Protein AF-0000000080324052 (afdb_homodimer)

Nearest PDB structures (foldseek):
  6wbv-assembly1_A  TM=1.481E-01  e=1.867E+00  Homo sapiens
  7a0g-assembly1_JJJ  TM=1.198E-01  e=8.123E+00  Serratia marcescens
  6wbv-assembly1_A  TM=1.451E-01  e=2.853E+00  Homo sapiens
  7qa8-assembly1_A  TM=2.121E-01  e=9.757E+00  Saccharomyces cerevisiae

Solvent-accessible surface area (backbone atoms only — not comparable to full-atom values): 30421 Å² total; per-residue (Å²): 111,66,64,60,48,50,51,47,48,49,51,45,50,51,45,49,51,51,14,50,53,52,31,61,72,60,44,47,66,45,53,13,26,16,49,17,40,31,42,63,60,13,46,56,48,50,51,51,50,47,48,58,63,44,37,75,79,36,60,54,67,60,49,51,50,51,52,50,54,51,42,43,74,74,35,55,65,61,33,39,49,47,52,52,47,27,48,50,34,59,71,58,54,82,53,57,67,63,45,52,50,50,46,49,52,49,32,51,51,36,38,53,46,35,41,46,45,53,34,51,49,49,21,57,72,66,31,48,37,67,54,82,86,56,48,71,64,50,54,48,50,52,46,51,49,32,44,51,49,50,51,50,36,49,44,48,46,46,54,47,55,51,37,51,55,53,41,56,56,48,44,59,64,35,56,70,72,49,60,68,65,33,50,56,49,45,50,51,49,52,50,50,48,50,38,50,34,46,14,51,33,45,15,50,46,53,32,61,44,38,59,32,48,49,53,69,67,34,21,44,54,20,8,46,53,28,21,51,52,47,56,50,45,50,52,47,48,64,54,46,44,70,63,61,42,50,44,61,30,44,45,72,30,11,30,58,52,52,48,34,51,51,40,22,50,51,38,43,43,48,52,43,20,52,30,34,24,49,44,50,23,53,72,65,67,46,64,62,44,52,35,94,72,39,38,48,45,46,86,40,75,62,74,73,81,132,113,66,66,59,47,51,51,48,47,50,51,46,50,49,44,49,50,50,14,48,52,50,31,62,73,61,45,47,66,44,54,13,27,16,48,16,41,32,42,62,62,15,46,56,47,50,51,50,50,48,48,56,63,43,38,76,79,38,59,52,67,60,49,50,51,52,52,49,53,51,42,44,74,74,37,55,66,60,33,41,47,46,52,52,48,29,49,51,34,58,69,59,55,81,54,56,69,64,49,51,49,50,46,48,52,47,32,51,49,37,38,53,46,34,38,44,44,54,33,52,49,49,21,57,73,68,30,47,37,66,55,83,83,56,48,72,64,51,55,48,50,53,45,50,48,31,43,49,49,50,52,50,36,48,43,49,44,47,52,47,54,52,37,51,56,52,42,57,56,50,43,60,65,37,54,72,73,50,61,70,65,34,50,56,48,47,50,51,49,50,49,51,49,49,37,49,32,46,14,51,33,43,17,50,45,53,34,61,45,38,60,32,48,49,53,68,66,34,22,44,53,20,8,45,53,28,21,51,51,47,55,50,44,49,53,48,48,66,55,45,44,71,61,58,42,50,45,60,30,45,46,71,31,12,32,56,52,50,48,33,51,52,40,23,52,51,39,41,42,49,51,42,20,51,30,34,24,48,44,49,24,54,72,64,70,45,63,61,44,53,36,95,70,40,39,47,44,47,88,41,74,63,74,73,81,129

pLDDT: mean 75.11, std 13.54, range [34.34, 95.69]

Structure (mmCIF, N/CA/C/O backbone):
data_AF-0000000080324052-model_v1
#
loop_
_entity.id
_entity.type
_entity.pdbx_description
1 polymer Ribonuclease
#
loop_
_atom_site.group_PDB
_atom_site.id
_atom_site.type_symbol
_atom_site.label_atom_id
_atom_site.label_alt_id
_atom_site.label_comp_id
_atom_site.label_asym_id
_atom_site.label_entity_id
_atom_site.label_seq_id
_atom_site.pdbx_PDB_ins_code
_atom_site.Cartn_x
_atom_site.Cartn_y
_atom_site.Cartn_z
_atom_site.occupancy
_atom_site.B_iso_or_equiv
_atom_site.auth_seq_id
_atom_site.auth_comp_id
_atom_site.auth_asym_id
_atom_site.auth_atom_id
_atom_site.pdbx_PDB_model_num
ATOM 1 N N . MET A 1 1 ? 9.938 45.688 0.294 1 52.22 1 MET A N 1
ATOM 2 C CA . MET A 1 1 ? 9.133 44.594 0.868 1 52.22 1 MET A CA 1
ATOM 3 C C . MET A 1 1 ? 8.633 43.656 -0.219 1 52.22 1 MET A C 1
ATOM 5 O O . MET A 1 1 ? 8.625 42.438 -0.034 1 52.22 1 MET A O 1
ATOM 9 N N . PHE A 1 2 ? 8.234 44.25 -1.341 1 59.56 2 PHE A N 1
ATOM 10 C CA . PHE A 1 2 ? 7.742 43.5 -2.498 1 59.56 2 PHE A CA 1
ATOM 11 C C . PHE A 1 2 ? 8.852 42.656 -3.109 1 59.56 2 PHE A C 1
ATOM 13 O O . PHE A 1 2 ? 8.609 41.531 -3.525 1 59.56 2 PHE A O 1
ATOM 20 N N . ASN A 1 3 ? 10.016 43.188 -3.168 1 62.69 3 ASN A N 1
ATOM 21 C CA . ASN A 1 3 ? 11.156 42.469 -3.75 1 62.69 3 ASN A CA 1
ATOM 22 C C . ASN A 1 3 ? 11.539 41.25 -2.928 1 62.69 3 ASN A C 1
ATOM 24 O O . ASN A 1 3 ? 11.898 40.219 -3.486 1 62.69 3 ASN A O 1
ATOM 28 N N . ASN A 1 4 ? 11.43 41.438 -1.637 1 67.5 4 ASN A N 1
ATOM 29 C CA . ASN A 1 4 ? 11.75 40.312 -0.748 1 67.5 4 ASN A CA 1
ATOM 30 C C . ASN A 1 4 ? 10.727 39.188 -0.87 1 67.5 4 ASN A C 1
ATOM 32 O O . ASN A 1 4 ? 11.086 38 -0.8 1 67.5 4 ASN A O 1
ATOM 36 N N . THR A 1 5 ? 9.477 39.656 -1.23 1 69.62 5 THR A N 1
ATOM 37 C CA . THR A 1 5 ? 8.422 38.688 -1.394 1 69.62 5 THR A CA 1
ATOM 38 C C . THR A 1 5 ? 8.617 37.875 -2.682 1 69.62 5 THR A C 1
ATOM 40 O O . THR A 1 5 ? 8.445 36.656 -2.699 1 69.62 5 THR A O 1
ATOM 43 N N . ILE A 1 6 ? 8.961 38.656 -3.729 1 67.88 6 ILE A N 1
ATOM 44 C CA . ILE A 1 6 ? 9.188 38.031 -5.016 1 67.88 6 ILE A CA 1
ATOM 45 C C . ILE A 1 6 ? 10.352 37.031 -4.91 1 67.88 6 ILE A C 1
ATOM 47 O O . ILE A 1 6 ? 10.281 35.938 -5.441 1 67.88 6 ILE A O 1
ATOM 51 N N . GLN A 1 7 ? 11.398 37.469 -4.312 1 73.12 7 GLN A N 1
ATOM 52 C CA . GLN A 1 7 ? 12.562 36.594 -4.129 1 73.12 7 GLN A CA 1
ATOM 53 C C . GLN A 1 7 ? 12.203 35.375 -3.295 1 73.12 7 GLN A C 1
ATOM 55 O O . GLN A 1 7 ? 12.641 34.281 -3.598 1 73.12 7 GLN A O 1
ATOM 60 N N . ASN A 1 8 ? 11.359 35.656 -2.32 1 78.69 8 ASN A N 1
ATOM 61 C CA . ASN A 1 8 ? 10.938 34.562 -1.462 1 78.69 8 ASN A CA 1
ATOM 62 C C . ASN A 1 8 ? 10.062 33.562 -2.213 1 78.69 8 ASN A C 1
ATOM 64 O O . ASN A 1 8 ? 10.188 32.344 -2.023 1 78.69 8 ASN A O 1
ATOM 68 N N . VAL A 1 9 ? 9.25 34.188 -3.094 1 80.25 9 VAL A N 1
ATOM 69 C CA . VAL A 1 9 ? 8.367 33.312 -3.883 1 80.25 9 VAL A CA 1
ATOM 70 C C . VAL A 1 9 ? 9.195 32.5 -4.879 1 80.25 9 VAL A C 1
ATOM 72 O O . VAL A 1 9 ? 8.93 31.312 -5.094 1 80.25 9 VAL A O 1
ATOM 75 N N . HIS A 1 10 ? 10.133 33.156 -5.414 1 81.19 10 HIS A N 1
ATOM 76 C CA . HIS A 1 10 ? 11.016 32.469 -6.355 1 81.19 10 HIS A CA 1
ATOM 77 C C . HIS A 1 10 ? 11.781 31.359 -5.668 1 81.19 10 HIS A C 1
ATOM 79 O O . HIS A 1 10 ? 11.867 30.25 -6.199 1 81.19 10 HIS A O 1
ATOM 85 N N . ILE A 1 11 ? 12.289 31.688 -4.535 1 81.88 11 ILE A N 1
ATOM 86 C CA . ILE A 1 11 ? 13.039 30.688 -3.779 1 81.88 11 ILE A CA 1
ATOM 87 C C . ILE A 1 11 ? 12.117 29.531 -3.398 1 81.88 11 ILE A C 1
ATOM 89 O O . ILE A 1 11 ? 12.508 28.359 -3.488 1 81.88 11 ILE A O 1
ATOM 93 N N . PHE A 1 12 ? 10.945 29.906 -3.08 1 85.94 12 PHE A N 1
ATOM 94 C CA . PHE A 1 12 ? 9.969 28.875 -2.729 1 85.94 12 PHE A CA 1
ATOM 95 C C . PHE A 1 12 ? 9.656 27.984 -3.924 1 85.94 12 PHE A C 1
ATOM 97 O O . PHE A 1 12 ? 9.602 26.766 -3.795 1 85.94 12 PHE A O 1
ATOM 104 N N . THR A 1 13 ? 9.5 28.625 -5.051 1 85.19 13 THR A N 1
ATOM 105 C CA . THR A 1 13 ? 9.164 27.875 -6.254 1 85.19 13 THR A CA 1
ATOM 106 C C . THR A 1 13 ? 10.305 26.938 -6.645 1 85.19 13 THR A C 1
ATOM 108 O O . THR A 1 13 ? 10.078 25.812 -7.098 1 85.19 13 THR A O 1
ATOM 111 N N . VAL A 1 14 ? 11.469 27.438 -6.391 1 87.31 14 VAL A N 1
ATOM 112 C CA . VAL A 1 14 ? 12.633 26.609 -6.699 1 87.31 14 VAL A CA 1
ATOM 113 C C . VAL A 1 14 ? 12.672 25.406 -5.762 1 87.31 14 VAL A C 1
ATOM 115 O O . VAL A 1 14 ? 12.891 24.281 -6.203 1 87.31 14 VAL A O 1
ATOM 118 N N . HIS A 1 15 ? 12.484 25.734 -4.523 1 88.62 15 HIS A N 1
ATOM 119 C CA . HIS A 1 15 ? 12.484 24.641 -3.547 1 88.62 15 HIS A CA 1
ATOM 120 C C . HIS A 1 15 ? 11.336 23.672 -3.801 1 88.62 15 HIS A C 1
ATOM 122 O O . HIS A 1 15 ? 11.5 22.469 -3.643 1 88.62 15 HIS A O 1
ATOM 128 N N . PHE A 1 16 ? 10.273 24.234 -4.223 1 91.19 16 PHE A N 1
ATOM 129 C CA . PHE A 1 16 ? 9.102 23.422 -4.523 1 91.19 16 PHE A CA 1
ATOM 130 C C . PHE A 1 16 ? 9.383 22.484 -5.703 1 91.19 16 PHE A C 1
ATOM 132 O O . PHE A 1 16 ? 9.047 21.297 -5.656 1 91.19 16 PHE A O 1
ATOM 139 N N . ARG A 1 17 ? 9.984 22.984 -6.645 1 88.62 17 ARG A N 1
ATOM 140 C CA . ARG A 1 17 ? 10.312 22.203 -7.832 1 88.62 17 ARG A CA 1
ATOM 141 C C . ARG A 1 17 ? 11.336 21.125 -7.512 1 88.62 17 ARG A C 1
ATOM 143 O O . ARG A 1 17 ? 11.227 20 -8 1 88.62 17 ARG A O 1
ATOM 150 N N . LYS A 1 18 ? 12.258 21.453 -6.754 1 90.38 18 LYS A N 1
ATOM 151 C CA . LYS A 1 18 ? 13.266 20.484 -6.352 1 90.38 18 LYS A CA 1
ATOM 152 C C . LYS A 1 18 ? 12.656 19.375 -5.496 1 90.38 18 LYS A C 1
ATOM 154 O O . LYS A 1 18 ? 13.031 18.219 -5.613 1 90.38 18 LYS A O 1
ATOM 159 N N . ALA A 1 19 ? 11.766 19.859 -4.699 1 91 19 ALA A N 1
ATOM 160 C CA . ALA A 1 19 ? 11.078 18.891 -3.859 1 91 19 ALA A CA 1
ATOM 161 C C . ALA A 1 19 ? 10.25 17.922 -4.703 1 91 19 ALA A C 1
ATOM 163 O O . ALA A 1 19 ? 10.188 16.719 -4.41 1 91 19 ALA A O 1
ATOM 164 N N . PHE A 1 20 ? 9.711 18.469 -5.699 1 90 20 PHE A N 1
ATOM 165 C CA . PHE A 1 20 ? 8.891 17.641 -6.582 1 90 20 PHE A CA 1
ATOM 166 C C . PHE A 1 20 ? 9.758 16.641 -7.344 1 90 20 PHE A C 1
ATOM 168 O O . PHE A 1 20 ? 9.352 15.5 -7.555 1 90 20 PHE A O 1
ATOM 175 N N . LYS A 1 21 ? 10.883 17.047 -7.719 1 87.88 21 LYS A N 1
ATOM 176 C CA . LYS A 1 21 ? 11.812 16.141 -8.391 1 87.88 21 LYS A CA 1
ATOM 177 C C . LYS A 1 21 ? 12.273 15.031 -7.449 1 87.88 21 LYS A C 1
ATOM 179 O O . LYS A 1 21 ? 12.328 13.859 -7.844 1 87.88 21 LYS A O 1
ATOM 184 N N . LEU A 1 22 ? 12.562 15.438 -6.312 1 88.81 22 LEU A N 1
ATOM 185 C CA . LEU A 1 22 ? 12.945 14.453 -5.305 1 88.81 22 LEU A CA 1
ATOM 186 C C . LEU A 1 22 ? 11.805 13.484 -5.023 1 88.81 22 LEU A C 1
ATOM 188 O O . LEU A 1 22 ? 12.031 12.289 -4.832 1 88.81 22 LEU A O 1
ATOM 192 N N . PHE A 1 23 ? 10.703 14.109 -4.984 1 90.19 23 PHE A N 1
ATOM 193 C CA . PHE A 1 23 ? 9.492 13.336 -4.742 1 90.19 23 PHE A CA 1
ATOM 194 C C . PHE A 1 23 ? 9.289 12.289 -5.828 1 90.19 23 PHE A C 1
ATOM 196 O O . PHE A 1 23 ? 9.016 11.125 -5.527 1 90.19 23 PHE A O 1
ATOM 203 N N . GLN A 1 24 ? 9.492 12.641 -7.004 1 85.75 24 GLN A N 1
ATOM 204 C CA . GLN A 1 24 ? 9.328 11.742 -8.141 1 85.75 24 GLN A CA 1
ATOM 205 C C . GLN A 1 24 ? 10.391 10.648 -8.133 1 85.75 24 GLN A C 1
ATOM 207 O O . GLN A 1 24 ? 10.117 9.508 -8.516 1 85.75 24 GLN A O 1
ATOM 212 N N . LYS A 1 25 ? 11.461 10.961 -7.652 1 83.94 25 LYS A N 1
ATOM 213 C CA . LYS A 1 25 ? 12.586 10.023 -7.637 1 83.94 25 LYS A CA 1
ATOM 214 C C . LYS A 1 25 ? 12.383 8.945 -6.574 1 83.94 25 LYS A C 1
ATOM 216 O O . LYS A 1 25 ? 12.953 7.855 -6.676 1 83.94 25 LYS A O 1
ATOM 221 N N . ASN A 1 26 ? 11.555 9.234 -5.652 1 87.62 26 ASN A N 1
ATOM 222 C CA . ASN A 1 26 ? 11.398 8.305 -4.543 1 87.62 26 ASN A CA 1
ATOM 223 C C . ASN A 1 26 ? 10.125 7.477 -4.676 1 87.62 26 ASN A C 1
ATOM 225 O O . ASN A 1 26 ? 9.602 6.965 -3.686 1 87.62 26 ASN A O 1
ATOM 229 N N . ASP A 1 27 ? 9.562 7.371 -5.828 1 88.88 27 ASP A N 1
ATOM 230 C CA . ASP A 1 27 ? 8.406 6.523 -6.082 1 88.88 27 ASP A CA 1
ATOM 231 C C . ASP A 1 27 ? 7.277 6.824 -5.098 1 88.88 27 ASP A C 1
ATOM 233 O O . ASP A 1 27 ? 6.812 5.934 -4.387 1 88.88 27 ASP A O 1
ATOM 237 N N . PRO A 1 28 ? 6.77 8.055 -5.148 1 91.19 28 PRO A N 1
ATOM 238 C CA . PRO A 1 28 ? 5.793 8.508 -4.148 1 91.19 28 PRO A CA 1
ATOM 239 C C . PRO A 1 28 ? 4.512 7.68 -4.164 1 91.19 28 PRO A C 1
ATOM 241 O O . PRO A 1 28 ? 3.912 7.441 -3.111 1 91.19 28 PRO A O 1
ATOM 244 N N . LEU A 1 29 ? 4.121 7.172 -5.301 1 91.44 29 LEU A N 1
ATOM 245 C CA . LEU A 1 29 ? 2.891 6.398 -5.395 1 91.44 29 LEU A CA 1
ATOM 246 C C . LEU A 1 29 ? 3.016 5.082 -4.633 1 91.44 29 LEU A C 1
ATOM 248 O O . LEU A 1 29 ? 2.09 4.68 -3.924 1 91.44 29 LEU A O 1
ATOM 252 N N . ARG A 1 30 ? 4.184 4.539 -4.727 1 92.69 30 ARG A N 1
ATOM 253 C CA . ARG A 1 30 ? 4.43 3.289 -4.012 1 92.69 30 ARG A CA 1
ATOM 254 C C . ARG A 1 30 ? 4.414 3.508 -2.502 1 92.69 30 ARG A C 1
ATOM 256 O O . ARG A 1 30 ? 3.816 2.723 -1.764 1 92.69 30 ARG A O 1
ATOM 263 N N . LEU A 1 31 ? 5.043 4.613 -2.068 1 94.12 31 LEU A N 1
ATOM 264 C CA . LEU A 1 31 ? 5.102 4.914 -0.642 1 94.12 31 LEU A CA 1
ATOM 265 C C . LEU A 1 31 ? 3.709 5.215 -0.092 1 94.12 31 LEU A C 1
ATOM 267 O O . LEU A 1 31 ? 3.324 4.691 0.955 1 94.12 31 LEU A O 1
ATOM 271 N N . ALA A 1 32 ? 3.012 5.98 -0.858 1 95.25 32 ALA A N 1
ATOM 272 C CA . ALA A 1 32 ? 1.667 6.359 -0.43 1 95.25 32 ALA A CA 1
ATOM 273 C C . ALA A 1 32 ? 0.73 5.156 -0.431 1 95.25 32 ALA A C 1
ATOM 275 O O . ALA A 1 32 ? -0.109 5.016 0.462 1 95.25 32 ALA A O 1
ATOM 276 N N . GLY A 1 33 ? 0.882 4.301 -1.435 1 95.06 33 GLY A N 1
ATOM 277 C CA . GLY A 1 33 ? 0.061 3.104 -1.507 1 95.06 33 GLY A CA 1
ATOM 278 C C . GLY A 1 33 ? 0.276 2.162 -0.337 1 95.06 33 GLY A C 1
ATOM 279 O O . GLY A 1 33 ? -0.687 1.674 0.259 1 95.06 33 GLY A O 1
ATOM 280 N N . ALA A 1 34 ? 1.519 1.956 0.009 1 95.69 34 ALA A N 1
ATOM 281 C CA . ALA A 1 34 ? 1.844 1.097 1.145 1 95.69 34 ALA A CA 1
ATOM 282 C C . ALA A 1 34 ? 1.258 1.652 2.439 1 95.69 34 ALA A C 1
ATOM 284 O O . ALA A 1 34 ? 0.665 0.912 3.227 1 95.69 34 ALA A O 1
ATOM 285 N N . THR A 1 35 ? 1.401 2.945 2.59 1 94.19 35 THR A N 1
ATOM 286 C CA . THR A 1 35 ? 0.897 3.596 3.793 1 94.19 35 THR A CA 1
ATOM 287 C C . THR A 1 35 ? -0.622 3.475 3.877 1 94.19 35 THR A C 1
ATOM 289 O O . THR A 1 35 ? -1.167 3.166 4.938 1 94.19 35 THR A O 1
ATOM 292 N N . ALA A 1 36 ? -1.226 3.699 2.775 1 95.44 36 ALA A N 1
ATOM 293 C CA . ALA A 1 36 ? -2.684 3.629 2.746 1 95.44 36 ALA A CA 1
ATOM 294 C C . ALA A 1 36 ? -3.172 2.219 3.062 1 95.44 36 ALA A C 1
ATOM 296 O O . ALA A 1 36 ? -4.176 2.043 3.756 1 95.44 36 ALA A O 1
ATOM 297 N N . PHE A 1 37 ? -2.51 1.247 2.6 1 94.31 37 PHE A N 1
ATOM 298 C CA . PHE A 1 37 ? -2.877 -0.139 2.865 1 94.31 37 PHE A CA 1
ATOM 299 C C . PHE A 1 37 ? -2.807 -0.441 4.355 1 94.31 37 PHE A C 1
ATOM 301 O O . PHE A 1 37 ? -3.789 -0.886 4.953 1 94.31 37 PHE A O 1
ATOM 308 N N . PHE A 1 38 ? -1.73 -0.158 4.949 1 92.56 38 PHE A N 1
ATOM 309 C CA . PHE A 1 38 ? -1.537 -0.508 6.352 1 92.56 38 PHE A CA 1
ATOM 310 C C . PHE A 1 38 ? -2.363 0.399 7.258 1 92.56 38 PHE A C 1
ATOM 312 O O . PHE A 1 38 ? -2.83 -0.028 8.312 1 92.56 38 PHE A O 1
ATOM 319 N N . ALA A 1 39 ? -2.541 1.6 6.828 1 91.94 39 ALA A N 1
ATOM 320 C CA . ALA A 1 39 ? -3.365 2.504 7.625 1 91.94 39 ALA A CA 1
ATOM 321 C C . ALA A 1 39 ? -4.805 2.004 7.711 1 91.94 39 ALA A C 1
ATOM 323 O O . ALA A 1 39 ? -5.457 2.143 8.75 1 91.94 39 ALA A O 1
ATOM 324 N N . ASN A 1 40 ? -5.254 1.492 6.629 1 89.19 40 ASN A N 1
ATOM 325 C CA . ASN A 1 40 ? -6.617 0.97 6.609 1 89.19 40 ASN A CA 1
ATOM 326 C C . ASN A 1 40 ? -6.812 -0.121 7.66 1 89.19 40 ASN A C 1
ATOM 328 O O . ASN A 1 40 ? -7.855 -0.178 8.312 1 89.19 40 ASN A O 1
ATOM 332 N N . PHE A 1 41 ? -5.848 -0.957 7.863 1 87.25 41 PHE A N 1
ATOM 333 C CA . PHE A 1 41 ? -5.949 -2.064 8.805 1 87.25 41 PHE A CA 1
ATOM 334 C C . PHE A 1 41 ? -5.57 -1.613 10.211 1 87.25 41 PHE A C 1
ATOM 336 O O . PHE A 1 41 ? -6.02 -2.201 11.195 1 87.25 41 PHE A O 1
ATOM 343 N N . ALA A 1 42 ? -4.82 -0.61 10.219 1 87.88 42 ALA A N 1
ATOM 344 C CA . ALA A 1 42 ? -4.297 -0.18 11.516 1 87.88 42 ALA A CA 1
ATOM 345 C C . ALA A 1 42 ? -5.25 0.798 12.195 1 87.88 42 ALA A C 1
ATOM 347 O O . ALA A 1 42 ? -5.238 0.936 13.422 1 87.88 42 ALA A O 1
ATOM 348 N N . LEU A 1 43 ? -6.121 1.392 11.461 1 87.25 43 LEU A N 1
ATOM 349 C CA . LEU A 1 43 ? -6.969 2.459 11.977 1 87.25 43 LEU A CA 1
ATOM 350 C C . LEU A 1 43 ? -7.84 1.951 13.125 1 87.25 43 LEU A C 1
ATOM 352 O O . LEU A 1 43 ? -7.867 2.553 14.203 1 87.25 43 LEU A O 1
ATOM 356 N N . PRO A 1 44 ? -8.492 0.834 12.898 1 83.56 44 PRO A N 1
ATOM 357 C CA . PRO A 1 44 ? -9.367 0.369 13.977 1 83.56 44 PRO A CA 1
ATOM 358 C C . PRO A 1 44 ? -8.609 0.071 15.266 1 83.56 44 PRO A C 1
ATOM 360 O O . PRO A 1 44 ? -8.961 0.591 16.328 1 83.56 44 PRO A O 1
ATOM 363 N N . PRO A 1 45 ? -7.594 -0.672 15.219 1 79.69 45 PRO A N 1
ATOM 364 C CA . PRO A 1 45 ? -6.871 -0.936 16.469 1 79.69 45 PRO A CA 1
ATOM 365 C C . PRO A 1 45 ? -6.273 0.329 17.078 1 79.69 45 PRO A C 1
ATOM 367 O O . PRO A 1 45 ? -6.195 0.447 18.312 1 79.69 45 PRO A O 1
ATOM 370 N N . ILE A 1 46 ? -5.844 1.232 16.328 1 81.06 46 ILE A N 1
ATOM 371 C CA . ILE A 1 46 ? -5.273 2.475 16.828 1 81.06 46 ILE A CA 1
ATOM 372 C C . ILE A 1 46 ? -6.348 3.264 17.578 1 81.06 46 ILE A C 1
ATOM 374 O O . ILE A 1 46 ? -6.102 3.781 18.672 1 81.06 46 ILE A O 1
ATOM 378 N N . LEU A 1 47 ? -7.523 3.34 16.984 1 83.62 47 LEU A N 1
ATOM 379 C CA . LEU A 1 47 ? -8.633 4.043 17.625 1 83.62 47 LEU A CA 1
ATOM 380 C C . LEU A 1 47 ? -9.023 3.352 18.922 1 83.62 47 LEU A C 1
ATOM 382 O O . LEU A 1 47 ? -9.336 4.02 19.922 1 83.62 47 LEU A O 1
ATOM 386 N N . LEU A 1 48 ? -8.992 2.049 18.891 1 80.5 48 LEU A N 1
ATOM 387 C CA . LEU A 1 48 ? -9.32 1.291 20.094 1 80.5 48 LEU A CA 1
ATOM 388 C C . LEU A 1 48 ? -8.328 1.586 21.203 1 80.5 48 LEU A C 1
ATOM 390 O O . LEU A 1 48 ? -8.719 1.744 22.375 1 80.5 48 LEU A O 1
ATOM 394 N N . ILE A 1 49 ? -7.117 1.604 20.859 1 74.69 49 ILE A N 1
ATOM 395 C CA . ILE A 1 49 ? -6.066 1.884 21.828 1 74.69 49 ILE A CA 1
ATOM 396 C C . ILE A 1 49 ? -6.23 3.303 22.375 1 74.69 49 ILE A C 1
ATOM 398 O O . ILE A 1 49 ? -6.113 3.531 23.578 1 74.69 49 ILE A O 1
ATOM 402 N N . LEU A 1 50 ? -6.52 4.203 21.516 1 76.5 50 LEU A N 1
ATOM 403 C CA . LEU A 1 50 ? -6.699 5.594 21.922 1 76.5 50 LEU A CA 1
ATOM 404 C C . LEU A 1 50 ? -7.895 5.73 22.859 1 76.5 50 LEU A C 1
ATOM 406 O O . LEU A 1 50 ? -7.824 6.445 23.859 1 76.5 50 LEU A O 1
ATOM 410 N N . ILE A 1 51 ? -8.961 5.074 22.484 1 78 51 ILE A N 1
ATOM 411 C CA . ILE A 1 51 ? -10.18 5.137 23.297 1 78 51 ILE A CA 1
ATOM 412 C C . ILE A 1 51 ? -9.914 4.527 24.672 1 78 51 ILE A C 1
ATOM 414 O O . ILE A 1 51 ? -10.359 5.055 25.688 1 78 51 ILE A O 1
ATOM 418 N N . ARG A 1 52 ? -9.203 3.488 24.625 1 72.94 52 ARG A N 1
ATOM 419 C CA . ARG A 1 52 ? -8.883 2.832 25.891 1 72.94 52 ARG A CA 1
ATOM 420 C C . ARG A 1 52 ? -7.945 3.693 26.734 1 72.94 52 ARG A C 1
ATOM 422 O O . ARG A 1 52 ? -8.094 3.77 27.953 1 72.94 52 ARG A O 1
ATOM 429 N N . LEU A 1 53 ? -6.992 4.215 26.141 1 71.88 53 LEU A N 1
ATOM 430 C CA . LEU A 1 53 ? -5.996 5.016 26.844 1 71.88 53 LEU A CA 1
ATOM 431 C C . LEU A 1 53 ? -6.621 6.293 27.406 1 71.88 53 LEU A C 1
ATOM 433 O O . LEU A 1 53 ? -6.359 6.668 28.547 1 71.88 53 LEU A O 1
ATOM 437 N N . PHE A 1 54 ? -7.445 6.945 26.656 1 73.06 54 PHE A N 1
ATOM 438 C CA . PHE A 1 54 ? -8.008 8.219 27.078 1 73.06 54 PHE A CA 1
ATOM 439 C C . PHE A 1 54 ? -9.312 8.016 27.844 1 73.06 54 PHE A C 1
ATOM 441 O O . PHE A 1 54 ? -9.82 8.938 28.469 1 73.06 54 PHE A O 1
ATOM 448 N N . GLY A 1 55 ? -9.844 6.859 27.625 1 71.62 55 GLY A N 1
ATOM 449 C CA . GLY A 1 55 ? -11.055 6.535 28.359 1 71.62 55 GLY A CA 1
ATOM 450 C C . GLY A 1 55 ? -10.883 6.602 29.859 1 71.62 55 GLY A C 1
ATOM 451 O O . GLY A 1 55 ? -11.859 6.754 30.594 1 71.62 55 GLY A O 1
ATOM 452 N N . PHE A 1 56 ? -9.648 6.602 30.203 1 68.75 56 PHE A N 1
ATOM 453 C CA . PHE A 1 56 ? -9.375 6.719 31.625 1 68.75 56 PHE A CA 1
ATOM 454 C C . PHE A 1 56 ? -9.508 8.164 32.094 1 68.75 56 PHE A C 1
ATOM 456 O O . PHE A 1 56 ? -9.773 8.43 33.281 1 68.75 56 PHE A O 1
ATOM 463 N N . PHE A 1 57 ? -9.383 9.094 31.234 1 69.31 57 PHE A N 1
ATOM 464 C CA . PHE A 1 57 ? -9.375 10.516 31.562 1 69.31 57 PHE A CA 1
ATOM 465 C C . PHE A 1 57 ? -10.695 11.172 31.172 1 69.31 57 PHE A C 1
ATOM 467 O O . PHE A 1 57 ? -11.047 12.227 31.703 1 69.31 57 PHE A O 1
ATOM 474 N N . ILE A 1 58 ? -11.312 10.711 30.172 1 73 58 ILE A N 1
ATOM 475 C CA . ILE A 1 58 ? -12.547 11.258 29.625 1 73 58 ILE A CA 1
ATOM 476 C C . ILE A 1 58 ? -13.602 10.164 29.531 1 73 58 ILE A C 1
ATOM 478 O O . ILE A 1 58 ? -13.281 8.992 29.328 1 73 58 ILE A O 1
ATOM 482 N N . ASP A 1 59 ? -14.797 10.625 29.766 1 81.06 59 ASP A N 1
ATOM 483 C CA . ASP A 1 59 ? -15.883 9.664 29.578 1 81.06 59 ASP A CA 1
ATOM 484 C C . ASP A 1 59 ? -15.805 9.023 28.188 1 81.06 59 ASP A C 1
ATOM 486 O O . ASP A 1 59 ? -15.586 9.711 27.203 1 81.06 59 ASP A O 1
ATOM 490 N N . ARG A 1 60 ? -15.93 7.742 28.203 1 80.81 60 ARG A N 1
ATOM 491 C CA . ARG A 1 60 ? -15.758 6.961 26.984 1 80.81 60 ARG A CA 1
ATOM 492 C C . ARG A 1 60 ? -16.734 7.41 25.891 1 80.81 60 ARG A C 1
ATOM 494 O O . ARG A 1 60 ? -16.344 7.566 24.734 1 80.81 60 ARG A O 1
ATOM 501 N N . LYS A 1 61 ? -17.953 7.551 26.281 1 84.06 61 LYS A N 1
ATOM 502 C CA . LYS A 1 61 ? -18.984 7.934 25.328 1 84.06 61 LYS A CA 1
ATOM 503 C C . LYS A 1 61 ? -18.672 9.289 24.688 1 84.06 61 LYS A C 1
ATOM 505 O O . LYS A 1 61 ? -18.812 9.461 23.469 1 84.06 61 LYS A O 1
ATOM 510 N N . THR A 1 62 ? -18.344 10.172 25.562 1 80.38 62 THR A N 1
ATOM 511 C CA . THR A 1 62 ? -18 11.508 25.078 1 80.38 62 THR A CA 1
ATOM 512 C C . THR A 1 62 ? -16.781 11.453 24.156 1 80.38 62 THR A C 1
ATOM 514 O O . THR A 1 62 ? -16.766 12.109 23.109 1 80.38 62 THR A O 1
ATOM 517 N N . LEU A 1 63 ? -15.852 10.695 24.562 1 79.56 63 LEU A N 1
ATOM 518 C CA . LEU A 1 63 ? -14.633 10.555 23.781 1 79.56 63 LEU A CA 1
ATOM 519 C C . LEU A 1 63 ? -14.945 9.977 22.391 1 79.56 63 LEU A C 1
ATOM 521 O O . LEU A 1 63 ? -14.508 10.523 21.375 1 79.56 63 LEU A O 1
ATOM 525 N N . VAL A 1 64 ? -15.727 8.977 22.391 1 83.88 64 VAL A N 1
ATOM 526 C CA . VAL A 1 64 ? -16.078 8.297 21.141 1 83.88 64 VAL A CA 1
ATOM 527 C C . VAL A 1 64 ? -16.859 9.25 20.234 1 83.88 64 VAL A C 1
ATOM 529 O O . VAL A 1 64 ? -16.594 9.336 19.047 1 83.88 64 VAL A O 1
ATOM 532 N N . ASN A 1 65 ? -17.766 9.945 20.797 1 83.19 65 ASN A N 1
ATOM 533 C CA . ASN A 1 65 ? -18.562 10.898 20.016 1 83.19 65 ASN A CA 1
ATOM 534 C C . ASN A 1 65 ? -17.688 12 19.422 1 83.19 65 ASN A C 1
ATOM 536 O O . ASN A 1 65 ? -17.875 12.367 18.266 1 83.19 65 ASN A O 1
ATOM 540 N N . ARG A 1 66 ? -16.812 12.461 20.203 1 76.81 66 ARG A N 1
ATOM 541 C CA . ARG A 1 66 ? -15.938 13.523 19.719 1 76.81 66 ARG A CA 1
ATOM 542 C C . ARG A 1 66 ? -15.031 13.016 18.594 1 76.81 66 ARG A C 1
ATOM 544 O O . ARG A 1 66 ? -14.797 13.719 17.609 1 76.81 66 ARG A O 1
ATOM 551 N N . ILE A 1 67 ? -14.516 11.859 18.797 1 81.5 67 ILE A N 1
ATOM 552 C CA . ILE A 1 67 ? -13.656 11.242 17.781 1 81.5 67 ILE A CA 1
ATOM 553 C C . ILE A 1 67 ? -14.422 11.094 16.469 1 81.5 67 ILE A C 1
ATOM 555 O O . ILE A 1 67 ? -13.93 11.484 15.414 1 81.5 67 ILE A O 1
ATOM 559 N N . PHE A 1 68 ? -15.625 10.68 16.516 1 85.38 68 PHE A N 1
ATOM 560 C CA . PHE A 1 68 ? -16.391 10.398 15.305 1 85.38 68 PHE A CA 1
ATOM 561 C C . PHE A 1 68 ? -16.953 11.68 14.703 1 85.38 68 PHE A C 1
ATOM 563 O O . PHE A 1 68 ? -17.172 11.766 13.492 1 85.38 68 PHE A O 1
ATOM 570 N N . GLU A 1 69 ? -17.188 12.609 15.531 1 80.62 69 GLU A N 1
ATOM 571 C CA . GLU A 1 69 ? -17.547 13.922 15.008 1 80.62 69 GLU A CA 1
ATOM 572 C C . GLU A 1 69 ? -16.406 14.508 14.172 1 80.62 69 GLU A C 1
ATOM 574 O O . GLU A 1 69 ? -16.656 15.047 13.086 1 80.62 69 GLU A O 1
ATOM 579 N N . ARG A 1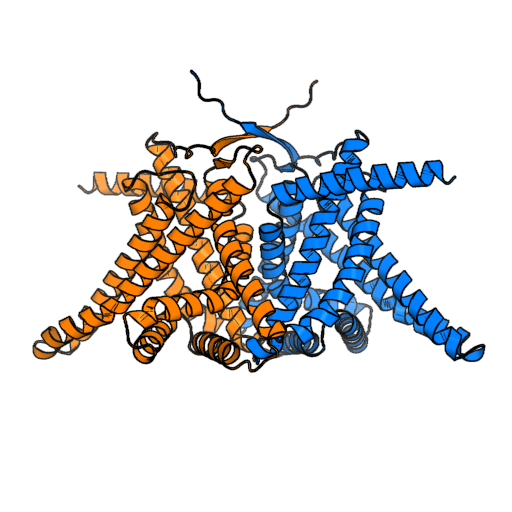 70 ? -15.242 14.336 14.688 1 75.19 70 ARG A N 1
ATOM 580 C CA . ARG A 1 70 ? -14.078 14.852 13.969 1 75.19 70 ARG A CA 1
ATOM 581 C C . ARG A 1 70 ? -13.828 14.055 12.688 1 75.19 70 ARG A C 1
ATOM 583 O O . ARG A 1 70 ? -13.555 14.625 11.641 1 75.19 70 ARG A O 1
ATOM 590 N N . LEU A 1 71 ? -13.883 12.758 12.805 1 81.44 71 LEU A N 1
ATOM 591 C CA . LEU A 1 71 ? -13.727 11.914 11.625 1 81.44 71 LEU A CA 1
ATOM 592 C C . LEU A 1 71 ? -14.766 12.266 10.562 1 81.44 71 LEU A C 1
ATOM 594 O O . LEU A 1 71 ? -14.469 12.227 9.367 1 81.44 71 LEU A O 1
ATOM 598 N N . GLY A 1 72 ? -15.953 12.617 11.055 1 81.94 72 GLY A N 1
ATOM 599 C CA . GLY A 1 72 ? -17.031 12.984 10.156 1 81.94 72 GLY A CA 1
ATOM 600 C C . GLY A 1 72 ? -16.766 14.258 9.375 1 81.94 72 GLY A C 1
ATOM 601 O O . GLY A 1 72 ? -17.328 14.477 8.305 1 81.94 72 GLY A O 1
ATOM 602 N N . THR A 1 73 ? -15.875 15.102 9.914 1 74.69 73 THR A N 1
ATOM 603 C CA . THR A 1 73 ? -15.508 16.328 9.211 1 74.69 73 THR A CA 1
ATOM 604 C C . THR A 1 73 ? -14.438 16.062 8.156 1 74.69 73 THR A C 1
ATOM 606 O O . THR A 1 73 ? -14.25 16.859 7.242 1 74.69 73 THR A O 1
ATOM 609 N N . LEU A 1 74 ? -13.75 14.961 8.312 1 76.88 74 LEU A N 1
ATOM 610 C CA . LEU A 1 74 ? -12.664 14.617 7.41 1 76.88 74 LEU A CA 1
ATOM 611 C C . LEU A 1 74 ? -13.133 13.641 6.34 1 76.88 74 LEU A C 1
ATOM 613 O O . LEU A 1 74 ? -12.734 13.75 5.176 1 76.88 74 LEU A O 1
ATOM 617 N N . LEU A 1 75 ? -13.977 12.68 6.785 1 81.69 75 LEU A N 1
ATOM 618 C CA . LEU A 1 75 ? -14.414 11.609 5.906 1 81.69 75 LEU A CA 1
ATOM 619 C C . LEU A 1 75 ? -15.906 11.727 5.609 1 81.69 75 LEU A C 1
ATOM 621 O O . LEU A 1 75 ? -16.625 12.43 6.312 1 81.69 75 LEU A O 1
ATOM 625 N N . ASP A 1 76 ? -16.266 11.102 4.555 1 80.62 76 ASP A N 1
ATOM 626 C CA . ASP A 1 76 ? -17.703 11.055 4.25 1 80.62 76 ASP A CA 1
ATOM 627 C C . ASP A 1 76 ? -18.453 10.211 5.273 1 80.62 76 ASP A C 1
ATOM 629 O O . ASP A 1 76 ? -17.844 9.422 6.004 1 80.62 76 ASP A O 1
ATOM 633 N N . ASP A 1 77 ? -19.719 10.312 5.301 1 84 77 ASP A N 1
ATOM 634 C CA . ASP A 1 77 ? -20.562 9.648 6.289 1 84 77 ASP A CA 1
ATOM 635 C C . ASP A 1 77 ? -20.422 8.133 6.195 1 84 77 ASP A C 1
ATOM 637 O O . ASP A 1 77 ? -20.344 7.445 7.219 1 84 77 ASP A O 1
ATOM 641 N N . SER A 1 78 ? -20.406 7.656 5.023 1 85.75 78 SER A N 1
ATOM 642 C CA . SER A 1 78 ? -20.312 6.211 4.84 1 85.75 78 SER A CA 1
ATOM 643 C C . SER A 1 78 ? -19 5.664 5.391 1 85.75 78 SER A C 1
ATOM 645 O O . SER A 1 78 ? -18.984 4.605 6.02 1 85.75 78 SER A O 1
ATOM 647 N N . SER A 1 79 ? -17.984 6.371 5.16 1 87.81 79 SER A N 1
ATOM 648 C CA . SER A 1 79 ? -16.672 5.961 5.648 1 87.81 79 SER A CA 1
ATOM 649 C C . SER A 1 79 ? -16.609 6.027 7.172 1 87.81 79 SER A C 1
ATOM 651 O O . SER A 1 79 ? -16.062 5.125 7.812 1 87.81 79 SER A O 1
ATOM 653 N N . THR A 1 80 ? -17.172 7.113 7.711 1 89.25 80 THR A N 1
ATOM 654 C CA . THR A 1 80 ? -17.188 7.258 9.164 1 89.25 80 THR A CA 1
ATOM 655 C C . THR A 1 80 ? -17.984 6.133 9.812 1 89.25 80 THR A C 1
ATOM 657 O O . THR A 1 80 ? -17.578 5.57 10.828 1 89.25 80 THR A O 1
ATOM 660 N N . GLN A 1 81 ? -19.078 5.844 9.219 1 90.44 81 GLN A N 1
ATOM 661 C CA . GLN A 1 81 ? -19.922 4.77 9.727 1 90.44 81 GLN A CA 1
ATOM 662 C C . GLN A 1 81 ? -19.219 3.42 9.617 1 90.44 81 GLN A C 1
ATOM 664 O O . GLN A 1 81 ? -19.391 2.555 10.477 1 90.44 81 GLN A O 1
ATOM 669 N N . GLN A 1 82 ? -18.516 3.273 8.578 1 90.25 82 GLN A N 1
ATOM 670 C CA . GLN A 1 82 ? -17.734 2.047 8.398 1 90.25 82 GLN A CA 1
ATOM 671 C C . GLN A 1 82 ? -16.75 1.846 9.539 1 90.25 82 GLN A C 1
ATOM 673 O O . GLN A 1 82 ? -16.609 0.739 10.07 1 90.25 82 GLN A O 1
ATOM 678 N N . ILE A 1 83 ? -16.078 2.883 9.914 1 90.69 83 ILE A N 1
ATOM 679 C CA . ILE A 1 83 ? -15.109 2.801 11 1 90.69 83 ILE A CA 1
ATOM 680 C C . ILE A 1 83 ? -15.828 2.488 12.312 1 90.69 83 ILE A C 1
ATOM 682 O O . ILE A 1 83 ? -15.375 1.637 13.086 1 90.69 83 ILE A O 1
ATOM 686 N N . ARG A 1 84 ? -16.922 3.182 12.477 1 89.5 84 ARG A N 1
ATOM 687 C CA . ARG A 1 84 ? -17.703 2.963 13.688 1 89.5 84 ARG A CA 1
ATOM 688 C C . ARG A 1 84 ? -18.188 1.518 13.773 1 89.5 84 ARG A C 1
ATOM 690 O O . ARG A 1 84 ? -18.125 0.898 14.836 1 89.5 84 ARG A O 1
ATOM 697 N N . GLN A 1 85 ? -18.672 1.041 12.719 1 89.88 85 GLN A N 1
ATOM 698 C CA . GLN A 1 85 ? -19.172 -0.331 12.664 1 89.88 85 GLN A CA 1
ATOM 699 C C . GLN A 1 85 ? -18.047 -1.331 12.906 1 89.88 85 GLN A C 1
ATOM 701 O O . GLN A 1 85 ? -18.234 -2.34 13.586 1 89.88 85 GLN A O 1
ATOM 706 N N . THR A 1 86 ? -16.953 -1.131 12.305 1 88.25 86 THR A N 1
ATOM 707 C CA . THR A 1 86 ? -15.805 -2.008 12.484 1 88.25 86 THR A CA 1
ATOM 708 C C . THR A 1 86 ? -15.398 -2.072 13.953 1 88.25 86 THR A C 1
ATOM 710 O O . THR A 1 86 ? -15.148 -3.154 14.492 1 88.25 86 THR A O 1
ATOM 713 N N . LEU A 1 87 ? -15.375 -0.924 14.586 1 88.19 87 LEU A N 1
ATOM 714 C CA . LEU A 1 87 ? -15.023 -0.872 16 1 88.19 87 LEU A CA 1
ATOM 715 C C . LEU A 1 87 ? -16.031 -1.645 16.844 1 88.19 87 LEU A C 1
ATOM 717 O O . LEU A 1 87 ? -15.656 -2.371 17.766 1 88.19 87 LEU A O 1
ATOM 721 N N . ARG A 1 88 ? -17.25 -1.444 16.5 1 86.69 88 ARG A N 1
ATOM 722 C CA . ARG A 1 88 ? -18.312 -2.143 17.219 1 86.69 88 ARG A CA 1
ATOM 723 C C . ARG A 1 88 ? -18.203 -3.652 17.031 1 86.69 88 ARG A C 1
ATOM 725 O O . ARG A 1 88 ? -18.391 -4.414 17.984 1 86.69 88 ARG A O 1
ATOM 732 N N . ASN A 1 89 ? -17.844 -4.043 15.883 1 85.31 89 ASN A N 1
ATOM 733 C CA . ASN A 1 89 ? -17.719 -5.465 15.586 1 85.31 89 ASN A CA 1
ATOM 734 C C . ASN A 1 89 ? -16.531 -6.09 16.312 1 85.31 89 ASN A C 1
ATOM 736 O O . ASN A 1 89 ? -16.578 -7.254 16.703 1 85.31 89 ASN A O 1
ATOM 740 N N . ILE A 1 90 ? -15.516 -5.348 16.438 1 79.5 90 ILE A N 1
ATOM 741 C CA . ILE A 1 90 ? -14.336 -5.824 17.156 1 79.5 90 ILE A CA 1
ATOM 742 C C . ILE A 1 90 ? -14.672 -6.027 18.625 1 79.5 90 ILE A C 1
ATOM 744 O O . ILE A 1 90 ? -14.266 -7.023 19.234 1 79.5 90 ILE A O 1
ATOM 748 N N . ARG A 1 91 ? -15.328 -5.09 19.156 1 76.56 91 ARG A N 1
ATOM 749 C CA . ARG A 1 91 ? -15.672 -5.141 20.578 1 76.56 91 ARG A CA 1
ATOM 750 C C . ARG A 1 91 ? -16.703 -6.23 20.844 1 76.56 91 ARG A C 1
ATOM 752 O O . ARG A 1 91 ? -16.719 -6.812 21.938 1 76.56 91 ARG A O 1
ATOM 759 N N . GLY A 1 92 ? -17.578 -6.383 19.891 1 68.94 92 GLY A N 1
ATOM 760 C CA . GLY A 1 92 ? -18.672 -7.316 20.078 1 68.94 92 GLY A CA 1
ATOM 761 C C . GLY A 1 92 ? -18.281 -8.758 19.812 1 68.94 92 GLY A C 1
ATOM 762 O O . GLY A 1 92 ? -19.094 -9.672 19.984 1 68.94 92 GLY A O 1
ATOM 763 N N . MET A 1 93 ? -17.219 -8.906 19.281 1 62.41 93 MET A N 1
ATOM 764 C CA . MET A 1 93 ? -16.859 -10.266 18.906 1 62.41 93 MET A CA 1
ATOM 765 C C . MET A 1 93 ? -16.75 -11.156 20.141 1 62.41 93 MET A C 1
ATOM 767 O O . MET A 1 93 ? -16.094 -10.797 21.125 1 62.41 93 MET A O 1
ATOM 771 N N . ASP A 1 94 ? -17.828 -11.773 20.469 1 58.06 94 ASP A N 1
ATOM 772 C CA . ASP A 1 94 ? -17.844 -12.836 21.469 1 58.06 94 ASP A CA 1
ATOM 773 C C . ASP A 1 94 ? -17.125 -14.078 20.953 1 58.06 94 ASP A C 1
ATOM 775 O O . ASP A 1 94 ? -17.734 -14.953 20.344 1 58.06 94 ASP A O 1
ATOM 779 N N . HIS A 1 95 ? -15.969 -13.898 20.516 1 58.91 95 HIS A N 1
ATOM 780 C CA . HIS A 1 95 ? -15.5 -15.164 19.953 1 58.91 95 HIS A CA 1
ATOM 781 C C . HIS A 1 95 ? -14.648 -15.922 20.969 1 58.91 95 HIS A C 1
ATOM 783 O O . HIS A 1 95 ? -14.359 -15.414 22.047 1 58.91 95 HIS A O 1
ATOM 789 N N . GLU A 1 96 ? -14.414 -17.047 20.516 1 63.19 96 GLU A N 1
ATOM 790 C CA . GLU A 1 96 ? -13.445 -17.922 21.172 1 63.19 96 GLU A CA 1
ATOM 791 C C . GLU A 1 96 ? -12.172 -17.156 21.531 1 63.19 96 GLU A C 1
ATOM 793 O O . GLU A 1 96 ? -11.773 -16.234 20.812 1 63.19 96 GLU A O 1
ATOM 798 N N . TRP A 1 97 ? -11.852 -17.312 22.641 1 65.44 97 TRP A N 1
ATOM 799 C CA . TRP A 1 97 ? -10.688 -16.641 23.203 1 65.44 97 TRP A CA 1
ATOM 800 C C . TRP A 1 97 ? -9.523 -16.625 22.219 1 65.44 97 TRP A C 1
ATOM 802 O O . TRP A 1 97 ? -8.773 -15.648 22.141 1 65.44 97 TRP A O 1
ATOM 812 N N . TYR A 1 98 ? -9.484 -17.625 21.391 1 68.75 98 TYR A N 1
ATOM 813 C CA . TYR A 1 98 ? -8.352 -17.703 20.469 1 68.75 98 TYR A CA 1
ATOM 814 C C . TYR A 1 98 ? -8.523 -16.75 19.297 1 68.75 98 TYR A C 1
ATOM 816 O O . TYR A 1 98 ? -7.547 -16.141 18.828 1 68.75 98 TYR A O 1
ATOM 824 N N . ALA A 1 99 ? -9.766 -16.578 18.984 1 65.75 99 ALA A N 1
ATOM 825 C CA . ALA A 1 99 ? -10.031 -15.648 17.875 1 65.75 99 ALA A CA 1
ATOM 826 C C . ALA A 1 99 ? -9.742 -14.211 18.297 1 65.75 99 ALA A C 1
ATOM 828 O O . ALA A 1 99 ? -9.195 -13.422 17.516 1 65.75 99 ALA A O 1
ATOM 829 N N . THR A 1 100 ? -10.117 -13.969 19.5 1 67 100 THR A N 1
ATOM 830 C CA . THR A 1 100 ? -9.867 -12.641 20.062 1 67 100 THR A CA 1
ATOM 831 C C . THR A 1 100 ? -8.367 -12.383 20.188 1 67 100 THR A C 1
ATOM 833 O O . THR A 1 100 ? -7.887 -11.297 19.844 1 67 100 THR A O 1
ATOM 836 N N . LEU A 1 101 ? -7.688 -13.359 20.594 1 70.44 101 LEU A N 1
ATOM 837 C CA . LEU A 1 101 ? -6.246 -13.234 20.766 1 70.44 101 LEU A CA 1
ATOM 838 C C . LEU A 1 101 ? -5.551 -13.07 19.406 1 70.44 101 LEU A C 1
ATOM 840 O O . LEU A 1 101 ? -4.66 -12.227 19.266 1 70.44 101 LEU A O 1
ATOM 844 N N . LEU A 1 102 ? -6.027 -13.766 18.484 1 70.62 102 LEU A N 1
ATOM 845 C CA . LEU A 1 102 ? -5.41 -13.719 17.156 1 70.62 102 LEU A CA 1
ATOM 846 C C . LEU A 1 102 ? -5.66 -12.367 16.5 1 70.62 102 LEU A C 1
ATOM 848 O O . LEU A 1 102 ? -4.762 -11.805 15.859 1 70.62 102 LEU A O 1
ATOM 852 N N . SER A 1 103 ? -6.867 -11.977 16.75 1 67.19 103 SER A N 1
ATOM 853 C CA . SER A 1 103 ? -7.195 -10.672 16.188 1 67.19 103 SER A CA 1
ATOM 854 C C . SER A 1 103 ? -6.363 -9.562 16.828 1 67.19 103 SER A C 1
ATOM 856 O O . SER A 1 103 ? -5.898 -8.656 16.141 1 67.19 103 SER A O 1
ATOM 858 N N . PHE A 1 104 ? -6.184 -9.695 18.078 1 70.81 104 PHE A N 1
ATOM 859 C CA . PHE A 1 104 ? -5.414 -8.695 18.812 1 70.81 104 PHE A CA 1
ATOM 860 C C . PHE A 1 104 ? -3.963 -8.688 18.344 1 70.81 104 PHE A C 1
ATOM 862 O O . PHE A 1 104 ? -3.383 -7.621 18.125 1 70.81 104 PHE A O 1
ATOM 869 N N . ILE A 1 105 ? -3.436 -9.781 18.203 1 75.69 105 ILE A N 1
ATOM 870 C CA . ILE A 1 105 ? -2.055 -9.914 17.75 1 75.69 105 ILE A CA 1
ATOM 871 C C . ILE A 1 105 ? -1.921 -9.359 16.344 1 75.69 105 ILE A C 1
ATOM 873 O O . ILE A 1 105 ? -0.971 -8.633 16.031 1 75.69 105 ILE A O 1
ATOM 877 N N . PHE A 1 106 ? -2.912 -9.633 15.562 1 73.56 106 PHE A N 1
ATOM 878 C CA . PHE A 1 106 ? -2.906 -9.156 14.18 1 73.56 106 PHE A CA 1
ATOM 879 C C . PHE A 1 106 ? -2.984 -7.633 14.133 1 73.56 106 PHE A C 1
ATOM 881 O O . PHE A 1 106 ? -2.203 -6.984 13.438 1 73.56 106 PHE A O 1
ATOM 888 N N . PHE A 1 107 ? -3.838 -7.152 14.984 1 73.19 107 PHE A N 1
ATOM 889 C CA . PHE A 1 107 ? -4.035 -5.707 14.953 1 73.19 107 PHE A CA 1
ATOM 890 C C . PHE A 1 107 ? -2.809 -4.984 15.492 1 73.19 107 PHE A C 1
ATOM 892 O O . PHE A 1 107 ? -2.42 -3.938 14.961 1 73.19 107 PHE A O 1
ATOM 899 N N . LEU A 1 108 ? -2.18 -5.527 16.469 1 77 108 LEU A N 1
ATOM 900 C CA . LEU A 1 108 ? -0.961 -4.941 17.016 1 77 108 LEU A CA 1
ATOM 901 C C . LEU A 1 108 ? 0.171 -4.992 15.992 1 77 108 LEU A C 1
ATOM 903 O O . LEU A 1 108 ? 0.917 -4.023 15.836 1 77 108 LEU A O 1
ATOM 907 N N . PHE A 1 109 ? 0.243 -6.043 15.375 1 82.06 109 PHE A N 1
ATOM 908 C CA . PHE A 1 109 ? 1.265 -6.215 14.344 1 82.06 109 PHE A CA 1
ATOM 909 C C . PHE A 1 109 ? 1.059 -5.223 13.203 1 82.06 109 PHE A C 1
ATOM 911 O O . PHE A 1 109 ? 2.012 -4.59 12.75 1 82.06 109 PHE A O 1
ATOM 918 N N . VAL A 1 110 ? -0.155 -5.137 12.875 1 80.31 110 VAL A N 1
ATOM 919 C CA . VAL A 1 110 ? -0.482 -4.258 11.758 1 80.31 110 VAL A CA 1
ATOM 920 C C . VAL A 1 110 ? -0.23 -2.805 12.156 1 80.31 110 VAL A C 1
ATOM 922 O O . VAL A 1 110 ? 0.293 -2.021 11.359 1 80.31 110 VAL A O 1
ATOM 925 N N . ALA A 1 111 ? -0.621 -2.48 13.336 1 82.31 111 ALA A N 1
ATOM 926 C CA . ALA A 1 111 ? -0.412 -1.117 13.82 1 82.31 111 ALA A CA 1
ATOM 927 C C . ALA A 1 111 ? 1.073 -0.769 13.859 1 82.31 111 ALA A C 1
ATOM 929 O O . ALA A 1 111 ? 1.478 0.298 13.391 1 82.31 111 ALA A O 1
ATOM 930 N N . THR A 1 112 ? 1.866 -1.663 14.328 1 83.44 112 THR A N 1
ATOM 931 C CA . THR A 1 112 ? 3.299 -1.412 14.43 1 83.44 112 THR A CA 1
ATOM 932 C C . THR A 1 112 ? 3.932 -1.337 13.039 1 83.44 112 THR A C 1
ATOM 934 O O . THR A 1 112 ? 4.859 -0.558 12.82 1 83.44 112 THR A O 1
ATOM 937 N N . THR A 1 113 ? 3.434 -2.15 12.188 1 85.75 113 THR A N 1
ATOM 938 C CA . THR A 1 113 ? 3.969 -2.17 10.828 1 85.75 113 THR A CA 1
ATOM 939 C C . THR A 1 113 ? 3.697 -0.845 10.117 1 85.75 113 THR A C 1
ATOM 941 O O . THR A 1 113 ? 4.539 -0.352 9.367 1 85.75 113 THR A O 1
ATOM 944 N N . LEU A 1 114 ? 2.502 -0.278 10.328 1 88.19 114 LEU A N 1
ATOM 945 C CA . LEU A 1 114 ? 2.184 1.013 9.734 1 88.19 114 LEU A CA 1
ATOM 946 C C . LEU A 1 114 ? 3.23 2.059 10.102 1 88.19 114 LEU A C 1
ATOM 948 O O . LEU A 1 114 ? 3.701 2.803 9.242 1 88.19 114 LEU A O 1
ATOM 952 N N . PHE A 1 115 ? 3.668 2.061 11.328 1 84.38 115 PHE A N 1
ATOM 953 C CA . PHE A 1 115 ? 4.648 3.037 11.789 1 84.38 115 PHE A CA 1
ATOM 954 C C . PHE A 1 115 ? 6.016 2.77 11.172 1 84.38 115 PHE A C 1
ATOM 956 O O . PHE A 1 115 ? 6.73 3.705 10.812 1 84.38 115 PHE A O 1
ATOM 963 N N . ALA A 1 116 ? 6.258 1.537 11.062 1 84.56 116 ALA A N 1
ATOM 964 C CA . ALA A 1 116 ? 7.523 1.172 10.438 1 84.56 116 ALA A CA 1
ATOM 965 C C . ALA A 1 116 ? 7.543 1.585 8.961 1 84.56 116 ALA A C 1
ATOM 967 O O . ALA A 1 116 ? 8.562 2.066 8.461 1 84.56 116 ALA A O 1
ATOM 968 N N . VAL A 1 117 ? 6.457 1.417 8.344 1 87.88 117 VAL A N 1
ATOM 969 C CA . VAL A 1 117 ? 6.352 1.764 6.93 1 87.88 117 VAL A CA 1
ATOM 970 C C . VAL A 1 117 ? 6.539 3.268 6.754 1 87.88 117 VAL A C 1
ATOM 972 O O . VAL A 1 117 ? 7.281 3.707 5.871 1 87.88 117 VAL A O 1
ATOM 975 N N . ILE A 1 118 ? 5.898 4.012 7.559 1 88.12 118 ILE A N 1
ATOM 976 C CA . ILE A 1 118 ? 6.004 5.465 7.48 1 88.12 118 ILE A CA 1
ATOM 977 C C . ILE A 1 118 ? 7.441 5.895 7.758 1 88.12 118 ILE A C 1
ATOM 979 O O . ILE A 1 118 ? 8.016 6.688 7.012 1 88.12 118 ILE A O 1
ATOM 983 N N . LYS A 1 119 ? 7.949 5.344 8.781 1 85.56 119 LYS A N 1
ATOM 984 C CA . LYS A 1 119 ? 9.32 5.684 9.164 1 85.56 119 LYS A CA 1
ATOM 985 C C . LYS A 1 119 ? 10.305 5.324 8.055 1 85.56 119 LYS A C 1
ATOM 987 O O . LYS A 1 119 ? 11.156 6.133 7.691 1 85.56 119 LYS A O 1
ATOM 992 N N . ASN A 1 120 ? 10.227 4.113 7.574 1 86.56 120 ASN A N 1
ATOM 993 C CA . ASN A 1 120 ? 11.133 3.65 6.531 1 86.56 120 ASN A CA 1
ATOM 994 C C . ASN A 1 120 ? 10.992 4.477 5.258 1 86.56 120 ASN A C 1
ATOM 996 O O . ASN A 1 120 ? 11.969 4.707 4.547 1 86.56 120 ASN A O 1
ATOM 1000 N N . SER A 1 121 ? 9.812 4.84 4.953 1 89 121 SER A N 1
ATOM 1001 C CA . SER A 1 121 ? 9.578 5.68 3.783 1 89 121 SER A CA 1
ATOM 1002 C C . SER A 1 121 ? 10.258 7.039 3.936 1 89 121 SER A C 1
ATOM 1004 O O . SER A 1 121 ? 10.875 7.539 2.992 1 89 121 SER A O 1
ATOM 1006 N N . MET A 1 122 ? 10.164 7.566 5.086 1 87.25 122 MET A N 1
ATOM 1007 C CA . MET A 1 122 ? 10.82 8.844 5.348 1 87.25 122 MET A CA 1
ATOM 1008 C C . MET A 1 122 ? 12.336 8.703 5.305 1 87.25 122 MET A C 1
ATOM 1010 O O . MET A 1 122 ? 13.031 9.57 4.781 1 87.25 122 MET A O 1
ATOM 1014 N N . ASP A 1 123 ? 12.805 7.637 5.832 1 84.75 123 ASP A N 1
ATOM 1015 C CA . ASP A 1 123 ? 14.234 7.367 5.809 1 84.75 123 ASP A CA 1
ATOM 1016 C C . ASP A 1 123 ? 14.75 7.238 4.375 1 84.75 123 ASP A C 1
ATOM 1018 O O . ASP A 1 123 ? 15.859 7.668 4.066 1 84.75 123 ASP A O 1
ATOM 1022 N N . GLN A 1 124 ? 14.023 6.637 3.621 1 84 124 GLN A N 1
ATOM 1023 C CA . GLN A 1 124 ? 14.375 6.508 2.211 1 84 124 GLN A CA 1
ATOM 1024 C C . GLN A 1 124 ? 14.438 7.875 1.535 1 84 124 GLN A C 1
ATOM 1026 O O . GLN A 1 124 ? 15.367 8.156 0.777 1 84 124 GLN A O 1
ATOM 1031 N N . ILE A 1 125 ? 13.445 8.68 1.829 1 86.31 125 ILE A N 1
ATOM 1032 C CA . ILE A 1 125 ? 13.383 10.016 1.241 1 86.31 125 ILE A CA 1
ATOM 1033 C C . ILE A 1 125 ? 14.586 10.836 1.692 1 86.31 125 ILE A C 1
ATOM 1035 O O . ILE A 1 125 ? 15.195 11.555 0.893 1 86.31 125 ILE A O 1
ATOM 1039 N N . TRP A 1 126 ? 14.914 10.695 2.887 1 83.31 126 TRP A N 1
ATOM 1040 C CA . TRP A 1 126 ? 15.992 11.5 3.455 1 83.31 126 TRP A CA 1
ATOM 1041 C C . TRP A 1 126 ? 17.328 10.781 3.309 1 83.31 126 TRP A C 1
ATOM 1043 O O . TRP A 1 126 ? 18.375 11.305 3.719 1 83.31 126 TRP A O 1
ATOM 1053 N N . SER A 1 127 ? 17.344 9.555 2.697 1 76.44 127 SER A N 1
ATOM 1054 C CA . SER A 1 127 ? 18.547 8.781 2.43 1 76.44 127 SER A CA 1
ATOM 1055 C C . SER A 1 127 ? 19.281 8.43 3.723 1 76.44 127 SER A C 1
ATOM 1057 O O . SER A 1 127 ? 20.484 8.633 3.838 1 76.44 127 SER A O 1
ATOM 1059 N N . ILE A 1 128 ? 18.516 8.117 4.629 1 71.06 128 ILE A N 1
ATOM 1060 C CA . ILE A 1 128 ? 19.078 7.703 5.91 1 71.06 128 ILE A CA 1
ATOM 1061 C C . ILE A 1 128 ? 19.047 6.18 6.02 1 71.06 128 ILE A C 1
ATOM 1063 O O . ILE A 1 128 ? 18.016 5.555 5.781 1 71.06 128 ILE A O 1
ATOM 1067 N N . GLY A 1 129 ? 20.188 5.559 6.109 1 63.28 129 GLY A N 1
ATOM 1068 C CA . GLY A 1 129 ? 20.266 4.113 6.25 1 63.28 129 GLY A CA 1
ATOM 1069 C C . GLY A 1 129 ? 20.609 3.664 7.656 1 63.28 129 GLY A C 1
ATOM 1070 O O . GLY A 1 129 ? 21.094 4.457 8.461 1 63.28 129 GLY A O 1
ATOM 1071 N N . ILE A 1 130 ? 20.047 2.576 8.07 1 60.88 130 ILE A N 1
ATOM 1072 C CA . ILE A 1 130 ? 20.391 1.99 9.359 1 60.88 130 ILE A CA 1
ATOM 1073 C C . ILE A 1 130 ? 21.531 0.986 9.188 1 60.88 130 ILE A C 1
ATOM 1075 O O . ILE A 1 130 ? 21.547 0.211 8.227 1 60.88 130 ILE A O 1
ATOM 1079 N N . LYS A 1 131 ? 22.438 1.164 10.117 1 57.38 131 LYS A N 1
ATOM 1080 C CA . LYS A 1 131 ? 23.578 0.246 10.039 1 57.38 131 LYS A CA 1
ATOM 1081 C C . LYS A 1 131 ? 23.125 -1.201 10.211 1 57.38 131 LYS A C 1
ATOM 1083 O O . LYS A 1 131 ? 22.234 -1.488 11.016 1 57.38 131 LYS A O 1
ATOM 1088 N N . ASP A 1 132 ? 23.406 -2.084 9.242 1 55.19 132 ASP A N 1
ATOM 1089 C CA . ASP A 1 132 ? 23.078 -3.5 9.102 1 55.19 132 ASP A CA 1
ATOM 1090 C C . ASP A 1 132 ? 23.234 -4.234 10.438 1 55.19 132 ASP A C 1
ATOM 1092 O O . ASP A 1 132 ? 22.484 -5.176 10.719 1 55.19 132 ASP A O 1
ATOM 1096 N N . LYS A 1 133 ? 24.328 -3.93 11.227 1 52 133 LYS A N 1
ATOM 1097 C CA . LYS A 1 133 ? 24.656 -4.719 12.406 1 52 133 LYS A CA 1
ATOM 1098 C C . LYS A 1 133 ? 23.719 -4.395 13.57 1 52 133 LYS A C 1
ATOM 1100 O O . LYS A 1 133 ? 24.031 -4.699 14.727 1 52 133 LYS A O 1
ATOM 1105 N N . THR A 1 134 ? 22.734 -3.869 13.25 1 58.06 134 THR A N 1
ATOM 1106 C CA . THR A 1 134 ? 22 -3.426 14.414 1 58.06 134 THR A CA 1
ATOM 1107 C C . THR A 1 134 ? 21.156 -4.566 14.992 1 58.06 134 THR A C 1
ATOM 1109 O O . THR A 1 134 ? 20.641 -5.402 14.242 1 58.06 134 THR A O 1
ATOM 1112 N N . SER A 1 135 ? 21.234 -4.836 16.234 1 59.5 135 SER A N 1
ATOM 1113 C CA . SER A 1 135 ? 20.562 -5.844 17.031 1 59.5 135 SER A CA 1
ATOM 1114 C C . SER A 1 135 ? 19.047 -5.777 16.859 1 59.5 135 SER A C 1
ATOM 1116 O O . SER A 1 135 ? 18.5 -4.73 16.5 1 59.5 135 SER A O 1
ATOM 1118 N N . PHE A 1 136 ? 18.5 -6.914 16.766 1 64.94 136 PHE A N 1
ATOM 1119 C CA . PHE A 1 136 ? 17.047 -7.031 16.734 1 64.94 136 PHE A CA 1
ATOM 1120 C C . PHE A 1 136 ? 16.406 -6.086 17.75 1 64.94 136 PHE A C 1
ATOM 1122 O O . PHE A 1 136 ? 15.375 -5.473 17.484 1 64.94 136 PHE A O 1
ATOM 1129 N N . LEU A 1 137 ? 17.141 -5.977 18.844 1 64.69 137 LEU A N 1
ATOM 1130 C CA . LEU A 1 137 ? 16.625 -5.125 19.906 1 64.69 137 LEU A CA 1
ATOM 1131 C C . LEU A 1 137 ? 16.625 -3.66 19.484 1 64.69 137 LEU A C 1
ATOM 1133 O O . LEU A 1 137 ? 15.719 -2.906 19.844 1 64.69 137 LEU A O 1
ATOM 1137 N N . PHE A 1 138 ? 17.594 -3.4 18.781 1 64.94 138 PHE A N 1
ATOM 1138 C CA . PHE A 1 138 ? 17.688 -2.025 18.297 1 64.94 138 PHE A CA 1
ATOM 1139 C C . PHE A 1 138 ? 16.562 -1.729 17.297 1 64.94 138 PHE A C 1
ATOM 1141 O O . PHE A 1 138 ? 15.93 -0.672 17.375 1 64.94 138 PHE A O 1
ATOM 1148 N N . LYS A 1 139 ? 16.312 -2.674 16.562 1 66 139 LYS A N 1
ATOM 1149 C CA . LYS A 1 139 ? 15.219 -2.51 15.609 1 66 139 LYS A CA 1
ATOM 1150 C C . LYS A 1 139 ? 13.883 -2.359 16.312 1 66 139 LYS A C 1
ATOM 1152 O O . LYS A 1 139 ? 13.039 -1.562 15.906 1 66 139 LYS A O 1
ATOM 1157 N N . LEU A 1 140 ? 13.781 -3.055 17.344 1 70.19 140 LEU A N 1
ATOM 1158 C CA . LEU A 1 140 ? 12.547 -2.984 18.125 1 70.19 140 LEU A CA 1
ATOM 1159 C C . LEU A 1 140 ? 12.422 -1.634 18.828 1 70.19 140 LEU A C 1
ATOM 1161 O O . LEU A 1 140 ? 11.32 -1.09 18.938 1 70.19 140 LEU A O 1
ATOM 1165 N N . LYS A 1 141 ? 13.516 -1.162 19.297 1 69.19 141 LYS A N 1
ATOM 1166 C CA . LYS A 1 141 ? 13.508 0.123 19.984 1 69.19 141 LYS A CA 1
ATOM 1167 C C . LYS A 1 141 ? 13.141 1.259 19.031 1 69.19 141 LYS A C 1
ATOM 1169 O O . LYS A 1 141 ? 12.391 2.166 19.406 1 69.19 141 LYS A O 1
ATOM 1174 N N . ILE A 1 142 ? 13.68 1.056 17.906 1 66.94 142 ILE A N 1
ATOM 1175 C CA . ILE A 1 142 ? 13.414 2.082 16.906 1 66.94 142 ILE A CA 1
ATOM 1176 C C . ILE A 1 142 ? 11.93 2.047 16.531 1 66.94 142 ILE A C 1
ATOM 1178 O O . ILE A 1 142 ? 11.297 3.094 16.391 1 66.94 142 ILE A O 1
ATOM 1182 N N . ARG A 1 143 ? 11.461 0.907 16.484 1 66.5 143 ARG A N 1
ATOM 1183 C CA . ARG A 1 143 ? 10.039 0.752 16.188 1 66.5 143 ARG A CA 1
ATOM 1184 C C . ARG A 1 143 ? 9.172 1.313 17.297 1 66.5 143 ARG A C 1
ATOM 1186 O O . ARG A 1 143 ? 8.156 1.968 17.047 1 66.5 143 ARG A O 1
ATOM 1193 N N . ALA A 1 144 ? 9.617 1.006 18.484 1 73.75 144 ALA A N 1
ATOM 1194 C CA . ALA A 1 144 ? 8.875 1.494 19.641 1 73.75 144 ALA A CA 1
ATOM 1195 C C . ALA A 1 144 ? 8.852 3.02 19.672 1 73.75 144 ALA A C 1
ATOM 1197 O O . ALA A 1 144 ? 7.832 3.621 20.031 1 73.75 144 ALA A O 1
ATOM 1198 N N . ARG A 1 145 ? 9.898 3.551 19.344 1 71.19 145 ARG A N 1
ATOM 1199 C CA . ARG A 1 145 ? 9.977 5.008 19.312 1 71.19 145 ARG A CA 1
ATOM 1200 C C . ARG A 1 145 ? 9.039 5.598 18.281 1 71.19 145 ARG A C 1
ATOM 1202 O O . ARG A 1 145 ? 8.312 6.559 18.547 1 71.19 145 ARG A O 1
ATOM 1209 N N . SER A 1 146 ? 9.164 5 17.172 1 64.38 146 SER A N 1
ATOM 1210 C CA . SER A 1 146 ? 8.297 5.492 16.094 1 64.38 146 SER A CA 1
ATOM 1211 C C . SER A 1 146 ? 6.824 5.363 16.469 1 64.38 146 SER A C 1
ATOM 1213 O O . SER A 1 146 ? 6.023 6.258 16.188 1 64.38 146 SER A O 1
ATOM 1215 N N . MET A 1 147 ? 6.512 4.418 17.188 1 68.12 147 MET A N 1
ATOM 1216 C CA . MET A 1 147 ? 5.141 4.195 17.641 1 68.12 147 MET A CA 1
ATOM 1217 C C . MET A 1 147 ? 4.719 5.262 18.641 1 68.12 147 MET A C 1
ATOM 1219 O O . MET A 1 147 ? 3.607 5.789 18.562 1 68.12 147 MET A O 1
ATOM 1223 N N . ALA A 1 148 ? 5.605 5.441 19.469 1 71.81 148 ALA A N 1
ATOM 1224 C CA . ALA A 1 148 ? 5.312 6.43 20.5 1 71.81 148 ALA A CA 1
ATOM 1225 C C . ALA A 1 148 ? 5.078 7.809 19.891 1 71.81 148 ALA A C 1
ATOM 1227 O O . ALA A 1 148 ? 4.152 8.523 20.281 1 71.81 148 ALA A O 1
ATOM 1228 N N . ILE A 1 149 ? 5.82 8.109 18.922 1 68 149 ILE A N 1
ATOM 1229 C CA . ILE A 1 149 ? 5.75 9.438 18.328 1 68 149 ILE A CA 1
ATOM 1230 C C . ILE A 1 149 ? 4.445 9.586 17.547 1 68 149 ILE A C 1
ATOM 1232 O O . ILE A 1 149 ? 3.764 10.609 17.656 1 68 149 ILE A O 1
ATOM 1236 N N . ILE A 1 150 ? 4.133 8.594 16.922 1 65.12 150 ILE A N 1
ATOM 1237 C CA . ILE A 1 150 ? 2.912 8.664 16.141 1 65.12 150 ILE A CA 1
ATOM 1238 C C . ILE A 1 150 ? 1.699 8.75 17.062 1 65.12 150 ILE A C 1
ATOM 1240 O O . ILE A 1 150 ? 0.754 9.492 16.781 1 65.12 150 ILE A O 1
ATOM 1244 N N . LEU A 1 151 ? 1.811 7.992 18.078 1 66.69 151 LEU A N 1
ATOM 1245 C CA . LEU A 1 151 ? 0.725 8.023 19.047 1 66.69 151 LEU A CA 1
ATOM 1246 C C . LEU A 1 151 ? 0.6 9.414 19.688 1 66.69 151 LEU A C 1
ATOM 1248 O O . LEU A 1 151 ? -0.507 9.93 19.828 1 66.69 151 LEU A O 1
ATOM 1252 N N . VAL A 1 152 ? 1.698 9.93 20 1 66.19 152 VAL A N 1
ATOM 1253 C CA . VAL A 1 152 ? 1.705 11.266 20.594 1 66.19 152 VAL A CA 1
ATOM 1254 C C . VAL A 1 152 ? 1.184 12.289 19.594 1 66.19 152 VAL A C 1
ATOM 1256 O O . VAL A 1 152 ? 0.376 13.148 19.938 1 66.19 152 VAL A O 1
ATOM 1259 N N . ALA A 1 153 ? 1.624 12.109 18.391 1 61.38 153 ALA A N 1
ATOM 1260 C CA . ALA A 1 153 ? 1.163 13.008 17.344 1 61.38 153 ALA A CA 1
ATOM 1261 C C . ALA A 1 153 ? -0.341 12.875 17.125 1 61.38 153 ALA A C 1
ATOM 1263 O O . ALA A 1 153 ? -1.029 13.875 16.875 1 61.38 153 ALA A O 1
ATOM 1264 N N . GLY A 1 154 ? -0.75 11.68 17.219 1 61.91 154 GLY A N 1
ATOM 1265 C CA . GLY A 1 154 ? -2.182 11.453 17.125 1 61.91 154 GLY A CA 1
ATOM 1266 C C . GLY A 1 154 ? -2.969 12.148 18.219 1 61.91 154 GLY A C 1
ATOM 1267 O O . GLY A 1 154 ? -4.039 12.703 17.953 1 61.91 154 GLY A O 1
ATOM 1268 N N . ILE A 1 155 ? -2.312 12.133 19.344 1 63.75 155 ILE A N 1
ATOM 1269 C CA . ILE A 1 155 ? -2.916 12.836 20.469 1 63.75 155 ILE A CA 1
ATOM 1270 C C . ILE A 1 155 ? -3.002 14.328 20.156 1 63.75 155 ILE A C 1
ATOM 1272 O O . ILE A 1 155 ? -4.012 14.969 20.453 1 63.75 155 ILE A O 1
ATOM 1276 N N . LEU A 1 156 ? -1.966 14.781 19.656 1 59.03 156 LEU A N 1
ATOM 1277 C CA . LEU A 1 156 ? -1.971 16.203 19.312 1 59.03 156 LEU A CA 1
ATOM 1278 C C . LEU A 1 156 ? -3.092 16.516 18.328 1 59.03 156 LEU A C 1
ATOM 1280 O O . LEU A 1 156 ? -3.75 17.562 18.453 1 59.03 156 LEU A O 1
ATOM 1284 N N . PHE A 1 157 ? -3.24 15.609 17.438 1 57.09 157 PHE A N 1
ATOM 1285 C CA . PHE A 1 157 ? -4.352 15.766 16.5 1 57.09 157 PHE A CA 1
ATOM 1286 C C . PHE A 1 157 ? -5.684 15.742 17.234 1 57.09 157 PHE A C 1
ATOM 1288 O O . PHE A 1 157 ? -6.574 16.547 16.953 1 57.09 157 PHE A O 1
ATOM 1295 N N . PHE A 1 158 ? -5.73 14.883 18.156 1 57.72 158 PHE A N 1
ATOM 1296 C CA . PHE A 1 158 ? -6.941 14.734 18.953 1 57.72 158 PHE A CA 1
ATOM 1297 C C . PHE A 1 158 ? -7.188 15.984 19.781 1 57.72 158 PHE A C 1
ATOM 1299 O O . PHE A 1 158 ? -8.328 16.422 19.938 1 57.72 158 PHE A O 1
ATOM 1306 N N . VAL A 1 159 ? -6.168 16.391 20.375 1 58.16 159 VAL A N 1
ATOM 1307 C CA . VAL A 1 159 ? -6.289 17.609 21.172 1 58.16 159 VAL A CA 1
ATOM 1308 C C . VAL A 1 159 ? -6.805 18.75 20.312 1 58.16 159 VAL A C 1
ATOM 1310 O O . VAL A 1 159 ? -7.59 19.594 20.766 1 58.16 159 VAL A O 1
ATOM 1313 N N . GLY A 1 160 ? -6.387 18.797 19.094 1 54.12 160 GLY A N 1
ATOM 1314 C CA . GLY A 1 160 ? -6.91 19.797 18.172 1 54.12 160 GLY A CA 1
ATOM 1315 C C . GLY A 1 160 ? -8.406 19.688 17.969 1 54.12 160 GLY A C 1
ATOM 1316 O O . GLY A 1 160 ? -9.086 20.703 17.766 1 54.12 160 GLY A O 1
ATOM 1317 N N . LEU A 1 161 ? -8.758 18.438 17.984 1 51.03 161 LEU A N 1
ATOM 1318 C CA . LEU A 1 161 ? -10.188 18.188 17.859 1 51.03 161 LEU A CA 1
ATOM 1319 C C . LEU A 1 161 ? -10.953 18.719 19.062 1 51.03 161 LEU A C 1
ATOM 1321 O O . LEU A 1 161 ? -12.125 19.094 18.938 1 51.03 161 LEU A O 1
ATOM 1325 N N . LEU A 1 162 ? -10.297 18.484 20.094 1 51.06 162 LEU A N 1
ATOM 1326 C CA . LEU A 1 162 ? -10.93 18.969 21.297 1 51.06 162 LEU A CA 1
ATOM 1327 C C . LEU A 1 162 ? -11.125 20.484 21.234 1 51.06 162 LEU A C 1
ATOM 1329 O O . LEU A 1 162 ? -11.836 21.062 22.062 1 51.06 162 LEU A O 1
ATOM 1333 N N . THR A 1 163 ? -10.516 21.062 20.391 1 49.94 163 THR A N 1
ATOM 1334 C CA . THR A 1 163 ? -10.648 22.516 20.328 1 49.94 163 THR A CA 1
ATOM 1335 C C . THR A 1 163 ? -12.055 22.906 19.906 1 49.94 163 THR A C 1
ATOM 1337 O O . THR A 1 163 ? -12.484 24.047 20.141 1 49.94 163 THR A O 1
ATOM 1340 N N . ASP A 1 164 ? -12.688 22.016 19.297 1 48.88 164 ASP A N 1
ATOM 1341 C CA . ASP A 1 164 ? -14.078 22.422 19.109 1 48.88 164 ASP A CA 1
ATOM 1342 C C . ASP A 1 164 ? -14.719 22.828 20.438 1 48.88 164 ASP A C 1
ATOM 1344 O O . ASP A 1 164 ? -15.578 23.719 20.469 1 48.88 164 ASP A O 1
ATOM 1348 N N . SER A 1 165 ? -14.234 22.141 21.469 1 46.94 165 SER A N 1
ATOM 1349 C CA . SER A 1 165 ? -14.727 22.625 22.75 1 46.94 165 SER A CA 1
ATOM 1350 C C . SER A 1 165 ? -14.328 24.078 22.984 1 46.94 165 SER A C 1
ATOM 1352 O O . SER A 1 165 ? -15.086 24.844 23.578 1 46.94 165 SER A O 1
ATOM 1354 N N . ILE A 1 166 ? -13.25 24.375 22.625 1 46.84 166 ILE A N 1
ATOM 1355 C CA . ILE A 1 166 ? -12.859 25.766 22.766 1 46.84 166 ILE A CA 1
ATOM 1356 C C . ILE A 1 166 ? -13.742 26.641 21.875 1 46.84 166 ILE A C 1
ATOM 1358 O O . ILE A 1 166 ? -14.125 27.75 22.266 1 46.84 166 ILE A O 1
ATOM 1362 N N . GLN A 1 167 ? -14.148 26.016 20.781 1 49.22 167 GLN A N 1
ATOM 1363 C CA . GLN A 1 167 ? -15.047 26.719 19.859 1 49.22 167 GLN A CA 1
ATOM 1364 C C . GLN A 1 167 ? -16.391 27 20.516 1 49.22 167 GLN A C 1
ATOM 1366 O O . GLN A 1 167 ? -16.969 28.062 20.328 1 49.22 167 GLN A O 1
ATOM 1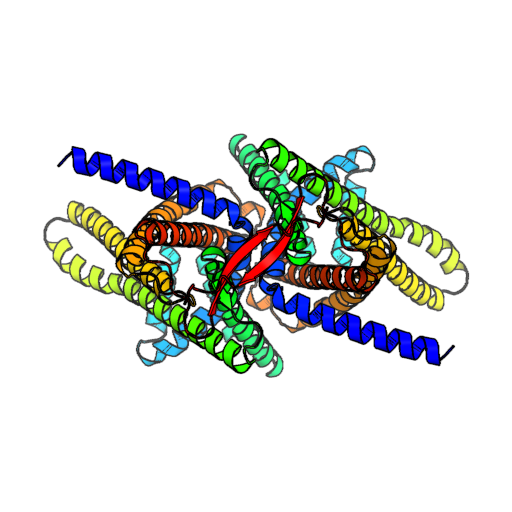371 N N . ALA A 1 168 ? -16.859 25.938 21.047 1 48.38 168 ALA A N 1
ATOM 1372 C CA . ALA A 1 168 ? -18.109 26.125 21.766 1 48.38 168 ALA A CA 1
ATOM 1373 C C . ALA A 1 168 ? -17.969 27.203 22.844 1 48.38 168 ALA A C 1
ATOM 1375 O O . ALA A 1 168 ? -18.891 27.984 23.062 1 48.38 168 ALA A O 1
ATOM 1376 N N . PHE A 1 169 ? -16.875 27.219 23.312 1 46.31 169 PHE A N 1
ATOM 1377 C CA . PHE A 1 169 ? -16.641 28.219 24.359 1 46.31 169 PHE A CA 1
ATOM 1378 C C . PHE A 1 169 ? -16.547 29.625 23.75 1 46.31 169 PHE A C 1
ATOM 1380 O O . PHE A 1 169 ? -17.109 30.578 24.297 1 46.31 169 PHE A O 1
ATOM 1387 N N . ILE A 1 170 ? -15.922 29.719 22.641 1 48 170 ILE A N 1
ATOM 1388 C CA . ILE A 1 170 ? -15.766 31.031 22.031 1 48 170 ILE A CA 1
ATOM 1389 C C . ILE A 1 170 ? -17.062 31.422 21.312 1 48 170 ILE A C 1
ATOM 1391 O O . ILE A 1 170 ? -17.422 32.594 21.281 1 48 170 ILE A O 1
ATOM 1395 N N . GLY A 1 171 ? -17.672 30.438 20.656 1 49.5 171 GLY A N 1
ATOM 1396 C CA . GLY A 1 171 ? -18.938 30.688 20 1 49.5 171 GLY A CA 1
ATOM 1397 C C . GLY A 1 171 ? -20 31.281 20.906 1 49.5 171 GLY A C 1
ATOM 1398 O O . GLY A 1 171 ? -20.781 32.156 20.5 1 49.5 171 GLY A O 1
ATOM 1399 N N . VAL A 1 172 ? -20.016 30.797 22.078 1 49.09 172 VAL A N 1
ATOM 1400 C CA . VAL A 1 172 ? -20.969 31.359 23.016 1 49.09 172 VAL A CA 1
ATOM 1401 C C . VAL A 1 172 ? -20.703 32.844 23.188 1 49.09 172 VAL A C 1
ATOM 1403 O O . VAL A 1 172 ? -21.641 33.656 23.281 1 49.09 172 VAL A O 1
ATOM 1406 N N . TYR A 1 173 ? -19.562 33.188 23.156 1 45.25 173 TYR A N 1
ATOM 1407 C CA . TYR A 1 173 ? -19.281 34.594 23.375 1 45.25 173 TYR A CA 1
ATOM 1408 C C . TYR A 1 173 ? -19.547 35.406 22.125 1 45.25 173 TYR A C 1
ATOM 1410 O O . TYR A 1 173 ? -19.938 36.562 22.203 1 45.25 173 TYR A O 1
ATOM 1418 N N . ILE A 1 174 ? -19.438 34.781 21.016 1 48.62 174 ILE A N 1
ATOM 1419 C CA . ILE A 1 174 ? -19.625 35.562 19.797 1 48.62 174 ILE A CA 1
ATOM 1420 C C . ILE A 1 174 ? -21.094 35.562 19.391 1 48.62 174 ILE A C 1
ATOM 1422 O O . ILE A 1 174 ? -21.594 36.531 18.812 1 48.62 174 ILE A O 1
ATOM 1426 N N . ASN A 1 175 ? -21.75 34.438 19.453 1 51.03 175 ASN A N 1
ATOM 1427 C CA . ASN A 1 175 ? -23.156 34.438 19.094 1 51.03 175 ASN A CA 1
ATOM 1428 C C . ASN A 1 175 ? -23.922 35.562 19.781 1 51.03 175 ASN A C 1
ATOM 1430 O O . ASN A 1 175 ? -25 35.938 19.359 1 51.03 175 ASN A O 1
ATOM 1434 N N . THR A 1 176 ? -23.578 35.938 20.844 1 49.12 176 THR A N 1
ATOM 1435 C CA . THR A 1 176 ? -24.391 37 21.438 1 49.12 176 THR A CA 1
ATOM 1436 C C . THR A 1 176 ? -24.188 38.312 20.672 1 49.12 176 THR A C 1
ATOM 1438 O O . THR A 1 176 ? -25.031 39.188 20.719 1 49.12 176 THR A O 1
ATOM 1441 N N . ALA A 1 177 ? -23.062 38.594 20.078 1 47.19 177 ALA A N 1
ATOM 1442 C CA . ALA A 1 177 ? -22.984 39.969 19.578 1 47.19 177 ALA A CA 1
ATOM 1443 C C . ALA A 1 177 ? -23.422 40.062 18.125 1 47.19 177 ALA A C 1
ATOM 1445 O O . ALA A 1 177 ? -24.094 41.031 17.719 1 47.19 177 ALA A O 1
ATOM 1446 N N . ALA A 1 178 ? -22.828 39.562 16.953 1 48.78 178 ALA A N 1
ATOM 1447 C CA . ALA A 1 178 ? -23.203 39.656 15.555 1 48.78 178 ALA A CA 1
ATOM 1448 C C . ALA A 1 178 ? -23.312 38.281 14.906 1 48.78 178 ALA A C 1
ATOM 1450 O O . ALA A 1 178 ? -22.281 37.688 14.562 1 48.78 178 ALA A O 1
ATOM 1451 N N . PRO A 1 179 ? -24.531 37.75 14.719 1 52.69 179 PRO A N 1
ATOM 1452 C CA . PRO A 1 179 ? -24.906 36.344 14.383 1 52.69 179 PRO A CA 1
ATOM 1453 C C . PRO A 1 179 ? -24.203 35.844 13.125 1 52.69 179 PRO A C 1
ATOM 1455 O O . PRO A 1 179 ? -23.688 34.719 13.117 1 52.69 179 PRO A O 1
ATOM 1458 N N . THR A 1 180 ? -24.422 36.5 11.961 1 53.16 180 THR A N 1
ATOM 1459 C CA . THR A 1 180 ? -23.953 36.031 10.664 1 53.16 180 THR A CA 1
ATOM 1460 C C . THR A 1 180 ? -22.422 36.062 10.602 1 53.16 180 THR A C 1
ATOM 1462 O O . THR A 1 180 ? -21.797 35.125 10.133 1 53.16 180 THR A O 1
ATOM 1465 N N . PHE A 1 181 ? -21.875 37.219 10.898 1 51.94 181 PHE A N 1
ATOM 1466 C CA . PHE A 1 181 ? -20.422 37.406 10.852 1 51.94 181 PHE A CA 1
ATOM 1467 C C . PHE A 1 181 ? -19.719 36.438 11.789 1 51.94 181 PHE A C 1
ATOM 1469 O O . PHE A 1 181 ? -18.594 36.031 11.508 1 51.94 181 PHE A O 1
ATOM 1476 N N . GLY A 1 182 ? -20.469 36.062 12.758 1 53.91 182 GLY A N 1
ATOM 1477 C CA . GLY A 1 182 ? -19.922 35.156 13.758 1 53.91 182 GLY A CA 1
ATOM 1478 C C . GLY A 1 182 ? -19.688 33.75 13.242 1 53.91 182 GLY A C 1
ATOM 1479 O O . GLY A 1 182 ? -18.656 33.125 13.508 1 53.91 182 GLY A O 1
ATOM 1480 N N . HIS A 1 183 ? -20.734 33.406 12.422 1 60.47 183 HIS A N 1
ATOM 1481 C CA . HIS A 1 183 ? -20.641 32.062 11.891 1 60.47 183 HIS A CA 1
ATOM 1482 C C . HIS A 1 183 ? -19.469 31.938 10.914 1 60.47 183 HIS A C 1
ATOM 1484 O O . HIS A 1 183 ? -18.734 30.953 10.953 1 60.47 183 HIS A O 1
ATOM 1490 N N . VAL A 1 184 ? -19.438 32.938 10.008 1 61.62 184 VAL A N 1
ATOM 1491 C CA . VAL A 1 184 ? -18.344 32.938 9.031 1 61.62 184 VAL A CA 1
ATOM 1492 C C . VAL A 1 184 ? -17 33.031 9.75 1 61.62 184 VAL A C 1
ATOM 1494 O O . VAL A 1 184 ? -16.047 32.344 9.398 1 61.62 184 VAL A O 1
ATOM 1497 N N . PHE A 1 185 ? -16.969 33.938 10.719 1 62.97 185 PHE A N 1
ATOM 1498 C CA . PHE A 1 185 ? -15.727 34.125 11.469 1 62.97 185 PHE A CA 1
ATOM 1499 C C . PHE A 1 185 ? -15.336 32.875 12.211 1 62.97 185 PHE A C 1
ATOM 1501 O O . PHE A 1 185 ? -14.172 32.469 12.203 1 62.97 185 PHE A O 1
ATOM 1508 N N . LEU A 1 186 ? -16.391 32.281 12.742 1 62 186 LEU A N 1
ATOM 1509 C CA . LEU A 1 186 ? -16.125 31.047 13.469 1 62 186 LEU A CA 1
ATOM 1510 C C . LEU A 1 186 ? -15.672 29.953 12.516 1 62 186 LEU A C 1
ATOM 1512 O O . LEU A 1 186 ? -14.805 29.141 12.859 1 62 186 LEU A O 1
ATOM 1516 N N . SER A 1 187 ? -16.312 30.031 11.422 1 65.19 187 SER A N 1
ATOM 1517 C CA . SER A 1 187 ? -15.922 29.031 10.422 1 65.19 187 SER A CA 1
ATOM 1518 C C . SER A 1 187 ? -14.469 29.219 9.992 1 65.19 187 SER A C 1
ATOM 1520 O O . SER A 1 187 ? -13.727 28.234 9.867 1 65.19 187 SER A O 1
ATOM 1522 N N . ILE A 1 188 ? -14.07 30.422 9.836 1 67.75 188 ILE A N 1
ATOM 1523 C CA . ILE A 1 188 ? -12.703 30.734 9.422 1 67.75 188 ILE A CA 1
ATOM 1524 C C . ILE A 1 188 ? -11.734 30.375 10.547 1 67.75 188 ILE A C 1
ATOM 1526 O O . ILE A 1 188 ? -10.664 29.828 10.305 1 67.75 188 ILE A O 1
ATOM 1530 N N . LEU A 1 189 ? -12.156 30.672 11.695 1 66.62 189 LEU A N 1
ATOM 1531 C CA . LEU A 1 189 ? -11.312 30.359 12.844 1 66.62 189 LEU A CA 1
ATOM 1532 C C . LEU A 1 189 ? -11.102 28.859 12.992 1 66.62 189 LEU A C 1
ATOM 1534 O O . LEU A 1 189 ? -9.992 28.406 13.281 1 66.62 189 LEU A O 1
ATOM 1538 N N . ASN A 1 190 ? -12.234 28.234 12.75 1 67 190 ASN A N 1
ATOM 1539 C CA . ASN A 1 190 ? -12.164 26.781 12.828 1 67 190 ASN A CA 1
ATOM 1540 C C . ASN A 1 190 ? -11.195 26.219 11.789 1 67 190 ASN A C 1
ATOM 1542 O O . ASN A 1 190 ? -10.438 25.281 12.078 1 67 190 ASN A O 1
ATOM 1546 N N . GLN A 1 191 ? -11.266 26.797 10.75 1 69.5 191 GLN A N 1
ATOM 1547 C CA . GLN A 1 191 ? -10.391 26.328 9.68 1 69.5 191 GLN A CA 1
ATOM 1548 C C . GLN A 1 191 ? -8.93 26.641 10 1 69.5 191 GLN A C 1
ATOM 1550 O O . GLN A 1 191 ? -8.055 25.797 9.781 1 69.5 191 GLN A O 1
ATOM 1555 N N . LEU A 1 192 ? -8.719 27.797 10.547 1 75.12 192 LEU A N 1
ATOM 1556 C CA . LEU A 1 192 ? -7.359 28.203 10.875 1 75.12 192 LEU A CA 1
ATOM 1557 C C . LEU A 1 192 ? -6.793 27.328 12 1 75.12 192 LEU A C 1
ATOM 1559 O O . LEU A 1 192 ? -5.613 26.984 11.977 1 75.12 192 LEU A O 1
ATOM 1563 N N . LEU A 1 193 ? -7.621 27.078 12.883 1 72.44 193 LEU A N 1
ATOM 1564 C CA . LEU A 1 193 ? -7.184 26.219 13.977 1 72.44 193 LEU A CA 1
ATOM 1565 C C . LEU A 1 193 ? -6.859 24.812 13.477 1 72.44 193 LEU A C 1
ATOM 1567 O O . LEU A 1 193 ? -5.887 24.188 13.914 1 72.44 193 LEU A O 1
ATOM 1571 N N . PHE A 1 194 ? -7.703 24.328 12.578 1 69.56 194 PHE A N 1
ATOM 1572 C CA . PHE A 1 194 ? -7.453 23.016 11.984 1 69.56 194 PHE A CA 1
ATOM 1573 C C . PHE A 1 194 ? -6.098 23 11.289 1 69.56 194 PHE A C 1
ATOM 1575 O O . PHE A 1 194 ? -5.309 22.078 11.492 1 69.56 194 PHE A O 1
ATOM 1582 N N . ILE A 1 195 ? -5.895 24.062 10.641 1 75.69 195 ILE A N 1
ATOM 1583 C CA . ILE A 1 195 ? -4.645 24.156 9.898 1 75.69 195 ILE A CA 1
ATOM 1584 C C . ILE A 1 195 ? -3.465 24.188 10.867 1 75.69 195 ILE A C 1
ATOM 1586 O O . ILE A 1 195 ? -2.439 23.547 10.641 1 75.69 195 ILE A O 1
ATOM 1590 N N . ALA A 1 196 ? -3.639 24.891 11.891 1 78.81 196 ALA A N 1
ATOM 1591 C CA . ALA A 1 196 ? -2.572 25.016 12.883 1 78.81 196 ALA A CA 1
ATOM 1592 C C . ALA A 1 196 ? -2.271 23.688 13.547 1 78.81 196 ALA A C 1
ATOM 1594 O O . ALA A 1 196 ? -1.107 23.328 13.75 1 78.81 196 ALA A O 1
ATOM 1595 N N . ILE A 1 197 ? -3.266 23.016 13.836 1 75.56 197 ILE A N 1
ATOM 1596 C CA . ILE A 1 197 ? -3.109 21.734 14.516 1 75.56 197 ILE A CA 1
ATOM 1597 C C . ILE A 1 197 ? -2.441 20.734 13.578 1 75.56 197 ILE A C 1
ATOM 1599 O O . ILE A 1 197 ? -1.495 20.047 13.969 1 75.56 197 ILE A O 1
ATOM 1603 N N . VAL A 1 198 ? -2.953 20.688 12.406 1 77.06 198 VAL A N 1
ATOM 1604 C CA . VAL A 1 198 ? -2.418 19.75 11.43 1 77.06 198 VAL A CA 1
ATOM 1605 C C . VAL A 1 198 ? -0.96 20.094 11.125 1 77.06 198 VAL A C 1
ATOM 1607 O O . VAL A 1 198 ? -0.115 19.203 11.031 1 77.06 198 VAL A O 1
ATOM 1610 N N . THR A 1 199 ? -0.76 21.359 11.062 1 82.62 199 THR A N 1
ATOM 1611 C CA . THR A 1 199 ? 0.602 21.828 10.82 1 82.62 199 THR A CA 1
ATOM 1612 C C . THR A 1 199 ? 1.529 21.406 11.953 1 82.62 199 THR A C 1
ATOM 1614 O O . THR A 1 199 ? 2.648 20.953 11.711 1 82.62 199 THR A O 1
ATOM 1617 N N . THR A 1 200 ? 1.106 21.641 13.109 1 81.5 200 THR A N 1
ATOM 1618 C CA . THR A 1 200 ? 1.907 21.25 14.266 1 81.5 200 THR A CA 1
ATOM 1619 C C . THR A 1 200 ? 2.15 19.734 14.273 1 81.5 200 THR A C 1
ATOM 1621 O O . THR A 1 200 ? 3.264 19.281 14.555 1 81.5 200 THR A O 1
ATOM 1624 N N . TRP A 1 201 ? 1.101 19.031 13.984 1 79.75 201 TRP A N 1
ATOM 1625 C CA . TRP A 1 201 ? 1.196 17.578 13.953 1 79.75 201 TRP A CA 1
ATOM 1626 C C . TRP A 1 201 ? 2.229 17.125 12.922 1 79.75 201 TRP A C 1
ATOM 1628 O O . TRP A 1 201 ? 3.107 16.328 13.234 1 79.75 201 TRP A O 1
ATOM 1638 N N . PHE A 1 202 ? 2.166 17.625 11.781 1 83.62 202 PHE A N 1
ATOM 1639 C CA . PHE A 1 202 ? 3.09 17.25 10.719 1 83.62 202 PHE A CA 1
ATOM 1640 C C . PHE A 1 202 ? 4.512 17.688 11.055 1 83.62 202 PHE A C 1
ATOM 1642 O O . PHE A 1 202 ? 5.473 16.984 10.758 1 83.62 202 PHE A O 1
ATOM 1649 N N . SER A 1 203 ? 4.613 18.828 11.641 1 85 203 SER A N 1
ATOM 1650 C CA . SER A 1 203 ? 5.934 19.328 12.008 1 85 203 SER A CA 1
ATOM 1651 C C . SER A 1 203 ? 6.617 18.406 13.008 1 85 203 SER A C 1
ATOM 1653 O O . SER A 1 203 ? 7.812 18.141 12.891 1 85 203 SER A O 1
ATOM 1655 N N . VAL A 1 204 ? 5.883 18 13.945 1 82.12 204 VAL A N 1
ATOM 1656 C CA . VAL A 1 204 ? 6.418 17.094 14.961 1 82.12 204 VAL A CA 1
ATOM 1657 C C . VAL A 1 204 ? 6.797 15.758 14.328 1 82.12 204 VAL A C 1
ATOM 1659 O O . VAL A 1 204 ? 7.836 15.18 14.648 1 82.12 204 VAL A O 1
ATOM 1662 N N . LEU A 1 205 ? 6 15.297 13.469 1 82.25 205 LEU A N 1
ATOM 1663 C CA . LEU A 1 205 ? 6.293 14.047 12.773 1 82.25 205 LEU A CA 1
ATOM 1664 C C . LEU A 1 205 ? 7.582 14.164 11.969 1 82.25 205 LEU A C 1
ATOM 1666 O O . LEU A 1 205 ? 8.422 13.258 12 1 82.25 205 LEU A O 1
ATOM 1670 N N . PHE A 1 206 ? 7.695 15.234 11.32 1 85.31 206 PHE A N 1
ATOM 1671 C CA . PHE A 1 206 ? 8.883 15.43 10.5 1 85.31 206 PHE A CA 1
ATOM 1672 C C . PHE A 1 206 ? 10.141 15.453 11.367 1 85.31 206 PHE A C 1
ATOM 1674 O O . PHE A 1 206 ? 11.188 14.945 10.969 1 85.31 206 PHE A O 1
ATOM 1681 N N . ARG A 1 207 ? 10.008 15.977 12.438 1 82.62 207 ARG A N 1
ATOM 1682 C CA . ARG A 1 207 ? 11.188 16.203 13.266 1 82.62 207 ARG A CA 1
ATOM 1683 C C . ARG A 1 207 ? 11.562 14.938 14.039 1 82.62 207 ARG A C 1
ATOM 1685 O O . ARG A 1 207 ? 12.742 14.656 14.242 1 82.62 207 ARG A O 1
ATOM 1692 N N . PHE A 1 208 ? 10.578 14.148 14.406 1 77.19 208 PHE A N 1
ATOM 1693 C CA . PHE A 1 208 ? 10.891 13.148 15.422 1 77.19 208 PHE A CA 1
ATOM 1694 C C . PHE A 1 208 ? 10.695 11.734 14.867 1 77.19 208 PHE A C 1
ATOM 1696 O O . PHE A 1 208 ? 11.102 10.758 15.492 1 77.19 208 PHE A O 1
ATOM 1703 N N . LEU A 1 209 ? 10.117 11.641 13.828 1 75.5 209 LEU A N 1
ATOM 1704 C CA . LEU A 1 209 ? 9.773 10.305 13.352 1 75.5 209 LEU A CA 1
ATOM 1705 C C . LEU A 1 209 ? 11.008 9.57 12.836 1 75.5 209 LEU A C 1
ATOM 1707 O O . LEU A 1 209 ? 11.164 8.375 13.062 1 75.5 209 LEU A O 1
ATOM 1711 N N . THR A 1 210 ? 11.82 10.266 12.125 1 73.75 210 THR A N 1
ATOM 1712 C CA . THR A 1 210 ? 12.922 9.594 11.453 1 73.75 210 THR A CA 1
ATOM 1713 C C . THR A 1 210 ? 14.18 9.617 12.312 1 73.75 210 THR A C 1
ATOM 1715 O O . THR A 1 210 ? 14.188 10.227 13.391 1 73.75 210 THR A O 1
ATOM 1718 N N . ASN A 1 211 ? 15.047 8.82 11.828 1 68.44 211 ASN A N 1
ATOM 1719 C CA . ASN A 1 211 ? 16.359 8.789 12.477 1 68.44 211 ASN A CA 1
ATOM 1720 C C . ASN A 1 211 ? 17.188 10.023 12.133 1 68.44 211 ASN A C 1
ATOM 1722 O O . ASN A 1 211 ? 18.312 10.172 12.594 1 68.44 211 ASN A O 1
ATOM 1726 N N . GLY A 1 212 ? 16.594 10.867 11.344 1 70.69 212 GLY A N 1
ATOM 1727 C CA . GLY A 1 212 ? 17.188 12.164 11.047 1 70.69 212 GLY A CA 1
ATOM 1728 C C . GLY A 1 212 ? 16.438 13.32 11.672 1 70.69 212 GLY A C 1
ATOM 1729 O O . GLY A 1 212 ? 15.203 13.297 11.766 1 70.69 212 GLY A O 1
ATOM 1730 N N . ARG A 1 213 ? 17.219 14.266 12.273 1 77.75 213 ARG A N 1
ATOM 1731 C CA . ARG A 1 213 ? 16.562 15.375 12.938 1 77.75 213 ARG A CA 1
ATOM 1732 C C . ARG A 1 213 ? 16.766 16.672 12.172 1 77.75 213 ARG A C 1
ATOM 1734 O O . ARG A 1 213 ? 17.844 17.281 12.234 1 77.75 213 ARG A O 1
ATOM 1741 N N . PRO A 1 214 ? 15.695 16.953 11.398 1 80.06 214 PRO A N 1
ATOM 1742 C CA . PRO A 1 214 ? 15.773 18.266 10.766 1 80.06 214 PRO A CA 1
ATOM 1743 C C . PRO A 1 214 ? 15.609 19.406 11.758 1 80.06 214 PRO A C 1
ATOM 1745 O O . PRO A 1 214 ? 15.242 19.188 12.914 1 80.06 214 PRO A O 1
ATOM 1748 N N . THR A 1 215 ? 16 20.578 11.32 1 83.81 215 THR A N 1
ATOM 1749 C CA . THR A 1 215 ? 15.828 21.75 12.188 1 83.81 215 THR A CA 1
ATOM 1750 C C . THR A 1 215 ? 14.352 22.078 12.352 1 83.81 215 THR A C 1
ATOM 1752 O O . THR A 1 215 ? 13.523 21.719 11.5 1 83.81 215 THR A O 1
ATOM 1755 N N . TRP A 1 216 ? 14.016 22.703 13.438 1 85.56 216 TRP A N 1
ATOM 1756 C CA . TRP A 1 216 ? 12.633 23.109 13.703 1 85.56 216 TRP A CA 1
ATOM 1757 C C . TRP A 1 216 ? 12.125 24.047 12.617 1 85.56 216 TRP A C 1
ATOM 1759 O O . TRP A 1 216 ? 10.953 23.984 12.234 1 85.56 216 TRP A O 1
ATOM 1769 N N . LYS A 1 217 ? 12.969 24.828 12.117 1 88 217 LYS A N 1
ATOM 1770 C CA . LYS A 1 217 ? 12.562 25.781 11.078 1 88 217 LYS A CA 1
ATOM 1771 C C . LYS A 1 217 ? 12.133 25.047 9.812 1 88 217 LYS A C 1
ATOM 1773 O O . LYS A 1 217 ? 11.086 25.359 9.234 1 88 217 LYS A O 1
ATOM 1778 N N . SER A 1 218 ? 12.938 24.125 9.453 1 88.5 218 SER A N 1
ATOM 1779 C CA . SER A 1 218 ? 12.609 23.375 8.25 1 88.5 218 SER A CA 1
ATOM 1780 C C . SER A 1 218 ? 11.367 22.516 8.461 1 88.5 218 SER A C 1
ATOM 1782 O O . SER A 1 218 ? 10.531 22.406 7.559 1 88.5 218 SER A O 1
ATOM 1784 N N . SER A 1 219 ? 11.273 21.969 9.641 1 88.94 219 SER A N 1
ATOM 1785 C CA . SER A 1 219 ? 10.133 21.094 9.945 1 88.94 219 SER A CA 1
ATOM 1786 C C . SER A 1 219 ? 8.828 21.891 9.961 1 88.94 219 SER A C 1
ATOM 1788 O O . SER A 1 219 ? 7.809 21.406 9.461 1 88.94 219 SER A O 1
ATOM 1790 N N . VAL A 1 220 ? 8.938 23.094 10.508 1 89.44 220 VAL A N 1
ATOM 1791 C CA . VAL A 1 220 ? 7.738 23.922 10.594 1 89.44 220 VAL A CA 1
ATOM 1792 C C . VAL A 1 220 ? 7.34 24.406 9.203 1 89.44 220 VAL A C 1
ATOM 1794 O O . VAL A 1 220 ? 6.152 24.453 8.867 1 89.44 220 VAL A O 1
ATOM 1797 N N . ARG A 1 221 ? 8.258 24.766 8.406 1 88.88 221 ARG A N 1
ATOM 1798 C CA . ARG A 1 221 ? 7.961 25.188 7.043 1 88.88 221 ARG A CA 1
ATOM 1799 C C . ARG A 1 221 ? 7.367 24.047 6.223 1 88.88 221 ARG A C 1
ATOM 1801 O O . ARG A 1 221 ? 6.453 24.266 5.426 1 88.88 221 ARG A O 1
ATOM 1808 N N . GLY A 1 222 ? 7.969 22.906 6.418 1 89.31 222 GLY A N 1
ATOM 1809 C CA . GLY A 1 222 ? 7.395 21.734 5.77 1 89.31 222 GLY A CA 1
ATOM 1810 C C . GLY A 1 222 ? 5.996 21.406 6.266 1 89.31 222 GLY A C 1
ATOM 1811 O O . GLY A 1 222 ? 5.125 21.031 5.477 1 89.31 222 GLY A O 1
ATOM 1812 N N . GL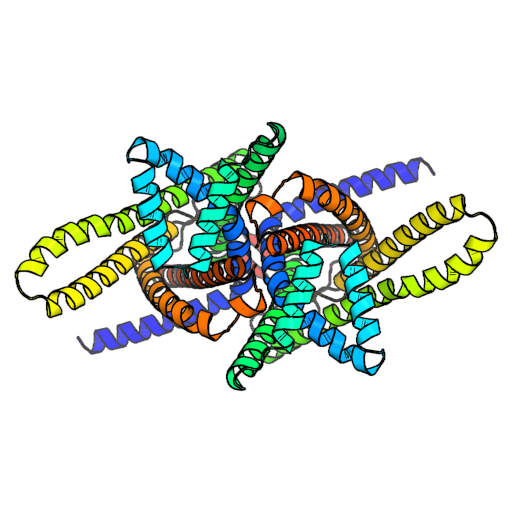Y A 1 223 ? 5.863 21.578 7.559 1 90.38 223 GLY A N 1
ATOM 1813 C CA . GLY A 1 223 ? 4.555 21.344 8.148 1 90.38 223 GLY A CA 1
ATOM 1814 C C . GLY A 1 223 ? 3.49 22.297 7.637 1 90.38 223 GLY A C 1
ATOM 1815 O O . GLY A 1 223 ? 2.348 21.906 7.41 1 90.38 223 GLY A O 1
ATOM 1816 N N . ILE A 1 224 ? 3.877 23.516 7.441 1 89.69 224 ILE A N 1
ATOM 1817 C CA . ILE A 1 224 ? 2.953 24.516 6.934 1 89.69 224 ILE A CA 1
ATOM 1818 C C . ILE A 1 224 ? 2.52 24.156 5.516 1 89.69 224 ILE A C 1
ATOM 1820 O O . ILE A 1 224 ? 1.329 24.172 5.199 1 89.69 224 ILE A O 1
ATOM 1824 N N . LEU A 1 225 ? 3.494 23.828 4.742 1 90 225 LEU A N 1
ATOM 1825 C CA . LEU A 1 225 ? 3.174 23.422 3.377 1 90 225 LEU A CA 1
ATOM 1826 C C . LEU A 1 225 ? 2.24 22.219 3.369 1 90 225 LEU A C 1
ATOM 1828 O O . LEU A 1 225 ? 1.244 22.203 2.643 1 90 225 LEU A O 1
ATOM 1832 N N . THR A 1 226 ? 2.559 21.25 4.18 1 89.12 226 THR A N 1
ATOM 1833 C CA . THR A 1 226 ? 1.772 20.031 4.238 1 89.12 226 THR A CA 1
ATOM 1834 C C . THR A 1 226 ? 0.371 20.297 4.773 1 89.12 226 THR A C 1
ATOM 1836 O O . THR A 1 226 ? -0.609 19.734 4.289 1 89.12 226 THR A O 1
ATOM 1839 N N . GLY A 1 227 ? 0.338 21.172 5.75 1 86 227 GLY A N 1
ATOM 1840 C CA . GLY A 1 227 ? -0.956 21.547 6.301 1 86 227 GLY A CA 1
ATOM 1841 C C . GLY A 1 227 ? -1.861 22.234 5.285 1 86 227 GLY A C 1
ATOM 1842 O O . GLY A 1 227 ? -3.055 21.922 5.219 1 86 227 GLY A O 1
ATOM 1843 N N . ILE A 1 228 ? -1.313 23.047 4.512 1 86.5 228 ILE A N 1
ATOM 1844 C CA . ILE A 1 228 ? -2.072 23.766 3.494 1 86.5 228 ILE A CA 1
ATOM 1845 C C . ILE A 1 228 ? -2.535 22.797 2.414 1 86.5 228 ILE A C 1
ATOM 1847 O O . ILE A 1 228 ? -3.697 22.812 2.006 1 86.5 228 ILE A O 1
ATOM 1851 N N . LEU A 1 229 ? -1.577 22.016 1.989 1 87.69 229 LEU A N 1
ATOM 1852 C CA . LEU A 1 229 ? -1.916 21.047 0.953 1 87.69 229 LEU A CA 1
ATOM 1853 C C . LEU A 1 229 ? -2.945 20.047 1.461 1 87.69 229 LEU A C 1
ATOM 1855 O O . LEU A 1 229 ? -3.824 19.625 0.709 1 87.69 229 LEU A O 1
ATOM 1859 N N . PHE A 1 230 ? -2.814 19.672 2.686 1 85.25 230 PHE A N 1
ATOM 1860 C CA . PHE A 1 230 ? -3.758 18.734 3.289 1 85.25 230 PHE A CA 1
ATOM 1861 C C . PHE A 1 230 ? -5.16 19.328 3.32 1 85.25 230 PHE A C 1
ATOM 1863 O O . PHE A 1 230 ? -6.137 18.641 3.004 1 85.25 230 PHE A O 1
ATOM 1870 N N . THR A 1 231 ? -5.262 20.562 3.732 1 79.25 231 THR A N 1
ATOM 1871 C CA . THR A 1 231 ? -6.551 21.234 3.787 1 79.25 231 THR A CA 1
ATOM 1872 C C . THR A 1 231 ? -7.152 21.375 2.391 1 79.25 231 THR A C 1
ATOM 1874 O O . THR A 1 231 ? -8.359 21.188 2.213 1 79.25 231 THR A O 1
ATOM 1877 N N . LEU A 1 232 ? -6.324 21.625 1.467 1 80.69 232 LEU A N 1
ATOM 1878 C CA . LEU A 1 232 ? -6.789 21.703 0.086 1 80.69 232 LEU A CA 1
ATOM 1879 C C . LEU A 1 232 ? -7.25 20.344 -0.407 1 80.69 232 LEU A C 1
ATOM 1881 O O . LEU A 1 232 ? -8.242 20.234 -1.135 1 80.69 232 LEU A O 1
ATOM 1885 N N . GLY A 1 233 ? -6.461 19.359 -0.06 1 75.88 233 GLY A N 1
ATOM 1886 C CA . GLY A 1 233 ? -6.816 18 -0.447 1 75.88 233 GLY A CA 1
ATOM 1887 C C . GLY A 1 233 ? -8.141 17.531 0.13 1 75.88 233 GLY A C 1
ATOM 1888 O O . GLY A 1 233 ? -8.922 16.875 -0.551 1 75.88 233 GLY A O 1
ATOM 1889 N N . LYS A 1 234 ? -8.352 17.906 1.319 1 76.44 234 LYS A N 1
ATOM 1890 C CA . LYS A 1 234 ? -9.633 17.578 1.946 1 76.44 234 LYS A CA 1
ATOM 1891 C C . LYS A 1 234 ? -10.797 18.125 1.125 1 76.44 234 LYS A C 1
ATO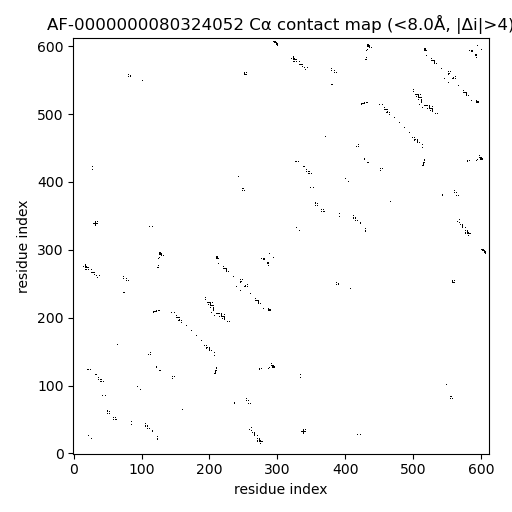M 1893 O O . LYS A 1 234 ? -11.789 17.422 0.921 1 76.44 234 LYS A O 1
ATOM 1898 N N . TYR A 1 235 ? -10.609 19.281 0.68 1 74.5 235 TYR A N 1
ATOM 1899 C CA . TYR A 1 235 ? -11.656 19.891 -0.118 1 74.5 235 TYR A CA 1
ATOM 1900 C C . TYR A 1 235 ? -11.797 19.203 -1.47 1 74.5 235 TYR A C 1
ATOM 1902 O O . TYR A 1 235 ? -12.914 18.969 -1.94 1 74.5 235 TYR A O 1
ATOM 1910 N N . ILE A 1 236 ? -10.703 18.875 -2.01 1 75.56 236 ILE A N 1
ATOM 1911 C CA . ILE A 1 236 ? -10.703 18.203 -3.305 1 75.56 236 ILE A CA 1
ATOM 1912 C C . ILE A 1 236 ? -11.383 16.844 -3.178 1 75.56 236 ILE A C 1
ATOM 1914 O O . ILE A 1 236 ? -12.258 16.5 -3.973 1 75.56 236 ILE A O 1
ATOM 1918 N N . LEU A 1 237 ? -11.102 16.109 -2.18 1 75.31 237 LEU A N 1
ATOM 1919 C CA . LEU A 1 237 ? -11.648 14.766 -2.004 1 75.31 237 LEU A CA 1
ATOM 1920 C C . LEU A 1 237 ? -13.125 14.82 -1.649 1 75.31 237 LEU A C 1
ATOM 1922 O O . LEU A 1 237 ? -13.906 13.977 -2.08 1 75.31 237 LEU A O 1
ATOM 1926 N N . ARG A 1 238 ? -13.438 15.828 -0.878 1 72.12 238 ARG A N 1
ATOM 1927 C CA . ARG A 1 238 ? -14.836 16 -0.494 1 72.12 238 ARG A CA 1
ATOM 1928 C C . ARG A 1 238 ? -15.719 16.219 -1.719 1 72.12 238 ARG A C 1
ATOM 1930 O O . ARG A 1 238 ? -16.844 15.727 -1.776 1 72.12 238 ARG A O 1
ATOM 1937 N N . ILE A 1 239 ? -15.109 16.875 -2.639 1 69.81 239 ILE A N 1
ATOM 1938 C CA . ILE A 1 239 ? -15.883 17.188 -3.838 1 69.81 239 ILE A CA 1
ATOM 1939 C C . ILE A 1 239 ? -15.695 16.078 -4.871 1 69.81 239 ILE A C 1
ATOM 1941 O O . ILE A 1 239 ? -16.656 15.664 -5.52 1 69.81 239 ILE A O 1
ATOM 1945 N N . ALA A 1 240 ? -14.531 15.641 -5.031 1 68.31 240 ALA A N 1
ATOM 1946 C CA . ALA A 1 240 ? -14.18 14.719 -6.105 1 68.31 240 ALA A CA 1
ATOM 1947 C C . ALA A 1 240 ? -14.734 13.32 -5.836 1 68.31 240 ALA A C 1
ATOM 1949 O O . ALA A 1 240 ? -15.148 12.625 -6.766 1 68.31 240 ALA A O 1
ATOM 1950 N N . LEU A 1 241 ? -14.828 12.953 -4.602 1 69.81 241 LEU A N 1
ATOM 1951 C CA . LEU A 1 241 ? -15.18 11.57 -4.289 1 69.81 241 LEU A CA 1
ATOM 1952 C C . LEU A 1 241 ? -16.641 11.297 -4.613 1 69.81 241 LEU A C 1
ATOM 1954 O O . LEU A 1 241 ? -16.969 10.297 -5.258 1 69.81 241 LEU A O 1
ATOM 1958 N N . PRO A 1 242 ? -17.469 12.148 -4.184 1 63.09 242 PRO A N 1
ATOM 1959 C CA . PRO A 1 242 ? -18.859 11.914 -4.578 1 63.09 242 PRO A CA 1
ATOM 1960 C C . PRO A 1 242 ? -19.062 11.969 -6.09 1 63.09 242 PRO A C 1
ATOM 1962 O O . PRO A 1 242 ? -19.906 11.25 -6.629 1 63.09 242 PRO A O 1
ATOM 1965 N N . MET A 1 243 ? -18.234 12.781 -6.719 1 63.62 243 MET A N 1
ATOM 1966 C CA . MET A 1 243 ? -18.359 12.93 -8.164 1 63.62 243 MET A CA 1
ATOM 1967 C C . MET A 1 243 ? -17.781 11.727 -8.891 1 63.62 243 MET A C 1
ATOM 1969 O O . MET A 1 243 ? -18.156 11.438 -10.031 1 63.62 243 MET A O 1
ATOM 1973 N N . SER A 1 244 ? -16.891 11.07 -8.32 1 65.62 244 SER A N 1
ATOM 1974 C CA . SER A 1 244 ? -16.188 9.961 -8.977 1 65.62 244 SER A CA 1
ATOM 1975 C C . SER A 1 244 ? -17.047 8.703 -8.992 1 65.62 244 SER A C 1
ATOM 1977 O O . SER A 1 244 ? -16.781 7.777 -9.766 1 65.62 244 SER A O 1
ATOM 1979 N N . ASN A 1 245 ? -18.188 8.664 -8.242 1 73.81 245 ASN A N 1
ATOM 1980 C CA . ASN A 1 245 ? -19.078 7.512 -8.148 1 73.81 245 ASN A CA 1
ATOM 1981 C C . ASN A 1 245 ? -18.344 6.273 -7.66 1 73.81 245 ASN A C 1
ATOM 1983 O O . ASN A 1 245 ? -18.766 5.148 -7.902 1 73.81 245 ASN A O 1
ATOM 1987 N N . ILE A 1 246 ? -17.188 6.48 -7.133 1 74.94 246 ILE A N 1
ATOM 1988 C CA . ILE A 1 246 ? -16.391 5.363 -6.637 1 74.94 246 ILE A CA 1
ATOM 1989 C C . ILE A 1 246 ? -17.188 4.602 -5.574 1 74.94 246 ILE A C 1
ATOM 1991 O O . ILE A 1 246 ? -17.156 3.371 -5.527 1 74.94 246 ILE A O 1
ATOM 1995 N N . GLY A 1 247 ? -17.859 5.309 -4.766 1 75.38 247 GLY A N 1
ATOM 1996 C CA . GLY A 1 247 ? -18.703 4.672 -3.777 1 75.38 247 GLY A CA 1
ATOM 1997 C C . GLY A 1 247 ? -19.75 3.764 -4.395 1 75.38 247 GLY A C 1
ATOM 1998 O O . GLY A 1 247 ? -19.984 2.654 -3.912 1 75.38 247 GLY A O 1
ATOM 1999 N N . ASN A 1 248 ? -20.25 4.152 -5.52 1 76.06 248 ASN A N 1
ATOM 2000 C CA . ASN A 1 248 ? -21.266 3.365 -6.199 1 76.06 248 ASN A CA 1
ATOM 2001 C C . ASN A 1 248 ? -20.656 2.195 -6.965 1 76.06 248 ASN A C 1
ATOM 2003 O O . ASN A 1 248 ? -21.266 1.13 -7.07 1 76.06 248 ASN A O 1
ATOM 2007 N N . ILE A 1 249 ? -19.547 2.402 -7.426 1 80.81 249 ILE A N 1
ATOM 2008 C CA . ILE A 1 249 ? -18.859 1.362 -8.195 1 80.81 249 ILE A CA 1
ATOM 2009 C C . ILE A 1 249 ? -18.547 0.174 -7.289 1 80.81 249 ILE A C 1
ATOM 2011 O O . ILE A 1 249 ? -18.766 -0.979 -7.668 1 80.81 249 ILE A O 1
ATOM 2015 N N . TYR A 1 250 ? -18.188 0.511 -6.102 1 85.69 250 TYR A N 1
ATOM 2016 C CA . TYR A 1 250 ? -17.766 -0.559 -5.203 1 85.69 250 TYR A CA 1
ATOM 2017 C C . TYR A 1 250 ? -18.906 -0.975 -4.281 1 85.69 250 TYR A C 1
ATOM 2019 O O . TYR A 1 250 ? -18.781 -1.954 -3.541 1 85.69 250 TYR A O 1
ATOM 2027 N N . GLY A 1 251 ? -20.016 -0.295 -4.391 1 80.56 251 GLY A N 1
ATOM 2028 C CA . GLY A 1 251 ? -21.219 -0.663 -3.648 1 80.56 251 GLY A CA 1
ATOM 2029 C C . GLY A 1 251 ? -21.016 -0.629 -2.145 1 80.56 251 GLY A C 1
ATOM 2030 O O . GLY A 1 251 ? -20.562 0.377 -1.595 1 80.56 251 GLY A O 1
ATOM 2031 N N . ALA A 1 252 ? -21.344 -1.833 -1.517 1 77.25 252 ALA A N 1
ATOM 2032 C CA . ALA A 1 252 ? -21.297 -1.96 -0.062 1 77.25 252 ALA A CA 1
ATOM 2033 C C . ALA A 1 252 ? -19.875 -1.801 0.457 1 77.25 252 ALA A C 1
ATOM 2035 O O . ALA A 1 252 ? -19.656 -1.412 1.608 1 77.25 252 ALA A O 1
ATOM 2036 N N . SER A 1 253 ? -18.906 -2.078 -0.412 1 84.06 253 SER A N 1
ATOM 2037 C CA . SER A 1 253 ? -17.5 -2.016 0.003 1 84.06 253 SER A CA 1
ATOM 2038 C C . SER A 1 253 ? -16.891 -0.652 -0.31 1 84.06 253 SER A C 1
ATOM 2040 O O . SER A 1 253 ? -15.695 -0.444 -0.121 1 84.06 253 SER A O 1
ATOM 2042 N N . GLY A 1 254 ? -17.719 0.274 -0.734 1 85.44 254 GLY A N 1
ATOM 2043 C CA . GLY A 1 254 ? -17.234 1.571 -1.186 1 85.44 254 GLY A CA 1
ATOM 2044 C C . GLY A 1 254 ? -16.641 2.404 -0.071 1 85.44 254 GLY A C 1
ATOM 2045 O O . GLY A 1 254 ? -15.727 3.205 -0.31 1 85.44 254 GLY A O 1
ATOM 2046 N N . SER A 1 255 ? -17.062 2.146 1.125 1 86.19 255 SER A N 1
ATOM 2047 C CA . SER A 1 255 ? -16.609 2.955 2.25 1 86.19 255 SER A CA 1
ATOM 2048 C C . SER A 1 255 ? -15.125 2.725 2.529 1 86.19 255 SER A C 1
ATOM 2050 O O . SER A 1 255 ? -14.383 3.674 2.785 1 86.19 255 SER A O 1
ATOM 2052 N N . ILE A 1 256 ? -14.734 1.521 2.408 1 88.56 256 ILE A N 1
ATOM 2053 C CA . ILE A 1 256 ? -13.336 1.203 2.678 1 88.56 256 ILE A CA 1
ATOM 2054 C C . ILE A 1 256 ? -12.453 1.781 1.575 1 88.56 256 ILE A C 1
ATOM 2056 O O . ILE A 1 256 ? -11.328 2.223 1.837 1 88.56 256 ILE A O 1
ATOM 2060 N N . VAL A 1 257 ? -12.992 1.771 0.394 1 87.44 257 VAL A N 1
ATOM 2061 C CA . VAL A 1 257 ? -12.273 2.311 -0.754 1 87.44 257 VAL A CA 1
ATOM 2062 C C . VAL A 1 257 ? -12.07 3.814 -0.579 1 87.44 257 VAL A C 1
ATOM 2064 O O . VAL A 1 257 ? -10.992 4.34 -0.849 1 87.44 257 VAL A O 1
ATOM 2067 N N . LEU A 1 258 ? -13.062 4.406 -0.109 1 85.94 258 LEU A N 1
ATOM 2068 C CA . LEU A 1 258 ? -12.992 5.848 0.104 1 85.94 258 LEU A CA 1
ATOM 2069 C C . LEU A 1 258 ? -12 6.184 1.209 1 85.94 258 LEU A C 1
ATOM 2071 O O . LEU A 1 258 ? -11.25 7.16 1.103 1 85.94 258 LEU A O 1
ATOM 2075 N N . ILE A 1 259 ? -11.977 5.41 2.215 1 88 259 ILE A N 1
ATOM 2076 C CA . ILE A 1 259 ? -11.016 5.594 3.297 1 88 259 ILE A CA 1
ATOM 2077 C C . ILE A 1 259 ? -9.594 5.438 2.758 1 88 259 ILE A C 1
ATOM 2079 O O . ILE A 1 259 ? -8.727 6.258 3.041 1 88 259 ILE A O 1
ATOM 2083 N N . MET A 1 260 ? -9.453 4.461 1.924 1 90.25 260 MET A N 1
ATOM 2084 C CA . MET A 1 260 ? -8.141 4.188 1.359 1 90.25 260 MET A CA 1
ATOM 2085 C C . MET A 1 260 ? -7.664 5.352 0.495 1 90.25 260 MET A C 1
ATOM 2087 O O . MET A 1 260 ? -6.5 5.75 0.569 1 90.25 260 MET A O 1
ATOM 2091 N N . LEU A 1 261 ? -8.547 5.871 -0.251 1 87.62 261 LEU A N 1
ATOM 2092 C CA . LEU A 1 261 ? -8.195 6.969 -1.142 1 87.62 261 LEU A CA 1
ATOM 2093 C C . LEU A 1 261 ? -7.855 8.227 -0.346 1 87.62 261 LEU A C 1
ATOM 2095 O O . LEU A 1 261 ? -6.953 8.977 -0.717 1 87.62 261 LEU A O 1
ATOM 2099 N N . PHE A 1 262 ? -8.609 8.406 0.698 1 86 262 PHE A N 1
ATOM 2100 C CA . PHE A 1 262 ? -8.336 9.547 1.563 1 86 262 PHE A CA 1
ATOM 2101 C C . PHE A 1 262 ? -6.953 9.438 2.189 1 86 262 PHE A C 1
ATOM 2103 O O . PHE A 1 262 ? -6.199 10.406 2.221 1 86 262 PHE A O 1
ATOM 2110 N N . VAL A 1 263 ? -6.66 8.281 2.701 1 90.38 263 VAL A N 1
ATOM 2111 C CA . VAL A 1 263 ? -5.367 8.07 3.346 1 90.38 263 VAL A CA 1
ATOM 2112 C C . VAL A 1 263 ? -4.254 8.133 2.303 1 90.38 263 VAL A C 1
ATOM 2114 O O . VAL A 1 263 ? -3.166 8.648 2.576 1 90.38 263 VAL A O 1
ATOM 2117 N N . PHE A 1 264 ? -4.512 7.609 1.17 1 91.94 264 PHE A N 1
ATOM 2118 C CA . PHE A 1 264 ? -3.543 7.668 0.082 1 91.94 264 PHE A CA 1
ATOM 2119 C C . PHE A 1 264 ? -3.178 9.109 -0.24 1 91.94 264 PHE A C 1
ATOM 2121 O O . PHE A 1 264 ? -1.998 9.461 -0.292 1 91.94 264 PHE A O 1
ATOM 2128 N N . TYR A 1 265 ? -4.188 9.875 -0.378 1 88.44 265 TYR A N 1
ATOM 2129 C CA . TYR A 1 265 ? -3.98 11.281 -0.676 1 88.44 265 TYR A CA 1
ATOM 2130 C C . TYR A 1 265 ? -3.217 11.977 0.449 1 88.44 265 TYR A C 1
ATOM 2132 O O . TYR A 1 265 ? -2.283 12.734 0.196 1 88.44 265 TYR A O 1
ATOM 2140 N N . SER A 1 266 ? -3.65 11.695 1.646 1 87.44 266 SER A N 1
ATOM 2141 C CA . SER A 1 266 ? -3.006 12.305 2.807 1 87.44 266 SER A CA 1
ATOM 2142 C C . SER A 1 266 ? -1.531 11.922 2.881 1 87.44 266 SER A C 1
ATOM 2144 O O . SER A 1 266 ? -0.68 12.773 3.158 1 87.44 266 SER A O 1
ATOM 2146 N N . SER A 1 267 ? -1.304 10.68 2.645 1 92.31 267 SER A N 1
ATOM 2147 C CA . SER A 1 267 ? 0.075 10.203 2.689 1 92.31 267 SER A CA 1
ATOM 2148 C C . SER A 1 267 ? 0.9 10.789 1.549 1 92.31 267 SER A C 1
ATOM 2150 O O . SER A 1 267 ? 2.084 11.086 1.719 1 92.31 267 SER A O 1
ATOM 2152 N N . PHE A 1 268 ? 0.237 10.906 0.46 1 91.81 268 PHE A N 1
ATOM 2153 C CA . PHE A 1 268 ? 0.89 11.508 -0.698 1 91.81 268 PHE A CA 1
ATOM 2154 C C . PHE A 1 268 ? 1.379 12.914 -0.376 1 91.81 268 PHE A C 1
ATOM 2156 O O . PHE A 1 268 ? 2.523 13.258 -0.672 1 91.81 268 PHE A O 1
ATOM 2163 N N . ILE A 1 269 ? 0.609 13.672 0.244 1 90.94 269 ILE A N 1
ATOM 2164 C CA . ILE A 1 269 ? 0.921 15.039 0.633 1 90.94 269 ILE A CA 1
ATOM 2165 C C . ILE A 1 269 ? 1.981 15.039 1.731 1 90.94 269 ILE A C 1
ATOM 2167 O O . ILE A 1 269 ? 2.889 15.867 1.729 1 90.94 269 ILE A O 1
ATOM 2171 N N . PHE A 1 270 ? 1.854 14.172 2.621 1 90.75 270 PHE A N 1
ATOM 2172 C CA . PHE A 1 270 ? 2.797 14.055 3.727 1 90.75 270 PHE A CA 1
ATOM 2173 C C . PHE A 1 270 ? 4.207 13.789 3.211 1 90.75 270 PHE A C 1
ATOM 2175 O O . PHE A 1 270 ? 5.164 14.438 3.646 1 90.75 270 PHE A O 1
ATOM 2182 N N . TYR A 1 271 ? 4.328 12.93 2.303 1 93.38 271 TYR A N 1
ATOM 2183 C CA . TYR A 1 271 ? 5.645 12.578 1.778 1 93.38 271 TYR A CA 1
ATOM 2184 C C . TYR A 1 271 ? 6.203 13.703 0.912 1 93.38 271 TYR A C 1
ATOM 2186 O O . TYR A 1 271 ? 7.418 13.906 0.85 1 93.38 271 TYR A O 1
ATOM 2194 N N . PHE A 1 272 ? 5.324 14.375 0.273 1 93.62 272 PHE A N 1
ATOM 2195 C CA . PHE A 1 272 ? 5.793 15.555 -0.438 1 93.62 272 PHE A CA 1
ATOM 2196 C C . PHE A 1 272 ? 6.359 16.578 0.534 1 93.62 272 PHE A C 1
ATOM 2198 O O . PHE A 1 272 ? 7.379 17.219 0.253 1 93.62 272 PHE A O 1
ATOM 2205 N N . GLY A 1 273 ? 5.668 16.75 1.559 1 91.81 273 GLY A N 1
ATOM 2206 C CA . GLY A 1 273 ? 6.184 17.625 2.6 1 91.81 273 GLY A CA 1
ATOM 2207 C C . GLY A 1 273 ? 7.551 17.203 3.107 1 91.81 273 GLY A C 1
ATOM 2208 O O . GLY A 1 273 ? 8.414 18.047 3.354 1 91.81 273 GLY A O 1
ATOM 2209 N N . ALA A 1 274 ? 7.707 15.977 3.305 1 91.19 274 ALA A N 1
ATOM 2210 C CA . ALA A 1 274 ? 8.992 15.453 3.758 1 91.19 274 ALA A CA 1
ATOM 2211 C C . ALA A 1 274 ? 10.102 15.797 2.768 1 91.19 274 ALA A C 1
ATOM 2213 O O . ALA A 1 274 ? 11.227 16.125 3.166 1 91.19 274 ALA A O 1
ATOM 2214 N N . CYS A 1 275 ? 9.82 15.68 1.52 1 92.69 275 CYS A N 1
ATOM 2215 C CA . CYS A 1 275 ? 10.789 16.062 0.497 1 92.69 275 CYS A CA 1
ATOM 2216 C C . CYS A 1 275 ? 11.117 17.547 0.579 1 92.69 275 CYS A C 1
ATOM 2218 O O . CYS A 1 275 ? 12.273 17.938 0.413 1 92.69 275 CYS A O 1
ATOM 2220 N N . PHE A 1 276 ? 10.086 18.266 0.793 1 92.19 276 PHE A N 1
ATOM 2221 C CA . PHE A 1 276 ? 10.266 19.719 0.916 1 92.19 276 PHE A CA 1
ATOM 2222 C C . PHE A 1 276 ? 11.172 20.047 2.092 1 92.19 276 PHE A C 1
ATOM 2224 O O . PHE A 1 276 ? 12.047 20.906 1.982 1 92.19 276 PHE A O 1
ATOM 2231 N N . VAL A 1 277 ? 10.992 19.391 3.16 1 90.31 277 VAL A N 1
ATOM 2232 C CA . VAL A 1 277 ? 11.812 19.594 4.348 1 90.31 277 VAL A CA 1
ATOM 2233 C C . VAL A 1 277 ? 13.273 19.25 4.031 1 90.31 277 VAL A C 1
ATOM 2235 O O . VAL A 1 277 ? 14.188 19.969 4.434 1 90.31 277 VAL A O 1
ATOM 2238 N N . LYS A 1 278 ? 13.445 18.188 3.359 1 89.25 278 LYS A N 1
ATOM 2239 C CA . LYS A 1 278 ? 14.797 17.766 2.988 1 89.25 278 LYS A CA 1
ATOM 2240 C C . LYS A 1 278 ? 15.484 18.828 2.127 1 89.25 278 LYS A C 1
ATOM 2242 O O . LYS A 1 278 ? 16.641 19.172 2.355 1 89.25 278 LYS A O 1
ATOM 2247 N N . ILE A 1 279 ? 14.758 19.312 1.163 1 89.94 279 ILE A N 1
ATOM 2248 C CA . ILE A 1 279 ? 15.312 20.297 0.251 1 89.94 279 ILE A CA 1
ATOM 2249 C C . ILE A 1 279 ? 15.648 21.578 1.02 1 89.94 279 ILE A C 1
ATOM 2251 O O . ILE A 1 279 ? 16.672 22.203 0.768 1 89.94 279 ILE A O 1
ATOM 2255 N N . LEU A 1 280 ? 14.781 21.953 1.933 1 88.31 280 LEU A N 1
ATOM 2256 C CA . LEU A 1 280 ? 15.031 23.125 2.758 1 88.31 280 LEU A CA 1
ATOM 2257 C C . LEU A 1 280 ? 16.281 22.938 3.615 1 88.31 280 LEU A C 1
ATOM 2259 O O . LEU A 1 280 ? 17.062 23.875 3.793 1 88.31 280 LEU A O 1
ATOM 2263 N N . SER A 1 281 ? 16.406 21.797 4.094 1 85.19 281 SER A N 1
ATOM 2264 C CA . SER A 1 281 ? 17.562 21.5 4.938 1 85.19 281 SER A CA 1
ATOM 2265 C C . SER A 1 281 ? 18.859 21.484 4.125 1 85.19 281 SER A C 1
ATOM 2267 O O . SER A 1 281 ? 19.891 21.953 4.598 1 85.19 281 SER A O 1
ATOM 2269 N N . ASP A 1 282 ? 18.766 20.906 3.004 1 81.25 282 ASP A N 1
ATOM 2270 C CA . ASP A 1 282 ? 19.922 20.875 2.131 1 81.25 282 ASP A CA 1
ATOM 2271 C C . ASP A 1 282 ? 20.328 22.281 1.68 1 81.25 282 ASP A C 1
ATOM 2273 O O . ASP A 1 282 ? 21.516 22.578 1.535 1 81.25 282 ASP A O 1
ATOM 2277 N N . ALA A 1 283 ? 19.359 23.031 1.44 1 81.75 283 ALA A N 1
ATOM 2278 C CA . ALA A 1 283 ? 19.609 24.391 0.958 1 81.75 283 ALA A CA 1
ATOM 2279 C C . ALA A 1 283 ? 20.281 25.234 2.035 1 81.75 283 ALA A C 1
ATOM 2281 O O . ALA A 1 283 ? 21.078 26.125 1.727 1 81.75 283 ALA A O 1
ATOM 2282 N N . LYS A 1 284 ? 19.984 24.906 3.186 1 77 284 LYS A N 1
ATOM 2283 C CA . LYS A 1 284 ? 20.547 25.703 4.27 1 77 284 LYS A CA 1
ATOM 2284 C C . LYS A 1 284 ? 21.812 25.047 4.828 1 77 284 LYS A C 1
ATOM 2286 O O . LYS A 1 284 ? 22.344 25.484 5.855 1 77 284 LYS A O 1
ATOM 2291 N N . GLU A 1 285 ? 22.234 23.984 4.18 1 65.56 285 GLU A N 1
ATOM 2292 C CA . GLU A 1 285 ? 23.453 23.266 4.578 1 65.56 285 GLU A CA 1
ATOM 2293 C C . GLU A 1 285 ? 23.312 22.703 5.992 1 65.56 285 GLU A C 1
ATOM 2295 O O . GLU A 1 285 ? 24.266 22.766 6.781 1 65.56 285 GLU A O 1
ATOM 2300 N N . THR A 1 286 ? 22.203 22.625 6.426 1 64.12 286 THR A N 1
ATOM 2301 C CA . THR A 1 286 ? 21.969 21.922 7.684 1 64.12 286 THR A CA 1
ATOM 2302 C C . THR A 1 286 ? 21.484 20.5 7.43 1 64.12 286 THR A C 1
ATOM 2304 O O . THR A 1 286 ? 20.281 20.234 7.453 1 64.12 286 THR A O 1
ATOM 2307 N N . PRO A 1 287 ? 22.406 19.625 7.066 1 65.56 287 PRO A N 1
ATOM 2308 C CA . PRO A 1 287 ? 22.031 18.281 6.656 1 65.56 287 PRO A CA 1
ATOM 2309 C C . PRO A 1 287 ? 21.297 17.516 7.762 1 65.56 287 PRO A C 1
ATOM 2311 O O . PRO A 1 287 ? 21.531 17.781 8.945 1 65.56 287 PRO A O 1
ATOM 2314 N N . ILE A 1 288 ? 20.344 16.875 7.387 1 72.06 288 ILE A N 1
ATOM 2315 C CA . ILE A 1 288 ? 19.641 15.992 8.32 1 72.06 288 ILE A CA 1
ATOM 2316 C C . ILE A 1 288 ? 20.625 15 8.938 1 72.06 288 ILE A C 1
ATOM 2318 O O . ILE A 1 288 ? 21.266 14.227 8.219 1 72.06 288 ILE A O 1
ATOM 2322 N N . ARG A 1 289 ? 20.859 15.172 10.234 1 66.44 289 ARG A N 1
ATOM 2323 C CA . ARG A 1 289 ? 21.844 14.336 10.93 1 66.44 289 ARG A CA 1
ATOM 2324 C C . ARG A 1 289 ? 21.203 13.031 11.398 1 66.44 289 ARG A C 1
ATOM 2326 O O . ARG A 1 289 ? 20.141 13.039 12.023 1 66.44 289 ARG A O 1
ATOM 2333 N N . PRO A 1 290 ? 21.828 11.93 10.867 1 65.31 290 PRO A N 1
ATOM 2334 C CA . PRO A 1 290 ? 21.328 10.641 11.359 1 65.31 290 PRO A CA 1
ATOM 2335 C C . PRO A 1 290 ? 21.5 10.477 12.867 1 65.31 290 PRO A C 1
ATOM 2337 O O . PRO A 1 290 ? 22.406 11.07 13.453 1 65.31 290 PRO A O 1
ATOM 2340 N N . VAL A 1 291 ? 20.5 9.93 13.477 1 58.69 291 VAL A N 1
ATOM 2341 C CA . VAL A 1 291 ? 20.625 9.617 14.898 1 58.69 291 VAL A CA 1
ATOM 2342 C C . VAL A 1 291 ? 21.703 8.562 15.102 1 58.69 291 VAL A C 1
ATOM 2344 O O . VAL A 1 291 ? 22.188 7.965 14.141 1 58.69 291 VAL A O 1
ATOM 2347 N N . LYS A 1 292 ? 22.062 8.383 16.375 1 56.91 292 LYS A N 1
ATOM 2348 C CA . LYS A 1 292 ? 23.062 7.375 16.688 1 56.91 292 LYS A CA 1
ATOM 2349 C C . LYS A 1 292 ? 22.641 5.996 16.188 1 56.91 292 LYS A C 1
ATOM 2351 O O . LYS A 1 292 ? 21.531 5.543 16.469 1 56.91 292 LYS A O 1
ATOM 2356 N N . GLY A 1 293 ? 23.375 5.359 15.352 1 52.38 293 GLY A N 1
ATOM 2357 C CA . GLY A 1 293 ? 23.094 4.047 14.789 1 52.38 293 GLY A CA 1
ATOM 2358 C C . GLY A 1 293 ? 22.578 4.105 13.367 1 52.38 293 GLY A C 1
ATOM 2359 O O . GLY A 1 293 ? 22.281 3.07 12.766 1 52.38 293 GLY A O 1
ATOM 2360 N N . ALA A 1 294 ? 22.469 5.355 12.891 1 63.41 294 ALA A N 1
ATOM 2361 C CA . ALA A 1 294 ? 22.031 5.527 11.508 1 63.41 294 ALA A CA 1
ATOM 2362 C C . ALA A 1 294 ? 23.094 6.25 10.68 1 63.41 294 ALA A C 1
ATOM 2364 O O . ALA A 1 294 ? 24.047 6.812 11.234 1 63.41 294 ALA A O 1
ATOM 2365 N N . PHE A 1 295 ? 23.172 5.969 9.32 1 61.75 295 PHE A N 1
ATOM 2366 C CA . PHE A 1 295 ? 24.141 6.625 8.445 1 61.75 295 PHE A CA 1
ATOM 2367 C C . PHE A 1 295 ? 23.453 7.141 7.184 1 61.75 295 PHE A C 1
ATOM 2369 O O . PHE A 1 295 ? 22.406 6.637 6.789 1 61.75 295 PHE A O 1
ATOM 2376 N N . ASN A 1 296 ? 23.969 8.18 6.688 1 56.94 296 ASN A N 1
ATOM 2377 C CA . ASN A 1 296 ? 23.531 8.68 5.391 1 56.94 296 ASN A CA 1
ATOM 2378 C C . ASN A 1 296 ? 24.078 7.824 4.246 1 56.94 296 ASN A C 1
ATOM 2380 O O . ASN A 1 296 ? 25.203 7.32 4.324 1 56.94 296 ASN A O 1
ATOM 2384 N N . TYR A 1 297 ? 23.203 7.457 3.318 1 58.53 297 TYR A N 1
ATOM 2385 C CA . TYR A 1 297 ? 23.75 6.707 2.188 1 58.53 297 TYR A CA 1
ATOM 2386 C C . TYR A 1 297 ? 23.469 7.43 0.875 1 58.53 297 TYR A C 1
ATOM 2388 O O . TYR A 1 297 ? 22.625 8.32 0.814 1 58.53 297 TYR A O 1
ATOM 2396 N N . GLU A 1 298 ? 24.422 7.316 -0.114 1 58.62 298 GLU A N 1
ATOM 2397 C CA . GLU A 1 298 ? 24.25 7.797 -1.481 1 58.62 298 GLU A CA 1
ATOM 2398 C C . GLU A 1 298 ? 24.188 6.637 -2.471 1 58.62 298 GLU A C 1
ATOM 2400 O O . GLU A 1 298 ? 24.828 5.602 -2.262 1 58.62 298 GLU A O 1
ATOM 2405 N N . ILE A 1 299 ? 23.328 6.762 -3.32 1 52.56 299 ILE A N 1
ATOM 2406 C CA . ILE A 1 299 ? 23.234 5.773 -4.391 1 52.56 299 ILE A CA 1
ATOM 2407 C C . ILE A 1 299 ? 24.359 6.004 -5.398 1 52.56 299 ILE A C 1
ATOM 2409 O O . ILE A 1 299 ? 24.438 7.066 -6.023 1 52.56 299 ILE A O 1
ATOM 2413 N N . LYS A 1 300 ? 25.469 5.105 -5.34 1 50.34 300 LYS A N 1
ATOM 2414 C CA . LYS A 1 300 ? 26.562 5.215 -6.297 1 50.34 300 LYS A CA 1
ATOM 2415 C C . LYS A 1 300 ? 26.438 4.164 -7.395 1 50.34 300 LYS A C 1
ATOM 2417 O O . LYS A 1 300 ? 26.188 2.992 -7.109 1 50.34 300 LYS A O 1
ATOM 2422 N N . GLU A 1 301 ? 26.453 4.621 -8.656 1 55.28 301 GLU A N 1
ATOM 2423 C CA . GLU A 1 301 ? 26.484 3.729 -9.812 1 55.28 301 GLU A CA 1
ATOM 2424 C C . GLU A 1 301 ? 27.734 2.848 -9.797 1 55.28 301 GLU A C 1
ATOM 2426 O O . GLU A 1 301 ? 28.844 3.338 -9.57 1 55.28 301 GLU A O 1
ATOM 2431 N N . VAL A 1 302 ? 27.656 1.483 -9.711 1 56.22 302 VAL A N 1
ATOM 2432 C CA . VAL A 1 302 ? 28.828 0.61 -9.789 1 56.22 302 VAL A CA 1
ATOM 2433 C C . VAL A 1 302 ? 29.312 0.54 -11.234 1 56.22 302 VAL A C 1
ATOM 2435 O O . VAL A 1 302 ? 28.609 0.065 -12.117 1 56.22 302 VAL A O 1
ATOM 2438 N N . LEU A 1 303 ? 30.312 1.409 -11.547 1 46.38 303 LEU A N 1
ATOM 2439 C CA . LEU A 1 303 ? 30.953 1.354 -12.859 1 46.38 303 LEU A CA 1
ATOM 2440 C C . LEU A 1 303 ? 31.609 -0 -13.086 1 46.38 303 LEU A C 1
ATOM 2442 O O . LEU A 1 303 ? 32.281 -0.528 -12.188 1 46.38 303 LEU A O 1
ATOM 2446 N N . LYS A 1 304 ? 31.203 -0.79 -14.023 1 48.75 304 LYS A N 1
ATOM 2447 C CA . LYS A 1 304 ? 31.953 -1.978 -14.422 1 48.75 304 LYS A CA 1
ATOM 2448 C C . LYS A 1 304 ? 33.438 -1.644 -14.68 1 48.75 304 LYS A C 1
ATOM 2450 O O . LYS A 1 304 ? 33.75 -0.628 -15.305 1 48.75 304 LYS A O 1
ATOM 2455 N N . PRO A 1 305 ? 34.312 -2.408 -13.984 1 38.75 305 PRO A N 1
ATOM 2456 C CA . PRO A 1 305 ? 35.656 -2.256 -14.539 1 38.75 305 PRO A CA 1
ATOM 2457 C C . PRO A 1 305 ? 35.688 -2.436 -16.062 1 38.75 305 PRO A C 1
ATOM 2459 O O . PRO A 1 305 ? 34.875 -3.182 -16.609 1 38.75 305 PRO A O 1
ATOM 2462 N N . SER A 1 306 ? 36.406 -1.429 -16.828 1 34.38 306 SER A N 1
ATOM 2463 C CA . SER A 1 306 ? 36.812 -1.718 -18.203 1 34.38 306 SER A CA 1
ATOM 2464 C C . SER A 1 306 ? 37.344 -3.143 -18.328 1 34.38 306 SER A C 1
ATOM 2466 O O . SER A 1 306 ? 38.094 -3.621 -17.469 1 34.38 306 SER A O 1
ATOM 2468 N N . MET B 1 1 ? 23.328 -40.875 -4.336 1 52.47 1 MET B N 1
ATOM 2469 C CA . MET B 1 1 ? 22.141 -40.125 -4.691 1 52.47 1 MET B CA 1
ATOM 2470 C C . MET B 1 1 ? 21.609 -39.344 -3.49 1 52.47 1 MET B C 1
ATOM 2472 O O . MET B 1 1 ? 21.188 -38.188 -3.625 1 52.47 1 MET B O 1
ATOM 2476 N N . PHE B 1 2 ? 21.656 -39.969 -2.322 1 59.88 2 PHE B N 1
ATOM 2477 C CA . PHE B 1 2 ? 21.219 -39.406 -1.063 1 59.88 2 PHE B CA 1
ATOM 2478 C C . PHE B 1 2 ? 22.109 -38.219 -0.665 1 59.88 2 PHE B C 1
ATOM 2480 O O . PHE B 1 2 ? 21.641 -37.219 -0.174 1 59.88 2 PHE B O 1
ATOM 2487 N N . ASN B 1 3 ? 23.375 -38.375 -0.859 1 62.66 3 ASN B N 1
ATOM 2488 C CA . ASN B 1 3 ? 24.328 -37.312 -0.508 1 62.66 3 ASN B CA 1
ATOM 2489 C C . ASN B 1 3 ? 24.141 -36.062 -1.349 1 62.66 3 ASN B C 1
ATOM 2491 O O . ASN B 1 3 ? 24.266 -34.969 -0.841 1 62.66 3 ASN B O 1
ATOM 2495 N N . ASN B 1 4 ? 23.812 -36.312 -2.588 1 67.69 4 ASN B N 1
ATOM 2496 C CA . ASN B 1 4 ? 23.578 -35.188 -3.488 1 67.69 4 ASN B CA 1
ATOM 2497 C C . ASN B 1 4 ? 22.312 -34.438 -3.119 1 67.69 4 ASN B C 1
ATOM 2499 O O . ASN B 1 4 ? 22.266 -33.219 -3.227 1 67.69 4 ASN B O 1
ATOM 2503 N N . THR B 1 5 ? 21.375 -35.25 -2.52 1 69.62 5 THR B N 1
ATOM 2504 C CA . THR B 1 5 ? 20.125 -34.625 -2.107 1 69.62 5 THR B CA 1
ATOM 2505 C C . THR B 1 5 ? 20.344 -33.75 -0.865 1 69.62 5 THR B C 1
ATOM 2507 O O . THR B 1 5 ? 19.797 -32.656 -0.771 1 69.62 5 THR B O 1
ATOM 2510 N N . ILE B 1 6 ? 21.125 -34.375 0.065 1 68.12 6 ILE B N 1
ATOM 2511 C CA . ILE B 1 6 ? 21.391 -33.625 1.298 1 68.12 6 ILE B CA 1
ATOM 2512 C C . ILE B 1 6 ? 22.156 -32.344 0.978 1 68.12 6 ILE B C 1
ATOM 2514 O O . ILE B 1 6 ? 21.859 -31.297 1.547 1 68.12 6 ILE B O 1
ATOM 2518 N N . GLN B 1 7 ? 23.125 -32.469 0.158 1 73.19 7 GLN B N 1
ATOM 2519 C CA . GLN B 1 7 ? 23.891 -31.281 -0.241 1 73.19 7 GLN B CA 1
ATOM 2520 C C . GLN B 1 7 ? 23 -30.266 -0.94 1 73.19 7 GLN B C 1
ATOM 2522 O O . GLN B 1 7 ? 23.125 -29.062 -0.701 1 73.19 7 GLN B O 1
ATOM 2527 N N . ASN B 1 8 ? 22.094 -30.812 -1.732 1 78.81 8 ASN B N 1
ATOM 2528 C CA . ASN B 1 8 ? 21.188 -29.922 -2.449 1 78.81 8 ASN B CA 1
ATOM 2529 C C . ASN B 1 8 ? 20.234 -29.219 -1.496 1 78.81 8 ASN B C 1
ATOM 2531 O O . ASN B 1 8 ? 19.922 -28.047 -1.667 1 78.81 8 ASN B O 1
ATOM 2535 N N . VAL B 1 9 ? 19.859 -30.031 -0.479 1 80.31 9 VAL B N 1
ATOM 2536 C CA . VAL B 1 9 ? 18.938 -29.469 0.505 1 80.31 9 VAL B CA 1
ATOM 2537 C C . VAL B 1 9 ? 19.672 -28.406 1.329 1 80.31 9 VAL B C 1
ATOM 2539 O O . VAL B 1 9 ? 19.094 -27.359 1.638 1 80.31 9 VAL B O 1
ATOM 2542 N N . HIS B 1 10 ? 20.859 -28.719 1.633 1 81.31 10 HIS B N 1
ATOM 2543 C CA . HIS B 1 10 ? 21.656 -27.766 2.385 1 81.31 10 HIS B CA 1
ATOM 2544 C C . HIS B 1 10 ? 21.875 -26.484 1.589 1 81.31 10 HIS B C 1
ATOM 2546 O O . HIS B 1 10 ? 21.719 -25.375 2.125 1 81.31 10 HIS B O 1
ATOM 2552 N N . ILE B 1 11 ? 22.203 -26.672 0.352 1 81.88 11 ILE B N 1
ATOM 2553 C CA . ILE B 1 11 ? 22.438 -25.516 -0.511 1 81.88 11 ILE B CA 1
ATOM 2554 C C . ILE B 1 11 ? 21.141 -24.719 -0.649 1 81.88 11 ILE B C 1
ATOM 2556 O O . ILE B 1 11 ? 21.156 -23.484 -0.605 1 81.88 11 ILE B O 1
ATOM 2560 N N . PHE B 1 12 ? 20.094 -25.469 -0.721 1 85.81 12 PHE B N 1
ATOM 2561 C CA . PHE B 1 12 ? 18.797 -24.812 -0.822 1 85.81 12 PHE B CA 1
ATOM 2562 C C . PHE B 1 12 ? 18.484 -24.016 0.441 1 85.81 12 PHE B C 1
ATOM 2564 O O . PHE B 1 12 ? 18.031 -22.875 0.366 1 85.81 12 PHE B O 1
ATOM 2571 N N . THR B 1 13 ? 18.781 -24.641 1.551 1 85.06 13 THR B N 1
ATOM 2572 C CA . THR B 1 13 ? 18.5 -23.984 2.822 1 85.06 13 THR B CA 1
ATOM 2573 C C . THR B 1 13 ? 19.359 -22.719 2.988 1 85.06 13 THR B C 1
ATOM 2575 O O . THR B 1 13 ? 18.891 -21.719 3.518 1 85.06 13 THR B O 1
ATOM 2578 N N . VAL B 1 14 ? 20.531 -22.844 2.482 1 87.12 14 VAL B N 1
ATOM 2579 C CA . VAL B 1 14 ? 21.422 -21.688 2.559 1 87.12 14 VAL B CA 1
ATOM 2580 C C . VAL B 1 14 ? 20.891 -20.562 1.674 1 87.12 14 VAL B C 1
ATOM 2582 O O . VAL B 1 14 ? 20.828 -19.406 2.1 1 87.12 14 VAL B O 1
ATOM 2585 N N . HIS B 1 15 ? 20.547 -20.969 0.492 1 88.56 15 HIS B N 1
ATOM 2586 C CA . HIS B 1 15 ? 20.016 -19.984 -0.426 1 88.56 15 HIS B CA 1
ATOM 2587 C C . HIS B 1 15 ? 18.703 -19.406 0.099 1 88.56 15 HIS B C 1
ATOM 2589 O O . HIS B 1 15 ? 18.438 -18.203 -0.049 1 88.56 15 HIS B O 1
ATOM 2595 N N . PHE B 1 16 ? 17.969 -20.25 0.725 1 91.06 16 PHE B N 1
ATOM 2596 C CA . PHE B 1 16 ? 16.703 -19.828 1.293 1 91.06 16 PHE B CA 1
ATOM 2597 C C . PHE B 1 16 ? 16.922 -18.828 2.418 1 91.06 16 PHE B C 1
ATOM 2599 O O . PHE B 1 16 ? 16.234 -17.797 2.482 1 91.06 16 PHE B O 1
ATOM 2606 N N . ARG B 1 17 ? 17.828 -19.062 3.193 1 88.44 17 ARG B N 1
ATOM 2607 C CA . ARG B 1 17 ? 18.141 -18.188 4.312 1 88.44 17 ARG B CA 1
ATOM 2608 C C . ARG B 1 17 ? 18.688 -16.844 3.818 1 88.44 17 ARG B C 1
ATOM 2610 O O . ARG B 1 17 ? 18.344 -15.797 4.355 1 88.44 17 ARG B O 1
ATOM 2617 N N . LYS B 1 18 ? 19.484 -16.922 2.869 1 90.19 18 LYS B N 1
ATOM 2618 C CA . LYS B 1 18 ? 20.031 -15.695 2.297 1 90.19 18 LYS B CA 1
ATOM 2619 C C . LYS B 1 18 ? 18.938 -14.859 1.626 1 90.19 18 LYS B C 1
ATOM 2621 O O . LYS B 1 18 ? 18.953 -13.633 1.701 1 90.19 18 LYS B O 1
ATOM 2626 N N . ALA B 1 19 ? 18.109 -15.617 1.025 1 90.94 19 ALA B N 1
ATOM 2627 C CA . ALA B 1 19 ? 16.984 -14.93 0.381 1 90.94 19 ALA B CA 1
ATOM 2628 C C . ALA B 1 19 ? 16.094 -14.242 1.413 1 90.94 19 ALA B C 1
ATOM 2630 O O . ALA B 1 19 ? 15.609 -13.133 1.182 1 90.94 19 ALA B O 1
ATOM 2631 N N . PHE B 1 20 ? 15.984 -14.898 2.477 1 89.88 20 PHE B N 1
ATOM 2632 C CA . PHE B 1 20 ? 15.156 -14.336 3.541 1 89.88 20 PHE B CA 1
ATOM 2633 C C . PHE B 1 20 ? 15.812 -13.094 4.133 1 89.88 20 PHE B C 1
ATOM 2635 O O . PHE B 1 20 ? 15.125 -12.125 4.465 1 89.88 20 PHE B O 1
ATOM 2642 N N . LYS B 1 21 ? 17.062 -13.102 4.258 1 87.81 21 LYS B N 1
ATOM 2643 C CA . LYS B 1 21 ? 17.781 -11.93 4.742 1 87.81 21 LYS B CA 1
ATOM 2644 C C . LYS B 1 21 ? 17.672 -10.766 3.766 1 87.81 21 LYS B C 1
ATOM 2646 O O . LYS B 1 21 ? 17.438 -9.625 4.176 1 87.81 21 LYS B O 1
ATOM 2651 N N . LEU B 1 22 ? 17.812 -11.109 2.58 1 88.81 22 LEU B N 1
ATOM 2652 C CA . LEU B 1 22 ? 17.656 -10.086 1.549 1 88.81 22 LEU B CA 1
ATOM 2653 C C . LEU B 1 22 ? 16.234 -9.531 1.547 1 88.81 22 LEU B C 1
ATOM 2655 O O . LEU B 1 22 ? 16.031 -8.328 1.355 1 88.81 22 LEU B O 1
ATOM 2659 N N . PHE B 1 23 ? 15.398 -10.461 1.722 1 90 23 PHE B N 1
ATOM 2660 C CA . PHE B 1 23 ? 13.977 -10.117 1.769 1 90 23 PHE B CA 1
ATOM 2661 C C . PHE B 1 23 ? 13.695 -9.148 2.908 1 90 23 PHE B C 1
ATOM 2663 O O . PHE B 1 23 ? 13.016 -8.133 2.715 1 90 23 PHE B O 1
ATOM 2670 N N . GLN B 1 24 ? 14.25 -9.383 3.998 1 85.62 24 GLN B N 1
ATOM 2671 C CA . GLN B 1 24 ? 14.062 -8.539 5.176 1 85.62 24 GLN B CA 1
ATOM 2672 C C . GLN B 1 24 ? 14.703 -7.172 4.98 1 85.62 24 GLN B C 1
ATOM 2674 O O . GLN B 1 24 ? 14.18 -6.16 5.449 1 85.62 24 GLN B O 1
ATOM 2679 N N . LYS B 1 25 ? 15.695 -7.137 4.273 1 84.06 25 LYS B N 1
ATOM 2680 C CA . LYS B 1 25 ? 16.438 -5.902 4.047 1 84.06 25 LYS B CA 1
ATOM 2681 C C . LYS B 1 25 ? 15.695 -4.973 3.094 1 84.06 25 LYS B C 1
ATOM 2683 O O . LYS B 1 25 ? 15.906 -3.76 3.105 1 84.06 25 LYS B O 1
ATOM 2688 N N . ASN B 1 26 ? 14.812 -5.551 2.363 1 87.62 26 ASN B N 1
ATOM 2689 C CA . ASN B 1 26 ? 14.141 -4.746 1.342 1 87.62 26 ASN B CA 1
ATOM 2690 C C . ASN B 1 26 ? 12.734 -4.352 1.77 1 87.62 26 ASN B C 1
ATOM 2692 O O . ASN B 1 26 ? 11.883 -4.066 0.926 1 87.62 26 ASN B O 1
ATOM 2696 N N . ASP B 1 27 ? 12.43 -4.379 3.016 1 89 27 ASP B N 1
ATOM 2697 C CA . ASP B 1 27 ? 11.148 -3.924 3.539 1 89 27 ASP B CA 1
ATOM 2698 C C . ASP B 1 27 ? 9.984 -4.59 2.805 1 89 27 ASP B C 1
ATOM 2700 O O . ASP B 1 27 ? 9.125 -3.908 2.244 1 89 27 ASP B O 1
ATOM 2704 N N . PRO B 1 28 ? 9.906 -5.918 2.914 1 91.25 28 PRO B N 1
ATOM 2705 C CA . PRO B 1 28 ? 8.93 -6.676 2.129 1 91.25 28 PRO B CA 1
ATOM 2706 C C . PRO B 1 28 ? 7.488 -6.293 2.447 1 91.25 28 PRO B C 1
ATOM 2708 O O . PRO B 1 28 ? 6.637 -6.285 1.556 1 91.25 28 PRO B O 1
ATOM 2711 N N . LEU B 1 29 ? 7.211 -5.902 3.656 1 91.56 29 LEU B N 1
ATOM 2712 C CA . LEU B 1 29 ? 5.852 -5.543 4.039 1 91.56 29 LEU B CA 1
ATOM 2713 C C . LEU B 1 29 ? 5.395 -4.281 3.314 1 91.56 29 LEU B C 1
ATOM 2715 O O . LEU B 1 29 ? 4.262 -4.215 2.83 1 91.56 29 LEU B O 1
ATOM 2719 N N . ARG B 1 30 ? 6.324 -3.402 3.178 1 92.75 30 ARG B N 1
ATOM 2720 C CA . ARG B 1 30 ? 6.016 -2.162 2.475 1 92.75 30 ARG B CA 1
ATOM 2721 C C . ARG B 1 30 ? 5.75 -2.426 0.995 1 92.75 30 ARG B C 1
ATOM 2723 O O . ARG B 1 30 ? 4.797 -1.889 0.426 1 92.75 30 ARG B O 1
ATOM 2730 N N . LEU B 1 31 ? 6.578 -3.281 0.394 1 94.19 31 LEU B N 1
ATOM 2731 C CA . LEU B 1 31 ? 6.426 -3.602 -1.021 1 94.19 31 LEU B CA 1
ATOM 2732 C C . LEU B 1 31 ? 5.113 -4.336 -1.273 1 94.19 31 LEU B C 1
ATOM 2734 O O . LEU B 1 31 ? 4.375 -3.996 -2.197 1 94.19 31 LEU B O 1
ATOM 2738 N N . ALA B 1 32 ? 4.867 -5.258 -0.403 1 95.31 32 ALA B N 1
ATOM 2739 C CA . ALA B 1 32 ? 3.65 -6.051 -0.548 1 95.31 32 ALA B CA 1
ATOM 2740 C C . ALA B 1 32 ? 2.406 -5.199 -0.308 1 95.31 32 ALA B C 1
ATOM 2742 O O . ALA B 1 32 ? 1.397 -5.352 -1 1 95.31 32 ALA B O 1
ATOM 2743 N N . GLY B 1 33 ? 2.492 -4.309 0.678 1 95.06 33 GLY B N 1
ATOM 2744 C CA . GLY B 1 33 ? 1.376 -3.422 0.962 1 95.06 33 GLY B CA 1
ATOM 2745 C C . GLY B 1 33 ? 1.037 -2.5 -0.193 1 95.06 33 GLY B C 1
ATOM 2746 O O . GLY B 1 33 ? -0.132 -2.357 -0.56 1 95.06 33 GLY B O 1
ATOM 2747 N N . ALA B 1 34 ? 2.047 -1.93 -0.786 1 95.62 34 ALA B N 1
ATOM 2748 C CA . ALA B 1 34 ? 1.843 -1.05 -1.935 1 95.62 34 ALA B CA 1
ATOM 2749 C C . ALA B 1 34 ? 1.2 -1.803 -3.096 1 95.62 34 ALA B C 1
ATOM 2751 O O . ALA B 1 34 ? 0.256 -1.311 -3.717 1 95.62 34 ALA B O 1
ATOM 2752 N N . THR B 1 35 ? 1.705 -2.992 -3.32 1 94.06 35 THR B N 1
ATOM 2753 C CA . THR B 1 35 ? 1.188 -3.807 -4.414 1 94.06 35 THR B CA 1
ATOM 2754 C C . THR B 1 35 ? -0.276 -4.168 -4.172 1 94.06 35 THR B C 1
ATOM 2756 O O . THR B 1 35 ? -1.101 -4.078 -5.086 1 94.06 35 THR B O 1
ATOM 2759 N N . ALA B 1 36 ? -0.532 -4.535 -2.982 1 95.44 36 ALA B N 1
ATOM 2760 C CA . ALA B 1 36 ? -1.899 -4.922 -2.643 1 95.44 36 ALA B CA 1
ATOM 2761 C C . ALA B 1 36 ? -2.857 -3.744 -2.801 1 95.44 36 ALA B C 1
ATOM 2763 O O . ALA B 1 36 ? -3.988 -3.912 -3.26 1 95.44 36 ALA B O 1
ATOM 2764 N N . PHE B 1 37 ? -2.449 -2.602 -2.449 1 94.25 37 PHE B N 1
ATOM 2765 C CA . PHE B 1 37 ? -3.275 -1.407 -2.582 1 94.25 37 PHE B CA 1
ATOM 2766 C C . PHE B 1 37 ? -3.615 -1.146 -4.043 1 94.25 37 PHE B C 1
ATOM 2768 O O . PHE B 1 37 ? -4.789 -1.046 -4.406 1 94.25 37 PHE B O 1
ATOM 2775 N N . PHE B 1 38 ? -2.654 -1.096 -4.855 1 92.44 38 PHE B N 1
ATOM 2776 C CA . PHE B 1 38 ? -2.8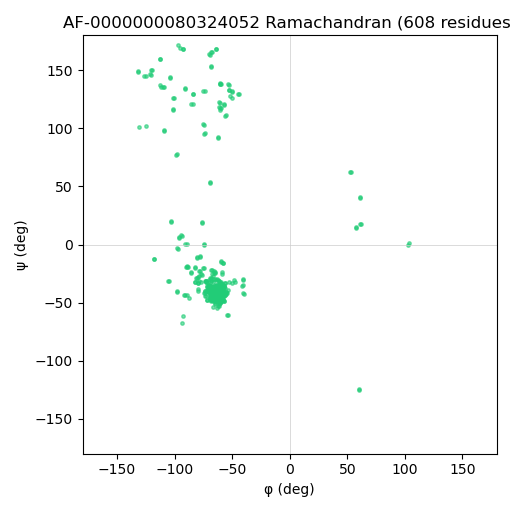77 -0.748 -6.254 1 92.44 38 PHE B CA 1
ATOM 2777 C C . PHE B 1 38 ? -3.551 -1.895 -6.996 1 92.44 38 PHE B C 1
ATOM 2779 O O . PHE B 1 38 ? -4.34 -1.667 -7.914 1 92.44 38 PHE B O 1
ATOM 2786 N N . ALA B 1 39 ? -3.26 -3.078 -6.586 1 91.81 39 ALA B N 1
ATOM 2787 C CA . ALA B 1 39 ? -3.91 -4.219 -7.227 1 91.81 39 ALA B CA 1
ATOM 2788 C C . ALA B 1 39 ? -5.418 -4.191 -6.992 1 91.81 39 ALA B C 1
ATOM 2790 O O . ALA B 1 39 ? -6.195 -4.559 -7.875 1 91.81 39 ALA B O 1
ATOM 2791 N N . ASN B 1 40 ? -5.766 -3.805 -5.82 1 89.12 40 ASN B N 1
ATOM 2792 C CA . ASN B 1 40 ? -7.184 -3.729 -5.5 1 89.12 40 ASN B CA 1
ATOM 2793 C C . ASN B 1 40 ? -7.922 -2.781 -6.441 1 89.12 40 ASN B C 1
ATOM 2795 O O . ASN B 1 40 ? -9.047 -3.068 -6.863 1 89.12 40 ASN B O 1
ATOM 2799 N N . PHE B 1 41 ? -7.324 -1.701 -6.805 1 87.06 41 PHE B N 1
ATOM 2800 C CA . PHE B 1 41 ? -7.957 -0.708 -7.668 1 87.06 41 PHE B CA 1
ATOM 2801 C C . PHE B 1 41 ? -7.766 -1.065 -9.133 1 87.06 41 PHE B C 1
ATOM 2803 O O . PHE B 1 41 ? -8.57 -0.672 -9.984 1 87.06 41 PHE B O 1
ATOM 2810 N N . ALA B 1 42 ? -6.77 -1.798 -9.344 1 87.75 42 ALA B N 1
ATOM 2811 C CA . ALA B 1 42 ? -6.426 -2.086 -10.734 1 87.75 42 ALA B CA 1
ATOM 2812 C C . ALA B 1 42 ? -7.152 -3.334 -11.227 1 87.75 42 ALA B C 1
ATOM 2814 O O . ALA B 1 42 ? -7.355 -3.506 -12.438 1 87.75 42 ALA B O 1
ATOM 2815 N N . LEU B 1 43 ? -7.625 -4.145 -10.344 1 87.25 43 LEU B N 1
ATOM 2816 C CA . LEU B 1 43 ? -8.195 -5.434 -10.711 1 87.25 43 LEU B CA 1
ATOM 2817 C C . LEU B 1 43 ? -9.398 -5.258 -11.633 1 87.25 43 LEU B C 1
ATOM 2819 O O . LEU B 1 43 ? -9.461 -5.871 -12.703 1 87.25 43 LEU B O 1
ATOM 2823 N N . PRO B 1 44 ? -10.305 -4.383 -11.234 1 83.25 44 PRO B N 1
ATOM 2824 C CA . PRO B 1 44 ? -11.484 -4.246 -12.094 1 83.25 44 PRO B CA 1
ATOM 2825 C C . PRO B 1 44 ? -11.141 -3.768 -13.5 1 83.25 44 PRO B C 1
ATOM 2827 O O . PRO B 1 44 ? -11.531 -4.402 -14.484 1 83.25 44 PRO B O 1
ATOM 2830 N N . PRO B 1 45 ? -10.414 -2.752 -13.641 1 79.62 45 PRO B N 1
ATOM 2831 C CA . PRO B 1 45 ? -10.078 -2.316 -15 1 79.62 45 PRO B CA 1
ATOM 2832 C C . PRO B 1 45 ? -9.266 -3.354 -15.773 1 79.62 45 PRO B C 1
ATOM 2834 O O . PRO B 1 45 ? -9.414 -3.48 -16.984 1 79.62 45 PRO B O 1
ATOM 2837 N N . ILE B 1 46 ? -8.43 -4.059 -15.156 1 81.06 46 ILE B N 1
ATOM 2838 C CA . ILE B 1 46 ? -7.629 -5.082 -15.82 1 81.06 46 ILE B CA 1
ATOM 2839 C C . ILE B 1 46 ? -8.547 -6.184 -16.359 1 81.06 46 ILE B C 1
ATOM 2841 O O . ILE B 1 46 ? -8.383 -6.633 -17.5 1 81.06 46 ILE B O 1
ATOM 2845 N N . LEU B 1 47 ? -9.484 -6.602 -15.523 1 83.5 47 LEU B N 1
ATOM 2846 C CA . LEU B 1 47 ? -10.43 -7.629 -15.945 1 83.5 47 LEU B CA 1
ATOM 2847 C C . LEU B 1 47 ? -11.281 -7.133 -17.109 1 83.5 47 LEU B C 1
ATOM 2849 O O . LEU B 1 47 ? -11.578 -7.891 -18.047 1 83.5 47 LEU B O 1
ATOM 2853 N N . LEU B 1 48 ? -11.648 -5.879 -17.031 1 80.31 48 LEU B N 1
ATOM 2854 C CA . LEU B 1 48 ? -12.438 -5.297 -18.109 1 80.31 48 LEU B CA 1
ATOM 2855 C C . LEU B 1 48 ? -11.656 -5.305 -19.422 1 80.31 48 LEU B C 1
ATOM 2857 O O . LEU B 1 48 ? -12.211 -5.609 -20.484 1 80.31 48 LEU B O 1
ATOM 2861 N N . ILE B 1 49 ? -10.445 -4.945 -19.344 1 74.38 49 ILE B N 1
ATOM 2862 C CA . ILE B 1 49 ? -9.586 -4.918 -20.516 1 74.38 49 ILE B CA 1
ATOM 2863 C C . ILE B 1 49 ? -9.414 -6.336 -21.062 1 74.38 49 ILE B C 1
ATOM 2865 O O . ILE B 1 49 ? -9.492 -6.551 -22.281 1 74.38 49 ILE B O 1
ATOM 2869 N N . LEU B 1 50 ? -9.227 -7.258 -20.188 1 76.38 50 LEU B N 1
ATOM 2870 C CA . LEU B 1 50 ? -9.055 -8.648 -20.609 1 76.38 50 LEU B CA 1
ATOM 2871 C C . LEU B 1 50 ? -10.32 -9.172 -21.281 1 76.38 50 LEU B C 1
ATOM 2873 O O . LEU B 1 50 ? -10.242 -9.859 -22.297 1 76.38 50 LEU B O 1
ATOM 2877 N N . ILE B 1 51 ? -11.438 -8.867 -20.672 1 77.75 51 ILE B N 1
ATOM 2878 C CA . ILE B 1 51 ? -12.711 -9.32 -21.219 1 77.75 51 ILE B CA 1
ATOM 2879 C C . ILE B 1 51 ? -12.945 -8.703 -22.594 1 77.75 51 ILE B C 1
ATOM 2881 O O . ILE B 1 51 ? -13.414 -9.375 -23.516 1 77.75 51 ILE B O 1
ATOM 2885 N N . ARG B 1 52 ? -12.594 -7.496 -22.656 1 72.62 52 ARG B N 1
ATOM 2886 C CA . ARG B 1 52 ? -12.758 -6.809 -23.922 1 72.62 52 ARG B CA 1
ATOM 2887 C C . ARG B 1 52 ? -11.797 -7.363 -24.969 1 72.62 52 ARG B C 1
ATOM 2889 O O . ARG B 1 52 ? -12.164 -7.52 -26.141 1 72.62 52 ARG B O 1
ATOM 2896 N N . LEU B 1 53 ? -10.625 -7.547 -24.625 1 71.81 53 LEU B N 1
ATOM 2897 C CA . LEU B 1 53 ? -9.602 -8.023 -25.547 1 71.81 53 LEU B CA 1
ATOM 2898 C C . LEU B 1 53 ? -9.906 -9.445 -26 1 71.81 53 LEU B C 1
ATOM 2900 O O . LEU B 1 53 ? -9.773 -9.758 -27.188 1 71.81 53 LEU B O 1
ATOM 2904 N N . PHE B 1 54 ? -10.305 -10.297 -25.125 1 73.06 54 PHE B N 1
ATOM 2905 C CA . PHE B 1 54 ? -10.523 -11.695 -25.469 1 73.06 54 PHE B CA 1
ATOM 2906 C C . PHE B 1 54 ? -11.953 -11.922 -25.938 1 73.06 54 PHE B C 1
ATOM 2908 O O . PHE B 1 54 ? -12.273 -12.977 -26.484 1 73.06 54 PHE B O 1
ATOM 2915 N N . GLY B 1 55 ? -12.758 -10.977 -25.578 1 71.62 55 GLY B N 1
ATOM 2916 C CA . GLY B 1 55 ? -14.133 -11.07 -26.031 1 71.62 55 GLY B CA 1
ATOM 2917 C C . GLY B 1 55 ? -14.266 -11.125 -27.547 1 71.62 55 GLY B C 1
ATOM 2918 O O . GLY B 1 55 ? -15.273 -11.594 -28.062 1 71.62 55 GLY B O 1
ATOM 2919 N N . PHE B 1 56 ? -13.188 -10.75 -28.125 1 68.62 56 PHE B N 1
ATOM 2920 C CA . PHE B 1 56 ? -13.188 -10.828 -29.578 1 68.62 56 PHE B CA 1
ATOM 2921 C C . PHE B 1 56 ? -12.969 -12.258 -30.062 1 68.62 56 PHE B C 1
ATOM 2923 O O . PHE B 1 56 ? -13.375 -12.625 -31.156 1 68.62 56 PHE B O 1
ATOM 2930 N N . PHE B 1 57 ? -12.391 -13.086 -29.281 1 69.44 57 PHE B N 1
ATOM 2931 C CA . PHE B 1 57 ? -12.016 -14.445 -29.656 1 69.44 57 PHE B CA 1
ATOM 2932 C C . PHE B 1 57 ? -12.953 -15.461 -29.016 1 69.44 57 PHE B C 1
ATOM 2934 O O . PHE B 1 57 ? -13.07 -16.594 -29.516 1 69.44 57 PHE B O 1
ATOM 2941 N N . ILE B 1 58 ? -13.445 -15.18 -27.891 1 73.31 58 ILE B N 1
ATOM 2942 C CA . ILE B 1 58 ? -14.297 -16.062 -27.109 1 73.31 58 ILE B CA 1
ATOM 2943 C C . ILE B 1 58 ? -15.602 -15.359 -26.766 1 73.31 58 ILE B C 1
ATOM 2945 O O . ILE B 1 58 ? -15.625 -14.133 -26.594 1 73.31 58 ILE B O 1
ATOM 2949 N N . ASP B 1 59 ? -16.641 -16.172 -26.75 1 81.19 59 ASP B N 1
ATOM 2950 C CA . ASP B 1 59 ? -17.906 -15.594 -26.297 1 81.19 59 ASP B CA 1
ATOM 2951 C C . ASP B 1 59 ? -17.734 -14.922 -24.953 1 81.19 59 ASP B C 1
ATOM 2953 O O . ASP B 1 59 ? -17.109 -15.469 -24.047 1 81.19 59 ASP B O 1
ATOM 2957 N N . ARG B 1 60 ? -18.25 -13.742 -24.875 1 80.81 60 ARG B N 1
ATOM 2958 C CA . ARG B 1 60 ? -18.078 -12.906 -23.703 1 80.81 60 ARG B CA 1
ATOM 2959 C C . ARG B 1 60 ? -18.609 -13.609 -22.453 1 80.81 60 ARG B C 1
ATOM 2961 O O . ARG B 1 60 ? -17.969 -13.602 -21.406 1 80.81 60 ARG B O 1
ATOM 2968 N N . LYS B 1 61 ? -19.797 -14.141 -22.578 1 84.31 61 LYS B N 1
ATOM 2969 C CA . LYS B 1 61 ? -20.422 -14.797 -21.438 1 84.31 61 LYS B CA 1
ATOM 2970 C C . LYS B 1 61 ? -19.578 -15.969 -20.938 1 84.31 61 LYS B C 1
ATOM 2972 O O . LYS B 1 61 ? -19.391 -16.141 -19.719 1 84.31 61 LYS B O 1
ATOM 2977 N N . THR B 1 62 ? -19.172 -16.734 -21.875 1 81 62 THR B N 1
ATOM 2978 C CA . THR B 1 62 ? -18.344 -17.875 -21.531 1 81 62 THR B CA 1
ATOM 2979 C C . THR B 1 62 ? -17.031 -17.406 -20.875 1 81 62 THR B C 1
ATOM 2981 O O . THR B 1 62 ? -16.594 -18 -19.891 1 81 62 THR B O 1
ATOM 2984 N N . LEU B 1 63 ? -16.5 -16.406 -21.453 1 79.75 63 LEU B N 1
ATOM 2985 C CA 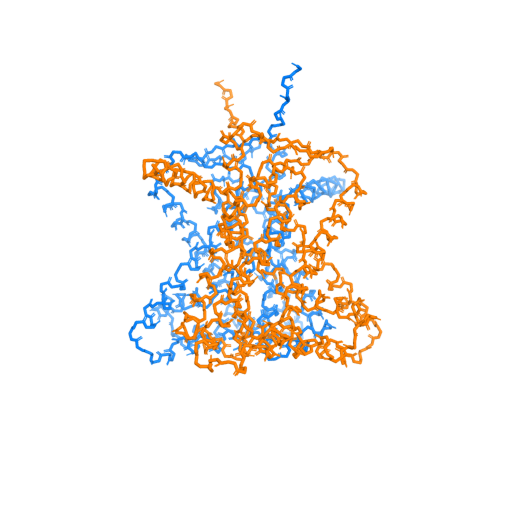. LEU B 1 63 ? -15.25 -15.859 -20.922 1 79.75 63 LEU B CA 1
ATOM 2986 C C . LEU B 1 63 ? -15.43 -15.375 -19.5 1 79.75 63 LEU B C 1
ATOM 2988 O O . LEU B 1 63 ? -14.641 -15.719 -18.609 1 79.75 63 LEU B O 1
ATOM 2992 N N . VAL B 1 64 ? -16.469 -14.68 -19.281 1 83.81 64 VAL B N 1
ATOM 2993 C CA . VAL B 1 64 ? -16.75 -14.109 -17.969 1 83.81 64 VAL B CA 1
ATOM 2994 C C . VAL B 1 64 ? -16.984 -15.227 -16.953 1 83.81 64 VAL B C 1
ATOM 2996 O O . VAL B 1 64 ? -16.453 -15.188 -15.844 1 83.81 64 VAL B O 1
ATOM 2999 N N . ASN B 1 65 ? -17.719 -16.172 -17.344 1 83.25 65 ASN B N 1
ATOM 3000 C CA . ASN B 1 65 ? -18 -17.297 -16.453 1 83.25 65 ASN B CA 1
ATOM 3001 C C . ASN B 1 65 ? -16.719 -18.062 -16.078 1 83.25 65 ASN B C 1
ATOM 3003 O O . ASN B 1 65 ? -16.531 -18.438 -14.922 1 83.25 65 ASN B O 1
ATOM 3007 N N . ARG B 1 66 ? -15.922 -18.25 -17.047 1 76.88 66 ARG B N 1
ATOM 3008 C CA . ARG B 1 66 ? -14.68 -18.969 -16.781 1 76.88 66 ARG B CA 1
ATOM 3009 C C . ARG B 1 66 ? -13.766 -18.156 -15.867 1 76.88 66 ARG B C 1
ATOM 3011 O O . ARG B 1 66 ? -13.117 -18.719 -14.977 1 76.88 66 ARG B O 1
ATOM 3018 N N . ILE B 1 67 ? -13.688 -16.906 -16.125 1 81.62 67 ILE B N 1
ATOM 3019 C CA . ILE B 1 67 ? -12.875 -16.031 -15.297 1 81.62 67 ILE B CA 1
ATOM 3020 C C . ILE B 1 67 ? -13.352 -16.078 -13.844 1 81.62 67 ILE B C 1
ATOM 3022 O O . ILE B 1 67 ? -12.547 -16.266 -12.93 1 81.62 67 ILE B O 1
ATOM 3026 N N . PHE B 1 68 ? -14.609 -16.078 -13.617 1 85.44 68 PHE B N 1
ATOM 3027 C CA . PHE B 1 68 ? -15.148 -16 -12.266 1 85.44 68 PHE B CA 1
ATOM 3028 C C . PHE B 1 68 ? -15.133 -17.375 -11.609 1 85.44 68 PHE B C 1
ATOM 3030 O O . PHE B 1 68 ? -15.055 -17.484 -10.383 1 85.44 68 PHE B O 1
ATOM 3037 N N . GLU B 1 69 ? -15.234 -18.359 -12.398 1 80.81 69 GLU B N 1
ATOM 3038 C CA . GLU B 1 69 ? -15.039 -19.703 -11.859 1 80.81 69 GLU B CA 1
ATOM 3039 C C . GLU B 1 69 ? -13.633 -19.875 -11.305 1 80.81 69 GLU B C 1
ATOM 3041 O O . GLU B 1 69 ? -13.453 -20.422 -10.211 1 80.81 69 GLU B O 1
ATOM 3046 N N . ARG B 1 70 ? -12.711 -19.359 -12.047 1 75.31 70 ARG B N 1
ATOM 3047 C CA . ARG B 1 70 ? -11.32 -19.453 -11.609 1 75.31 70 ARG B CA 1
ATOM 3048 C C . ARG B 1 70 ? -11.078 -18.578 -10.383 1 75.31 70 ARG B C 1
ATOM 3050 O O . ARG B 1 70 ? -10.414 -19 -9.438 1 75.31 70 ARG B O 1
ATOM 3057 N N . LEU B 1 71 ? -11.562 -17.375 -10.438 1 81.5 71 LEU B N 1
ATOM 3058 C CA . LEU B 1 71 ? -11.438 -16.484 -9.281 1 81.5 71 LEU B CA 1
ATOM 3059 C C . LEU B 1 71 ? -12.062 -17.109 -8.047 1 81.5 71 LEU B C 1
ATOM 3061 O O . LEU B 1 71 ? -11.547 -16.953 -6.934 1 81.5 71 LEU B O 1
ATOM 3065 N N . GLY B 1 72 ? -13.156 -17.828 -8.297 1 82.06 72 GLY B N 1
ATOM 3066 C CA . GLY B 1 72 ? -13.852 -18.5 -7.203 1 82.06 72 GLY B CA 1
ATOM 3067 C C . GLY B 1 72 ? -13.031 -19.594 -6.547 1 82.06 72 GLY B C 1
ATOM 3068 O O . GLY B 1 72 ? -13.273 -19.938 -5.391 1 82.06 72 GLY B O 1
ATOM 3069 N N . THR B 1 73 ? -12.062 -20.125 -7.289 1 74.69 73 THR B N 1
ATOM 3070 C CA . THR B 1 73 ? -11.195 -21.156 -6.727 1 74.69 73 THR B CA 1
ATOM 3071 C C . THR B 1 73 ? -10.078 -20.531 -5.91 1 74.69 73 THR B C 1
ATOM 3073 O O . THR B 1 73 ? -9.453 -21.203 -5.078 1 74.69 73 THR B O 1
ATOM 3076 N N . LEU B 1 74 ? -9.812 -19.266 -6.148 1 76.81 74 LEU B N 1
ATOM 3077 C CA . LEU B 1 74 ? -8.727 -18.562 -5.477 1 76.81 74 LEU B CA 1
ATOM 3078 C C . LEU B 1 74 ? -9.242 -17.766 -4.297 1 76.81 74 LEU B C 1
ATOM 3080 O O . LEU B 1 74 ? -8.609 -17.703 -3.242 1 76.81 74 LEU B O 1
ATOM 3084 N N . LEU B 1 75 ? -10.414 -17.125 -4.523 1 81.62 75 LEU B N 1
ATOM 3085 C CA . LEU B 1 75 ? -10.977 -16.219 -3.533 1 81.62 75 LEU B CA 1
ATOM 3086 C C . LEU B 1 75 ? -12.266 -16.781 -2.939 1 81.62 75 LEU B C 1
ATOM 3088 O O . LEU B 1 75 ? -12.867 -17.703 -3.506 1 81.62 75 LEU B O 1
ATOM 3092 N N . ASP B 1 76 ? -12.586 -16.281 -1.818 1 80.69 76 ASP B N 1
ATOM 3093 C CA . ASP B 1 76 ? -13.859 -16.672 -1.224 1 80.69 76 ASP B CA 1
ATOM 3094 C C . ASP B 1 76 ? -15.031 -16.125 -2.037 1 80.69 76 ASP B C 1
ATOM 3096 O O . ASP B 1 76 ? -14.859 -15.211 -2.848 1 80.69 76 ASP B O 1
ATOM 3100 N N . ASP B 1 77 ? -16.172 -16.609 -1.8 1 84.06 77 ASP B N 1
ATOM 3101 C CA . ASP B 1 77 ? -17.375 -16.281 -2.564 1 84.06 77 ASP B CA 1
ATOM 3102 C C . ASP B 1 77 ? -17.703 -14.789 -2.447 1 84.06 77 ASP B C 1
ATOM 3104 O O . ASP B 1 77 ? -18.047 -14.141 -3.439 1 84.06 77 ASP B O 1
ATOM 3108 N N . SER B 1 78 ? -17.578 -14.297 -1.286 1 85.69 78 SER B N 1
ATOM 3109 C CA . SER B 1 78 ? -17.906 -12.891 -1.074 1 85.69 78 SER B CA 1
ATOM 3110 C C . SER B 1 78 ? -16.969 -11.984 -1.865 1 85.69 78 SER B C 1
ATOM 3112 O O . SER B 1 78 ? -17.422 -10.984 -2.447 1 85.69 78 SER B O 1
ATOM 3114 N N . SER B 1 79 ? -15.766 -12.336 -1.88 1 87.75 79 SER B N 1
ATOM 3115 C CA . SER B 1 79 ? -14.781 -11.555 -2.615 1 87.75 79 SER B CA 1
ATOM 3116 C C . SER B 1 79 ? -15.008 -11.641 -4.121 1 87.75 79 SER B C 1
ATOM 3118 O O . SER B 1 79 ? -14.914 -10.641 -4.828 1 87.75 79 SER B O 1
ATOM 3120 N N . THR B 1 80 ? -15.312 -12.867 -4.57 1 89.31 80 THR B N 1
ATOM 3121 C CA . THR B 1 80 ? -15.586 -13.055 -5.992 1 89.31 80 THR B CA 1
ATOM 3122 C C . THR B 1 80 ? -16.812 -12.258 -6.418 1 89.31 80 THR B C 1
ATOM 3124 O O . THR B 1 80 ? -16.812 -11.625 -7.477 1 89.31 80 THR B O 1
ATOM 3127 N N . GLN B 1 81 ? -17.797 -12.297 -5.598 1 90.44 81 GLN B N 1
ATOM 3128 C CA . GLN B 1 81 ? -19.016 -11.547 -5.883 1 90.44 81 GLN B CA 1
ATOM 3129 C C . GLN B 1 81 ? -18.75 -10.047 -5.871 1 90.44 81 GLN B C 1
ATOM 3131 O O . GLN B 1 81 ? -19.359 -9.297 -6.648 1 90.44 81 GLN B O 1
ATOM 3136 N N . GLN B 1 82 ? -17.922 -9.648 -5.008 1 90.19 82 GLN B N 1
ATOM 3137 C CA . GLN B 1 82 ? -17.547 -8.242 -4.949 1 90.19 82 GLN B CA 1
ATOM 3138 C C . GLN B 1 82 ? -16.922 -7.781 -6.266 1 90.19 82 GLN B C 1
ATOM 3140 O O . GLN B 1 82 ? -17.25 -6.703 -6.77 1 90.19 82 GLN B O 1
ATOM 3145 N N . ILE B 1 83 ? -16.062 -8.578 -6.812 1 90.75 83 ILE B N 1
ATOM 3146 C CA . ILE B 1 83 ? -15.422 -8.234 -8.07 1 90.75 83 ILE B CA 1
ATOM 3147 C C . ILE B 1 83 ? -16.453 -8.195 -9.195 1 90.75 83 ILE B C 1
ATOM 3149 O O . ILE B 1 83 ? -16.469 -7.277 -10.008 1 90.75 83 ILE B O 1
ATOM 3153 N N . ARG B 1 84 ? -17.297 -9.195 -9.141 1 89.5 84 ARG B N 1
ATOM 3154 C CA . ARG B 1 84 ? -18.344 -9.266 -10.156 1 89.5 84 ARG B CA 1
ATOM 3155 C C . ARG B 1 84 ? -19.266 -8.047 -10.086 1 89.5 84 ARG B C 1
ATOM 3157 O O . ARG B 1 84 ? -19.609 -7.469 -11.117 1 89.5 84 ARG B O 1
ATOM 3164 N N . GLN B 1 85 ? -19.641 -7.707 -8.945 1 89.75 85 GLN B N 1
ATOM 3165 C CA . GLN B 1 85 ? -20.516 -6.555 -8.742 1 89.75 85 GLN B CA 1
ATOM 3166 C C . GLN B 1 85 ? -19.828 -5.266 -9.18 1 89.75 85 GLN B C 1
ATOM 3168 O O . GLN B 1 85 ? -20.453 -4.387 -9.773 1 89.75 85 GLN B O 1
ATOM 3173 N N . THR B 1 86 ? -18.625 -5.102 -8.82 1 88.06 86 THR B N 1
ATOM 3174 C CA . THR B 1 86 ? -17.859 -3.92 -9.219 1 88.06 86 THR B CA 1
ATOM 3175 C C . THR B 1 86 ? -17.812 -3.785 -10.734 1 88.06 86 THR B C 1
ATOM 3177 O O . THR B 1 86 ? -18.031 -2.697 -11.273 1 88.06 86 THR B O 1
ATOM 3180 N N . LEU B 1 87 ? -17.578 -4.887 -11.391 1 88 87 LEU B N 1
ATOM 3181 C CA . LEU B 1 87 ? -17.531 -4.879 -12.844 1 88 87 LEU B CA 1
ATOM 3182 C C . LEU B 1 87 ? -18.891 -4.488 -13.43 1 88 87 LEU B C 1
ATOM 3184 O O . LEU B 1 87 ? -18.953 -3.711 -14.383 1 88 87 LEU B O 1
ATOM 3188 N N . ARG B 1 88 ? -19.875 -5.035 -12.852 1 86.5 88 ARG B N 1
ATOM 3189 C CA . ARG B 1 88 ? -21.234 -4.727 -13.305 1 86.5 88 ARG B CA 1
ATOM 3190 C C . ARG B 1 88 ? -21.547 -3.248 -13.109 1 86.5 88 ARG B C 1
ATOM 3192 O O . ARG B 1 88 ? -22.156 -2.617 -13.969 1 86.5 88 ARG B O 1
ATOM 3199 N N . ASN B 1 89 ? -21.094 -2.717 -12.039 1 85.06 89 ASN B N 1
ATOM 3200 C CA . ASN B 1 89 ? -21.359 -1.315 -11.734 1 85.06 89 ASN B CA 1
ATOM 3201 C C . ASN B 1 89 ? -20.594 -0.383 -12.672 1 85.06 89 ASN B C 1
ATOM 3203 O O . ASN B 1 89 ? -21.078 0.699 -13.008 1 85.06 89 ASN B O 1
ATOM 3207 N N . ILE B 1 90 ? -19.453 -0.786 -13.031 1 79.12 90 ILE B N 1
ATOM 3208 C CA . ILE B 1 90 ? -18.656 0.004 -13.969 1 79.12 90 ILE B CA 1
ATOM 3209 C C . ILE B 1 90 ? -19.344 0.04 -15.328 1 79.12 90 ILE B C 1
ATOM 3211 O O . ILE B 1 90 ? -19.406 1.089 -15.977 1 79.12 90 ILE B O 1
ATOM 3215 N N . ARG B 1 91 ? -19.781 -1.063 -15.719 1 76.19 91 ARG B N 1
ATOM 3216 C CA . ARG B 1 91 ? -20.406 -1.176 -17.031 1 76.19 91 ARG B CA 1
ATOM 3217 C C . ARG B 1 91 ? -21.766 -0.467 -17.047 1 76.19 91 ARG B C 1
ATOM 3219 O O . ARG B 1 91 ? -22.188 0.043 -18.078 1 76.19 91 ARG B O 1
ATOM 3226 N N . GLY B 1 92 ? -22.422 -0.566 -15.93 1 68.75 92 GLY B N 1
ATOM 3227 C CA . GLY B 1 92 ? -23.781 -0.021 -15.852 1 68.75 92 GLY B CA 1
ATOM 3228 C C . GLY B 1 92 ? -23.797 1.479 -15.625 1 68.75 92 GLY B C 1
ATOM 3229 O O . GLY B 1 92 ? -24.875 2.088 -15.586 1 68.75 92 GLY B O 1
ATOM 3230 N N . MET B 1 93 ? -22.734 1.967 -15.336 1 62.12 93 MET B N 1
ATOM 3231 C CA . MET B 1 93 ? -22.734 3.391 -15.016 1 62.12 93 MET B CA 1
ATOM 3232 C C . MET B 1 93 ? -23.188 4.215 -16.219 1 62.12 93 MET B C 1
ATOM 3234 O O . MET B 1 93 ? -22.688 4.039 -17.328 1 62.12 93 MET B O 1
ATOM 3238 N N . ASP B 1 94 ? -24.422 4.473 -16.281 1 57.97 94 ASP B N 1
ATOM 3239 C CA . ASP B 1 94 ? -24.984 5.438 -17.234 1 57.97 94 ASP B CA 1
ATOM 3240 C C . ASP B 1 94 ? -24.562 6.859 -16.859 1 57.97 94 ASP B C 1
ATOM 3242 O O . ASP B 1 94 ? -25.266 7.543 -16.109 1 57.97 94 ASP B O 1
ATOM 3246 N N . HIS B 1 95 ? -23.328 7.039 -16.719 1 58.78 95 HIS B N 1
ATOM 3247 C CA . HIS B 1 95 ? -23.125 8.406 -16.25 1 58.78 95 HIS B CA 1
ATOM 3248 C C . HIS B 1 95 ? -22.828 9.344 -17.406 1 58.78 95 HIS B C 1
ATOM 3250 O O . HIS B 1 95 ? -22.641 8.898 -18.547 1 58.78 95 HIS B O 1
ATOM 3256 N N . GLU B 1 96 ? -22.875 10.508 -17 1 62.91 96 GLU B N 1
ATOM 3257 C CA . GLU B 1 96 ? -22.391 11.609 -17.812 1 62.91 96 GLU B CA 1
ATOM 3258 C C . GLU B 1 96 ? -21.062 11.266 -18.469 1 62.91 96 GLU B C 1
ATOM 3260 O O . GLU B 1 96 ? -20.25 10.539 -17.875 1 62.91 96 GLU B O 1
ATOM 3265 N N . TRP B 1 97 ? -21.031 11.461 -19.609 1 64.94 97 TRP B N 1
ATOM 3266 C CA . TRP B 1 97 ? -19.859 11.164 -20.438 1 64.94 97 TRP B CA 1
ATOM 3267 C C . TRP B 1 97 ? -18.578 11.547 -19.703 1 64.94 97 TRP B C 1
ATOM 3269 O O . TRP B 1 97 ? -17.562 10.859 -19.828 1 64.94 97 TRP B O 1
ATOM 3279 N N . TYR B 1 98 ? -18.672 12.539 -18.875 1 68.12 98 TYR B N 1
ATOM 3280 C CA . TYR B 1 98 ? -17.469 13 -18.203 1 68.12 98 TYR B CA 1
ATOM 3281 C C . TYR B 1 98 ? -17.078 12.07 -17.062 1 68.12 98 TYR B C 1
ATOM 3283 O O . TYR B 1 98 ? -15.891 11.828 -16.828 1 68.12 98 TYR B O 1
ATOM 3291 N N . ALA B 1 99 ? -18.125 11.531 -16.5 1 65.25 99 ALA B N 1
ATOM 3292 C CA . ALA B 1 99 ? -17.859 10.609 -15.398 1 65.25 99 ALA B CA 1
ATOM 3293 C C . ALA B 1 99 ? -17.234 9.312 -15.906 1 65.25 99 ALA B C 1
ATOM 3295 O O . ALA B 1 99 ? -16.312 8.773 -15.281 1 65.25 99 ALA B O 1
ATOM 3296 N N . THR B 1 100 ? -17.75 8.93 -17.016 1 66.25 100 THR B N 1
ATOM 3297 C CA . THR B 1 100 ? -17.219 7.727 -17.656 1 66.25 100 THR B CA 1
ATOM 3298 C C . THR B 1 100 ? -15.773 7.941 -18.094 1 66.25 100 THR B C 1
ATOM 3300 O O . THR B 1 100 ? -14.922 7.074 -17.891 1 66.25 100 THR B O 1
ATOM 3303 N N . LEU B 1 101 ? -15.531 9.07 -18.594 1 70.19 101 LEU B N 1
ATOM 3304 C CA . LEU B 1 101 ? -14.188 9.391 -19.062 1 70.19 101 LEU B CA 1
ATOM 3305 C C . LEU B 1 101 ? -13.211 9.492 -17.891 1 70.19 101 LEU B C 1
ATOM 3307 O O . LEU B 1 101 ? -12.102 8.977 -17.953 1 70.19 101 LEU B O 1
ATOM 3311 N N . LEU B 1 102 ? -13.68 10.047 -16.875 1 70.25 102 LEU B N 1
ATOM 3312 C CA . LEU B 1 102 ? -12.828 10.242 -15.703 1 70.25 102 LEU B CA 1
ATOM 3313 C C . LEU B 1 102 ? -12.508 8.906 -15.039 1 70.25 102 LEU B C 1
ATOM 3315 O O . LEU B 1 102 ? -11.367 8.672 -14.617 1 70.25 102 LEU B O 1
ATOM 3319 N N . SER B 1 103 ? -13.562 8.125 -15.062 1 66.88 103 SER B N 1
ATOM 3320 C CA . SER B 1 103 ? -13.352 6.809 -14.477 1 66.88 103 SER B CA 1
ATOM 3321 C C . SER B 1 103 ? -12.367 5.988 -15.305 1 66.88 103 SER B C 1
ATOM 3323 O O . SER B 1 103 ? -11.516 5.289 -14.75 1 66.88 103 SER B O 1
ATOM 3325 N N . PHE B 1 104 ? -12.5 6.133 -16.562 1 70.31 104 PHE B N 1
ATOM 3326 C CA . PHE B 1 104 ? -11.625 5.402 -17.469 1 70.31 104 PHE B CA 1
ATOM 3327 C C . PHE B 1 104 ? -10.172 5.855 -17.297 1 70.31 104 PHE B C 1
ATOM 3329 O O . PHE B 1 104 ? -9.266 5.027 -17.234 1 70.31 104 PHE B O 1
ATOM 3336 N N . ILE B 1 105 ? -9.984 7.07 -17.25 1 75 105 ILE B N 1
ATOM 3337 C CA . ILE B 1 105 ? -8.656 7.645 -17.094 1 75 105 ILE B CA 1
ATOM 3338 C C . ILE B 1 105 ? -8.07 7.211 -15.742 1 75 105 ILE B C 1
ATOM 3340 O O . ILE B 1 105 ? -6.898 6.832 -15.664 1 75 105 ILE B O 1
ATOM 3344 N N . PHE B 1 106 ? -8.922 7.191 -14.773 1 73.31 106 PHE B N 1
ATOM 3345 C CA . PHE B 1 106 ? -8.492 6.793 -13.438 1 73.31 106 PHE B CA 1
ATOM 3346 C C . PHE B 1 106 ? -8.086 5.324 -13.422 1 73.31 106 PHE B C 1
ATOM 3348 O O . PHE B 1 106 ? -7.02 4.973 -12.906 1 73.31 106 PHE B O 1
ATOM 3355 N N . PHE B 1 107 ? -8.898 4.57 -14.078 1 72.81 107 PHE B N 1
ATOM 3356 C CA . PHE B 1 107 ? -8.625 3.137 -14.055 1 72.81 107 PHE B CA 1
ATOM 3357 C C . PHE B 1 107 ? -7.371 2.809 -14.852 1 72.81 107 PHE B C 1
ATOM 3359 O O . PHE B 1 107 ? -6.578 1.954 -14.445 1 72.81 107 PHE B O 1
ATOM 3366 N N . LEU B 1 108 ? -7.145 3.469 -15.914 1 76.75 108 LEU B N 1
ATOM 3367 C CA . LEU B 1 108 ? -5.941 3.27 -16.719 1 76.75 108 LEU B CA 1
ATOM 3368 C C . LEU B 1 108 ? -4.699 3.705 -15.945 1 76.75 108 LEU B C 1
ATOM 3370 O O . LEU B 1 108 ? -3.676 3.018 -15.969 1 76.75 108 LEU B O 1
ATOM 3374 N N . PHE B 1 109 ? -4.832 4.754 -15.32 1 81.62 109 PHE B N 1
ATOM 3375 C CA . PHE B 1 109 ? -3.729 5.266 -14.516 1 81.62 109 PHE B CA 1
ATOM 3376 C C . PHE B 1 109 ? -3.385 4.297 -13.383 1 81.62 109 PHE B C 1
ATOM 3378 O O . PHE B 1 109 ? -2.211 4.008 -13.148 1 81.62 109 PHE B O 1
ATOM 3385 N N . VAL B 1 110 ? -4.418 3.857 -12.82 1 79.75 110 VAL B N 1
ATOM 3386 C CA . VAL B 1 110 ? -4.227 2.959 -11.688 1 79.75 110 VAL B CA 1
ATOM 3387 C C . VAL B 1 110 ? -3.621 1.642 -12.172 1 79.75 110 VAL B C 1
ATOM 3389 O O . VAL B 1 110 ? -2.729 1.088 -11.523 1 79.75 110 VAL B O 1
ATOM 3392 N N . ALA B 1 111 ? -4.125 1.167 -13.258 1 82 111 ALA B N 1
ATOM 3393 C CA . ALA B 1 111 ? -3.607 -0.079 -13.812 1 82 111 ALA B CA 1
ATOM 3394 C C . ALA B 1 111 ? -2.127 0.05 -14.164 1 82 111 ALA B C 1
ATOM 3396 O O . ALA B 1 111 ? -1.323 -0.819 -13.82 1 82 111 ALA B O 1
ATOM 3397 N N . THR B 1 112 ? -1.766 1.129 -14.773 1 83.31 112 THR B N 1
ATOM 3398 C CA . THR B 1 112 ? -0.377 1.332 -15.172 1 83.31 112 THR B CA 1
ATOM 3399 C C . THR B 1 112 ? 0.517 1.508 -13.945 1 83.31 112 THR B C 1
ATOM 3401 O O . THR B 1 112 ? 1.667 1.064 -13.938 1 83.31 112 THR B O 1
ATOM 3404 N N . THR B 1 113 ? -0.022 2.148 -12.977 1 85.69 113 THR B N 1
ATOM 3405 C CA . THR B 1 113 ? 0.749 2.383 -11.758 1 85.69 113 THR B CA 1
ATOM 3406 C C . THR B 1 113 ? 1.057 1.065 -11.055 1 85.69 113 THR B C 1
ATOM 3408 O O . THR B 1 113 ? 2.15 0.885 -10.516 1 85.69 113 THR B O 1
ATOM 3411 N N . LEU B 1 114 ? 0.085 0.152 -11.031 1 88.12 114 LEU B N 1
ATOM 3412 C CA . LEU B 1 114 ? 0.316 -1.15 -10.414 1 88.12 114 LEU B CA 1
ATOM 3413 C C . LEU B 1 114 ? 1.534 -1.832 -11.031 1 88.12 114 LEU B C 1
ATOM 3415 O O . LEU B 1 114 ? 2.385 -2.359 -10.312 1 88.12 114 LEU B O 1
ATOM 3419 N N . PHE B 1 115 ? 1.681 -1.746 -12.312 1 84.31 115 PHE B N 1
ATOM 3420 C CA . PHE B 1 115 ? 2.791 -2.389 -13 1 84.31 115 PHE B CA 1
ATOM 3421 C C . PHE B 1 115 ? 4.105 -1.688 -12.68 1 84.31 115 PHE B C 1
ATOM 3423 O O . PHE B 1 115 ? 5.137 -2.342 -12.516 1 84.31 115 PHE B O 1
ATOM 3430 N N . ALA B 1 116 ? 3.977 -0.435 -12.602 1 84.31 116 ALA B N 1
ATOM 3431 C CA . ALA B 1 116 ? 5.168 0.328 -12.242 1 84.31 116 ALA B CA 1
ATOM 3432 C C . ALA B 1 116 ? 5.629 -0.007 -10.828 1 84.31 116 ALA B C 1
ATOM 3434 O O . ALA B 1 116 ? 6.828 -0.133 -10.57 1 84.31 116 ALA B O 1
ATOM 3435 N N . VAL B 1 117 ? 4.699 -0.161 -9.984 1 87.69 117 VAL B N 1
ATOM 3436 C CA . VAL B 1 117 ? 5.012 -0.473 -8.594 1 87.69 117 VAL B CA 1
ATOM 3437 C C . VAL B 1 117 ? 5.688 -1.839 -8.516 1 87.69 117 VAL B C 1
ATOM 3439 O O . VAL B 1 117 ? 6.699 -1.996 -7.824 1 87.69 117 VAL B O 1
ATOM 3442 N N . ILE B 1 118 ? 5.152 -2.773 -9.18 1 87.94 118 ILE B N 1
ATOM 3443 C CA . ILE B 1 118 ? 5.715 -4.121 -9.172 1 87.94 118 ILE B CA 1
ATOM 3444 C C . ILE B 1 118 ? 7.121 -4.094 -9.766 1 87.94 118 ILE B C 1
ATOM 3446 O O . ILE B 1 118 ? 8.062 -4.645 -9.18 1 87.94 118 ILE B O 1
ATOM 3450 N N . LYS B 1 119 ? 7.203 -3.451 -10.852 1 85.44 119 LYS B N 1
ATOM 3451 C CA . LYS B 1 119 ? 8.5 -3.369 -11.523 1 85.44 119 LYS B CA 1
ATOM 3452 C C . LYS B 1 119 ? 9.539 -2.684 -10.641 1 85.44 119 LYS B C 1
ATOM 3454 O O . LYS B 1 119 ? 10.656 -3.178 -10.492 1 85.44 119 LYS B O 1
ATOM 3459 N N . ASN B 1 120 ? 9.195 -1.538 -10.117 1 86.38 120 ASN B N 1
ATOM 3460 C CA . ASN B 1 120 ? 10.117 -0.783 -9.273 1 86.38 120 ASN B CA 1
ATOM 3461 C C . ASN B 1 120 ? 10.508 -1.567 -8.023 1 86.38 120 ASN B C 1
ATOM 3463 O O . ASN B 1 120 ? 11.641 -1.461 -7.551 1 86.38 120 ASN B O 1
ATOM 3467 N N . SER B 1 121 ? 9.586 -2.266 -7.492 1 88.81 121 SER B N 1
ATOM 3468 C CA . SER B 1 121 ? 9.875 -3.094 -6.324 1 88.81 121 SER B CA 1
ATOM 3469 C C . SER B 1 121 ? 10.891 -4.18 -6.66 1 88.81 121 SER B C 1
ATOM 3471 O O . SER B 1 121 ? 11.82 -4.434 -5.883 1 88.81 121 SER B O 1
ATOM 3473 N N . MET B 1 122 ? 10.734 -4.754 -7.785 1 87.19 122 MET B N 1
ATOM 3474 C CA . MET B 1 122 ? 11.68 -5.777 -8.219 1 87.19 122 MET B CA 1
ATOM 3475 C C . MET B 1 122 ? 13.047 -5.168 -8.492 1 87.19 122 MET B C 1
ATOM 3477 O O . MET B 1 122 ? 14.07 -5.766 -8.156 1 87.19 122 MET B O 1
ATOM 3481 N N . ASP B 1 123 ? 13.031 -4.035 -9.086 1 84.62 123 ASP B N 1
ATOM 3482 C CA . ASP B 1 123 ? 14.289 -3.334 -9.359 1 84.62 123 ASP B CA 1
ATOM 3483 C C . ASP B 1 123 ? 15.023 -3 -8.062 1 84.62 123 ASP B C 1
ATOM 3485 O O . ASP B 1 123 ? 16.25 -3.051 -8.008 1 84.62 123 ASP B O 1
ATOM 3489 N N . GLN B 1 124 ? 14.328 -2.621 -7.141 1 83.75 124 GLN B N 1
ATOM 3490 C CA . GLN B 1 124 ? 14.914 -2.344 -5.836 1 83.75 124 GLN B CA 1
ATOM 3491 C C . GLN B 1 124 ? 15.539 -3.6 -5.234 1 83.75 124 GLN B C 1
ATOM 3493 O O . GLN B 1 124 ? 16.641 -3.553 -4.699 1 83.75 124 GLN B O 1
ATOM 3498 N N . ILE B 1 125 ? 14.82 -4.688 -5.34 1 86.06 125 ILE B N 1
ATOM 3499 C CA . ILE B 1 125 ? 15.297 -5.953 -4.793 1 86.06 125 ILE B CA 1
ATOM 3500 C C . ILE B 1 125 ? 16.578 -6.379 -5.52 1 86.06 125 ILE B C 1
ATOM 3502 O O . ILE B 1 125 ? 17.516 -6.848 -4.891 1 86.06 125 ILE B O 1
ATOM 3506 N N . TRP B 1 126 ? 16.562 -6.199 -6.75 1 83.19 126 TRP B N 1
ATOM 3507 C CA . TRP B 1 126 ? 17.688 -6.648 -7.562 1 83.19 126 TRP B CA 1
ATOM 3508 C C . TRP B 1 126 ? 18.75 -5.551 -7.684 1 83.19 126 TRP B C 1
ATOM 3510 O O . TRP B 1 126 ? 19.781 -5.746 -8.32 1 83.19 126 TRP B O 1
ATOM 3520 N N . SER B 1 127 ? 18.516 -4.359 -7.043 1 76 127 SER B N 1
ATOM 3521 C CA . SER B 1 127 ? 19.453 -3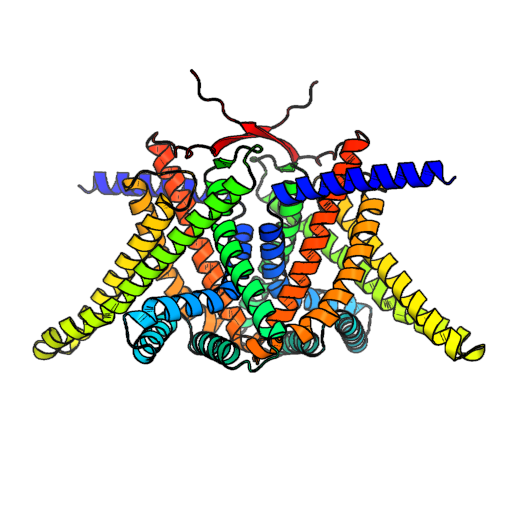.242 -7.016 1 76 127 SER B CA 1
ATOM 3522 C C . SER B 1 127 ? 19.75 -2.729 -8.422 1 76 127 SER B C 1
ATOM 3524 O O . SER B 1 127 ? 20.906 -2.555 -8.797 1 76 127 SER B O 1
ATOM 3526 N N . ILE B 1 128 ? 18.75 -2.691 -9.133 1 70.81 128 ILE B N 1
ATOM 3527 C CA . ILE B 1 128 ? 18.875 -2.17 -10.492 1 70.81 128 ILE B CA 1
ATOM 3528 C C . ILE B 1 128 ? 18.359 -0.738 -10.547 1 70.81 128 ILE B C 1
ATOM 3530 O O . ILE B 1 128 ? 17.25 -0.456 -10.07 1 70.81 128 ILE B O 1
ATOM 3534 N N . GLY B 1 129 ? 19.188 0.21 -10.836 1 62.81 129 GLY B N 1
ATOM 3535 C CA . GLY B 1 129 ? 18.781 1.602 -10.938 1 62.81 129 GLY B CA 1
ATOM 3536 C C . GLY B 1 129 ? 18.672 2.084 -12.375 1 62.81 129 GLY B C 1
ATOM 3537 O O . GLY B 1 129 ? 19.188 1.449 -13.289 1 62.81 129 GLY B O 1
ATOM 3538 N N . ILE B 1 130 ? 17.719 2.92 -12.641 1 60.41 130 ILE B N 1
ATOM 3539 C CA . ILE B 1 130 ? 17.578 3.537 -13.953 1 60.41 130 ILE B CA 1
ATOM 3540 C C . ILE B 1 130 ? 18.344 4.855 -13.992 1 60.41 130 ILE B C 1
ATOM 3542 O O . ILE B 1 130 ? 18.312 5.629 -13.031 1 60.41 130 ILE B O 1
ATOM 3546 N N . LYS B 1 131 ? 19.062 4.949 -15.094 1 57.03 131 LYS B N 1
ATOM 3547 C CA . LYS B 1 131 ? 19.828 6.18 -15.227 1 57.03 131 LYS B CA 1
ATOM 3548 C C . LYS B 1 131 ? 18.922 7.402 -15.234 1 57.03 131 LYS B C 1
ATOM 3550 O O . LYS B 1 131 ? 17.828 7.371 -15.82 1 57.03 131 LYS B O 1
ATOM 3555 N N . ASP B 1 132 ? 19.078 8.375 -14.312 1 55.03 132 ASP B N 1
ATOM 3556 C CA . ASP B 1 132 ? 18.375 9.625 -14.047 1 55.03 132 ASP B CA 1
ATOM 3557 C C . ASP B 1 132 ? 18 10.328 -15.344 1 55.03 132 ASP B C 1
ATOM 3559 O O . ASP B 1 132 ? 16.953 10.984 -15.414 1 55.03 132 ASP B O 1
ATOM 3563 N N . LYS B 1 133 ? 18.922 10.375 -16.359 1 51.38 133 LYS B N 1
ATOM 3564 C CA . LYS B 1 133 ? 18.734 11.203 -17.547 1 51.38 133 LYS B CA 1
ATOM 3565 C C . LYS B 1 133 ? 17.719 10.578 -18.5 1 51.38 133 LYS B C 1
ATOM 3567 O O . LYS B 1 133 ? 17.688 10.906 -19.688 1 51.38 133 LYS B O 1
ATOM 3572 N N . THR B 1 134 ? 17.047 9.805 -18.016 1 57.44 134 THR B N 1
ATOM 3573 C CA . THR B 1 134 ? 16.25 9.125 -19.031 1 57.44 134 THR B CA 1
ATOM 3574 C C . THR B 1 134 ? 15 9.93 -19.375 1 57.44 134 THR B C 1
ATOM 3576 O O . THR B 1 134 ? 14.438 10.609 -18.516 1 57.44 134 THR B O 1
ATOM 3579 N N . SER B 1 135 ? 14.734 10.164 -20.578 1 59.12 135 SER B N 1
ATOM 3580 C CA . SER B 1 135 ? 13.617 10.883 -21.203 1 59.12 135 SER B CA 1
ATOM 3581 C C . SER B 1 135 ? 12.281 10.352 -20.719 1 59.12 135 SER B C 1
ATOM 3583 O O . SER B 1 135 ? 12.18 9.203 -20.281 1 59.12 135 SER B O 1
ATOM 3585 N N . PHE B 1 136 ? 11.43 11.273 -20.469 1 64.56 136 PHE B N 1
ATOM 3586 C CA . PHE B 1 136 ? 10.055 10.922 -20.141 1 64.56 136 PHE B CA 1
ATOM 3587 C C . PHE B 1 136 ? 9.547 9.789 -21.016 1 64.56 136 PHE B C 1
ATOM 3589 O O . PHE B 1 136 ? 8.844 8.898 -20.547 1 64.56 136 PHE B O 1
ATOM 3596 N N . LEU B 1 137 ? 10.031 9.859 -22.234 1 64.19 137 LEU B N 1
ATOM 3597 C CA . LEU B 1 137 ? 9.602 8.852 -23.188 1 64.19 137 LEU B CA 1
ATOM 3598 C C . LEU B 1 137 ? 10.156 7.48 -22.828 1 64.19 137 LEU B C 1
ATOM 3600 O O . LEU B 1 137 ? 9.477 6.465 -23 1 64.19 137 LEU B O 1
ATOM 3604 N N . PHE B 1 138 ? 11.281 7.562 -22.359 1 64.44 138 PHE B N 1
ATOM 3605 C CA . PHE B 1 138 ? 11.898 6.301 -21.953 1 64.44 138 PHE B CA 1
ATOM 3606 C C . PHE B 1 138 ? 11.172 5.703 -20.75 1 64.44 138 PHE B C 1
ATOM 3608 O O . PHE B 1 138 ? 10.906 4.5 -20.719 1 64.44 138 PHE B O 1
ATOM 3615 N N . LYS B 1 139 ? 10.797 6.547 -19.953 1 65.5 139 LYS B N 1
ATOM 3616 C CA . LYS B 1 139 ? 10.047 6.078 -18.797 1 65.5 139 LYS B CA 1
ATOM 3617 C C . LYS B 1 139 ? 8.703 5.488 -19.203 1 65.5 139 LYS B C 1
ATOM 3619 O O . LYS B 1 139 ? 8.258 4.48 -18.656 1 65.5 139 LYS B O 1
ATOM 3624 N N . LEU B 1 140 ? 8.164 6.082 -20.156 1 69.75 140 LEU B N 1
ATOM 3625 C CA . LEU B 1 140 ? 6.879 5.598 -20.672 1 69.75 140 LEU B CA 1
ATOM 3626 C C . LEU B 1 140 ? 7.043 4.254 -21.359 1 69.75 140 LEU B C 1
ATOM 3628 O O . LEU B 1 140 ? 6.172 3.387 -21.266 1 69.75 140 LEU B O 1
ATOM 3632 N N . LYS B 1 141 ? 8.102 4.137 -22.047 1 68.56 141 LYS B N 1
ATOM 3633 C CA . LYS B 1 141 ? 8.359 2.893 -22.766 1 68.56 141 LYS B CA 1
ATOM 3634 C C . LYS B 1 141 ? 8.57 1.733 -21.797 1 68.56 141 LYS B C 1
ATOM 3636 O O . LYS B 1 141 ? 8.086 0.625 -22.031 1 68.56 141 LYS B O 1
ATOM 3641 N N . ILE B 1 142 ? 9.25 2.137 -20.812 1 66.56 142 ILE B N 1
ATOM 3642 C CA . ILE B 1 142 ? 9.539 1.114 -19.812 1 66.56 142 ILE B CA 1
ATOM 3643 C C . ILE B 1 142 ? 8.242 0.696 -19.125 1 66.56 142 ILE B C 1
ATOM 3645 O O . ILE B 1 142 ? 8.008 -0.492 -18.891 1 66.56 142 ILE B O 1
ATOM 3649 N N . ARG B 1 143 ? 7.457 1.636 -18.953 1 66.38 143 ARG B N 1
ATOM 3650 C CA . ARG B 1 143 ? 6.164 1.348 -18.344 1 66.38 143 ARG B CA 1
ATOM 3651 C C . ARG B 1 143 ? 5.301 0.501 -19.281 1 66.38 143 ARG B C 1
ATOM 3653 O O . ARG B 1 143 ? 4.625 -0.43 -18.828 1 66.38 143 ARG B O 1
ATOM 3660 N N . ALA B 1 144 ? 5.355 0.885 -20.516 1 73.69 144 ALA B N 1
ATOM 3661 C CA . ALA B 1 144 ? 4.582 0.151 -21.516 1 73.69 144 ALA B CA 1
ATOM 3662 C C . ALA B 1 144 ? 5.023 -1.308 -21.594 1 73.69 144 ALA B C 1
ATOM 3664 O O . ALA B 1 144 ? 4.195 -2.209 -21.734 1 73.69 144 ALA B O 1
ATOM 3665 N N . ARG B 1 145 ? 6.234 -1.474 -21.5 1 70.94 145 ARG B N 1
ATOM 3666 C CA . ARG B 1 145 ? 6.766 -2.83 -21.547 1 70.94 145 ARG B CA 1
ATOM 3667 C C . ARG B 1 145 ? 6.297 -3.646 -20.359 1 70.94 145 ARG B C 1
ATOM 3669 O O . ARG B 1 145 ? 5.871 -4.793 -20.5 1 70.94 145 ARG B O 1
ATOM 3676 N N . SER B 1 146 ? 6.465 -3.002 -19.281 1 64.19 146 SER B N 1
ATOM 3677 C CA . SER B 1 146 ? 6.047 -3.703 -18.062 1 64.19 146 SER B CA 1
ATOM 3678 C C . SER B 1 146 ? 4.562 -4.055 -18.125 1 64.19 146 SER B C 1
ATOM 3680 O O . SER B 1 146 ? 4.164 -5.141 -17.703 1 64.19 146 SER B O 1
ATOM 3682 N N . MET B 1 147 ? 3.824 -3.268 -18.719 1 67.81 147 MET B N 1
ATOM 3683 C CA . MET B 1 147 ? 2.389 -3.498 -18.859 1 67.81 147 MET B CA 1
ATOM 3684 C C . MET B 1 147 ? 2.111 -4.676 -19.797 1 67.81 147 MET B C 1
ATOM 3686 O O . MET B 1 147 ? 1.267 -5.523 -19.484 1 67.81 147 MET B O 1
ATOM 3690 N N . ALA B 1 148 ? 2.809 -4.609 -20.781 1 71.94 148 ALA B N 1
ATOM 3691 C CA . ALA B 1 148 ? 2.625 -5.672 -21.766 1 71.94 148 ALA B CA 1
ATOM 3692 C C . ALA B 1 148 ? 2.967 -7.035 -21.172 1 71.94 148 ALA B C 1
ATOM 3694 O O . ALA B 1 148 ? 2.244 -8.008 -21.391 1 71.94 148 ALA B O 1
ATOM 3695 N N . ILE B 1 149 ? 3.949 -7.059 -20.406 1 68.31 149 ILE B N 1
ATOM 3696 C CA . ILE B 1 149 ? 4.426 -8.32 -19.844 1 68.31 149 ILE B CA 1
ATOM 3697 C C . ILE B 1 149 ? 3.432 -8.844 -18.812 1 68.31 149 ILE B C 1
ATOM 3699 O O . ILE B 1 149 ? 3.09 -10.023 -18.812 1 68.31 149 ILE B O 1
ATOM 3703 N N . ILE B 1 150 ? 2.969 -7.98 -18.109 1 65.56 150 ILE B N 1
ATOM 3704 C CA . ILE B 1 150 ? 2.031 -8.406 -17.062 1 65.56 150 ILE B CA 1
ATOM 3705 C C . ILE B 1 150 ? 0.733 -8.891 -17.719 1 65.56 150 ILE B C 1
ATOM 3707 O O . ILE B 1 150 ? 0.146 -9.875 -17.266 1 65.56 150 ILE B O 1
ATOM 3711 N N . LEU B 1 151 ? 0.392 -8.172 -18.703 1 66.56 151 LEU B N 1
ATOM 3712 C CA . LEU B 1 151 ? -0.814 -8.57 -19.422 1 66.56 151 LEU B CA 1
ATOM 3713 C C . LEU B 1 151 ? -0.636 -9.945 -20.062 1 66.56 151 LEU B C 1
ATOM 3715 O O . LEU B 1 151 ? -1.533 -10.789 -20 1 66.56 151 LEU B O 1
ATOM 3719 N N . VAL B 1 152 ? 0.479 -10.117 -20.625 1 66.44 152 VAL B N 1
ATOM 3720 C CA . VAL B 1 152 ? 0.77 -11.398 -21.266 1 66.44 152 VAL B CA 1
ATOM 3721 C C . VAL B 1 152 ? 0.817 -12.5 -20.203 1 66.44 152 VAL B C 1
ATOM 3723 O O . VAL B 1 152 ? 0.263 -13.578 -20.406 1 66.44 152 VAL B O 1
ATOM 3726 N N . ALA B 1 153 ? 1.43 -12.156 -19.125 1 61.59 153 ALA B N 1
ATOM 3727 C CA . ALA B 1 153 ? 1.506 -13.125 -18.031 1 61.59 153 ALA B CA 1
ATOM 3728 C C . ALA B 1 153 ? 0.117 -13.461 -17.5 1 61.59 153 ALA B C 1
ATOM 3730 O O . ALA B 1 153 ? -0.163 -14.609 -17.156 1 61.59 153 ALA B O 1
ATOM 3731 N N . GLY B 1 154 ? -0.656 -12.445 -17.438 1 62.06 154 GLY B N 1
ATOM 3732 C CA . GLY B 1 154 ? -2.037 -12.672 -17.047 1 62.06 154 GLY B CA 1
ATOM 3733 C C . GLY B 1 154 ? -2.779 -13.609 -17.984 1 62.06 154 GLY B C 1
ATOM 3734 O O . GLY B 1 154 ? -3.545 -14.469 -17.531 1 62.06 154 GLY B O 1
ATOM 3735 N N . ILE B 1 155 ? -2.422 -13.422 -19.219 1 63.78 155 ILE B N 1
ATOM 3736 C CA . ILE B 1 155 ? -3.008 -14.297 -20.219 1 63.78 155 ILE B CA 1
ATOM 3737 C C . ILE B 1 155 ? -2.559 -15.734 -19.969 1 63.78 155 ILE B C 1
ATOM 3739 O O . ILE B 1 155 ? -3.357 -16.672 -20.078 1 63.78 155 ILE B O 1
ATOM 3743 N N . LEU B 1 156 ? -1.339 -15.828 -19.719 1 59.25 156 LEU B N 1
ATOM 3744 C CA . LEU B 1 156 ? -0.83 -17.172 -19.453 1 59.25 156 LEU B CA 1
ATOM 3745 C C . LEU B 1 156 ? -1.554 -17.797 -18.266 1 59.25 156 LEU B C 1
ATOM 3747 O O . LEU B 1 156 ? -1.864 -19 -18.281 1 59.25 156 LEU B O 1
ATOM 3751 N N . PHE B 1 157 ? -1.779 -16.953 -17.312 1 57.22 157 PHE B N 1
ATOM 3752 C CA . PHE B 1 157 ? -2.555 -17.438 -16.172 1 57.22 157 PHE B CA 1
ATOM 3753 C C . PHE B 1 157 ? -3.957 -17.844 -16.609 1 57.22 157 PHE B C 1
ATOM 3755 O O . PHE B 1 157 ? -4.469 -18.875 -16.172 1 57.22 157 PHE B O 1
ATOM 3762 N N . PHE B 1 158 ? -4.469 -17.078 -17.453 1 57.66 158 PHE B N 1
ATOM 3763 C CA . PHE B 1 158 ? -5.809 -17.328 -17.969 1 57.66 158 PHE B CA 1
ATOM 3764 C C . PHE B 1 158 ? -5.832 -18.609 -18.797 1 57.66 158 PHE B C 1
ATOM 3766 O O . PHE B 1 158 ? -6.785 -19.391 -18.719 1 57.66 158 PHE B O 1
ATOM 3773 N N . VAL B 1 159 ? -4.871 -18.688 -19.594 1 58.28 159 VAL B N 1
ATOM 3774 C CA . VAL B 1 159 ? -4.785 -19.906 -20.422 1 58.28 159 VAL B CA 1
ATOM 3775 C C . VAL B 1 159 ? -4.734 -21.141 -19.516 1 58.28 159 VAL B C 1
ATOM 3777 O O . VAL B 1 159 ? -5.305 -22.172 -19.844 1 58.28 159 VAL B O 1
ATOM 3780 N N . GLY B 1 160 ? -4.078 -21.016 -18.422 1 54.22 160 GLY B N 1
ATOM 3781 C CA . GLY B 1 160 ? -4.066 -22.109 -17.469 1 54.22 160 GLY B CA 1
ATOM 3782 C C . GLY B 1 160 ? -5.449 -22.469 -16.953 1 54.22 160 GLY B C 1
ATOM 3783 O O . GLY B 1 160 ? -5.727 -23.641 -16.672 1 54.22 160 GLY B O 1
ATOM 3784 N N . LEU B 1 161 ? -6.184 -21.406 -16.875 1 50.94 161 LEU B N 1
ATOM 3785 C CA . LEU B 1 161 ? -7.566 -21.594 -16.453 1 50.94 161 LEU B CA 1
ATOM 3786 C C . LEU B 1 161 ? -8.344 -22.391 -17.484 1 50.94 161 LEU B C 1
ATOM 3788 O O . LEU B 1 161 ? -9.281 -23.109 -17.141 1 50.94 161 LEU B O 1
ATOM 3792 N N . LEU B 1 162 ? -8.016 -21.969 -18.609 1 51.09 162 LEU B N 1
ATOM 3793 C CA . LEU B 1 162 ? -8.703 -22.672 -19.688 1 51.09 162 LEU B CA 1
ATOM 3794 C C . LEU B 1 162 ? -8.391 -24.156 -19.656 1 51.09 162 LEU B C 1
ATOM 3796 O O . LEU B 1 162 ? -9.062 -24.953 -20.312 1 51.09 162 LEU B O 1
ATOM 3800 N N . THR B 1 163 ? -7.477 -24.484 -18.984 1 50 163 THR B N 1
ATOM 3801 C CA . THR B 1 163 ? -7.129 -25.906 -18.953 1 50 163 THR B CA 1
ATOM 3802 C C . THR B 1 163 ? -8.203 -26.719 -18.25 1 50 163 THR B C 1
ATOM 3804 O O . THR B 1 163 ? -8.281 -27.938 -18.406 1 50 163 THR B O 1
ATOM 3807 N N . ASP B 1 164 ? -8.938 -26.047 -17.469 1 48.94 164 ASP B N 1
ATOM 3808 C CA . ASP B 1 164 ? -10.055 -26.859 -17.016 1 48.94 164 ASP B CA 1
ATOM 3809 C C . ASP B 1 164 ? -10.766 -27.531 -18.172 1 48.94 164 ASP B C 1
ATOM 3811 O O . ASP B 1 164 ? -11.289 -28.641 -18.031 1 48.94 164 ASP B O 1
ATOM 3815 N N . SER B 1 165 ? -10.742 -26.781 -19.266 1 47.16 165 SER B N 1
ATOM 3816 C CA . SER B 1 165 ? -11.297 -27.469 -20.438 1 47.16 165 SER B CA 1
ATOM 3817 C C . SER B 1 165 ? -10.508 -28.719 -20.766 1 47.16 165 SER B C 1
ATOM 3819 O O . SER B 1 165 ? -11.078 -29.719 -21.219 1 47.16 165 SER B O 1
ATOM 3821 N N . ILE B 1 166 ? -9.336 -28.641 -20.625 1 46.88 166 ILE B N 1
ATOM 3822 C CA . ILE B 1 166 ? -8.562 -29.844 -20.875 1 46.88 166 ILE B CA 1
ATOM 3823 C C . ILE B 1 166 ? -8.922 -30.906 -19.844 1 46.88 166 ILE B C 1
ATOM 3825 O O . ILE B 1 166 ? -9 -32.094 -20.172 1 46.88 166 ILE B O 1
ATOM 3829 N N . GLN B 1 167 ? -9.297 -30.406 -18.672 1 49.28 167 GLN B N 1
ATOM 3830 C CA . GLN B 1 167 ? -9.727 -31.297 -17.609 1 49.28 167 GLN B CA 1
ATOM 3831 C C . GLN B 1 167 ? -11.008 -32.031 -18 1 49.28 167 GLN B C 1
ATOM 3833 O O . GLN B 1 167 ? -11.156 -33.219 -17.703 1 49.28 167 GLN B O 1
ATOM 3838 N N . ALA B 1 168 ? -11.883 -31.203 -18.406 1 48.31 168 ALA B N 1
ATOM 3839 C CA . ALA B 1 168 ? -13.125 -31.828 -18.875 1 48.31 168 ALA B CA 1
ATOM 3840 C C . ALA B 1 168 ? -12.844 -32.844 -19.969 1 48.31 168 ALA B C 1
ATOM 3842 O O . ALA B 1 168 ? -13.484 -33.906 -20.031 1 48.31 168 ALA B O 1
ATOM 3843 N N . PHE B 1 169 ? -11.914 -32.531 -20.641 1 46.12 169 PHE B N 1
ATOM 3844 C CA . PHE B 1 169 ? -11.578 -33.438 -21.734 1 46.12 169 PHE B CA 1
ATOM 3845 C C . PHE B 1 169 ? -10.922 -34.719 -21.188 1 46.12 169 PHE B C 1
ATOM 3847 O O . PHE B 1 169 ? -11.234 -35.812 -21.625 1 46.12 169 PHE B O 1
ATOM 3854 N N . ILE B 1 170 ? -10.094 -34.562 -20.219 1 48 170 ILE B N 1
ATOM 3855 C CA . ILE B 1 170 ? -9.414 -35.719 -19.688 1 48 170 ILE B CA 1
ATOM 3856 C C . ILE B 1 170 ? -10.336 -36.469 -18.734 1 48 170 ILE B C 1
ATOM 3858 O O . ILE B 1 170 ? -10.289 -37.719 -18.641 1 48 170 ILE B O 1
ATOM 3862 N N . GLY B 1 171 ? -11.117 -35.719 -17.953 1 49.47 171 GLY B N 1
ATOM 3863 C CA . GLY B 1 171 ? -12.086 -36.312 -17.047 1 49.47 171 GLY B CA 1
ATOM 3864 C C . GLY B 1 171 ? -13.047 -37.25 -17.766 1 49.47 171 GLY B C 1
ATOM 3865 O O . GLY B 1 171 ? -13.414 -38.312 -17.219 1 49.47 171 GLY B O 1
ATOM 3866 N N . VAL B 1 172 ? -13.438 -36.844 -18.875 1 48.59 172 VAL B N 1
ATOM 3867 C CA . VAL B 1 172 ? -14.336 -37.719 -19.625 1 48.59 172 VAL B CA 1
ATOM 3868 C C . VAL B 1 172 ? -13.641 -39.062 -19.891 1 48.59 172 VAL B C 1
ATOM 3870 O O . VAL B 1 172 ? -14.273 -40.125 -19.812 1 48.59 172 VAL B O 1
ATOM 3873 N N . TYR B 1 173 ? -12.469 -39 -20.078 1 44.91 173 TYR B N 1
ATOM 3874 C CA . TYR B 1 173 ? -11.797 -40.25 -20.391 1 44.91 173 TYR B CA 1
ATOM 3875 C C . TYR B 1 173 ? -11.547 -41.062 -19.125 1 44.91 173 TYR B C 1
ATOM 3877 O O . TYR B 1 173 ? -11.547 -42.281 -19.156 1 44.91 173 TYR B O 1
ATOM 3885 N N . ILE B 1 174 ? -11.422 -40.406 -18.047 1 48.09 174 ILE B N 1
ATOM 3886 C CA . ILE B 1 174 ? -11.109 -41.125 -16.828 1 48.09 174 ILE B CA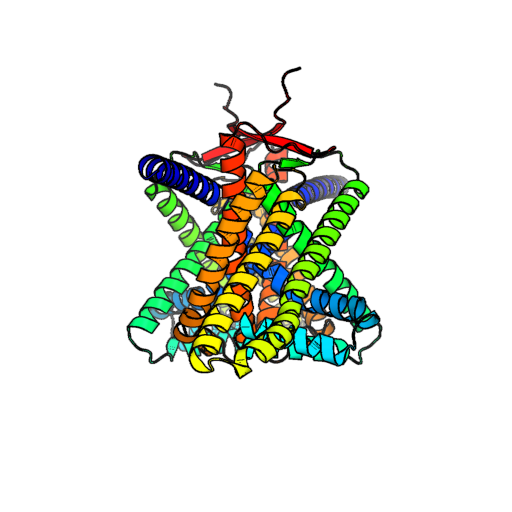 1
ATOM 3887 C C . ILE B 1 174 ? -12.398 -41.594 -16.156 1 48.09 174 ILE B C 1
ATOM 3889 O O . ILE B 1 174 ? -12.43 -42.656 -15.516 1 48.09 174 ILE B O 1
ATOM 3893 N N . ASN B 1 175 ? -13.383 -40.719 -16.047 1 50.91 175 ASN B N 1
ATOM 3894 C CA . ASN B 1 175 ? -14.625 -41.156 -15.406 1 50.91 175 ASN B CA 1
ATOM 3895 C C . ASN B 1 175 ? -15.102 -42.5 -15.961 1 50.91 175 ASN B C 1
ATOM 3897 O O . ASN B 1 175 ? -15.898 -43.188 -15.328 1 50.91 175 ASN B O 1
ATOM 3901 N N . THR B 1 176 ? -14.898 -42.781 -17.094 1 48.41 176 THR B N 1
ATOM 3902 C CA . THR B 1 176 ? -15.43 -44.062 -17.516 1 48.41 176 THR B CA 1
ATOM 3903 C C . THR B 1 176 ? -14.711 -45.219 -16.812 1 48.41 176 THR B C 1
ATOM 3905 O O . THR B 1 176 ? -15.258 -46.312 -16.688 1 48.41 176 THR B O 1
ATOM 3908 N N . ALA B 1 177 ? -13.445 -45.156 -16.469 1 46.78 177 ALA B N 1
ATOM 3909 C CA . ALA B 1 177 ? -12.867 -46.406 -16.031 1 46.78 177 ALA B CA 1
ATOM 3910 C C . ALA B 1 177 ? -12.953 -46.562 -14.516 1 46.78 177 ALA B C 1
ATOM 3912 O O . ALA B 1 177 ? -13.164 -47.688 -14.008 1 46.78 177 ALA B O 1
ATOM 3913 N N . ALA B 1 178 ? -12.398 -45.781 -13.469 1 48.41 178 ALA B N 1
ATOM 3914 C CA . ALA B 1 178 ? -12.453 -45.938 -12.016 1 48.41 178 ALA B CA 1
ATOM 3915 C C . ALA B 1 178 ? -12.844 -44.625 -11.328 1 48.41 178 ALA B C 1
ATOM 3917 O O . ALA B 1 178 ? -12.008 -43.75 -11.125 1 48.41 178 ALA B O 1
ATOM 3918 N N . PRO B 1 179 ? -14.117 -44.5 -10.914 1 52.25 179 PRO B N 1
ATOM 3919 C CA . PRO B 1 179 ? -14.82 -43.281 -10.477 1 52.25 179 PRO B CA 1
ATOM 3920 C C . PRO B 1 179 ? -14.086 -42.531 -9.359 1 52.25 179 PRO B C 1
ATOM 3922 O O . PRO B 1 179 ? -13.961 -41.312 -9.406 1 52.25 179 PRO B O 1
ATOM 3925 N N . THR B 1 180 ? -13.883 -43.188 -8.172 1 52.88 180 THR B N 1
ATOM 3926 C CA . THR B 1 180 ? -13.328 -42.562 -6.988 1 52.88 180 THR B CA 1
ATOM 3927 C C . THR B 1 180 ? -11.891 -42.094 -7.23 1 52.88 180 THR B C 1
ATOM 3929 O O . THR B 1 180 ? -11.516 -41 -6.855 1 52.88 180 THR B O 1
ATOM 3932 N N . PHE B 1 181 ? -11.062 -43.031 -7.668 1 51.84 181 PHE B N 1
ATOM 3933 C CA . PHE B 1 181 ? -9.648 -42.75 -7.93 1 51.84 181 PHE B CA 1
ATOM 3934 C C . PHE B 1 181 ? -9.484 -41.656 -8.953 1 51.84 181 PHE B C 1
ATOM 3936 O O . PHE B 1 181 ? -8.516 -40.875 -8.891 1 51.84 181 PHE B O 1
ATOM 3943 N N . GLY B 1 182 ? -10.516 -41.531 -9.727 1 53.81 182 GLY B N 1
ATOM 3944 C CA . GLY B 1 182 ? -10.492 -40.531 -10.781 1 53.81 182 GLY B CA 1
ATOM 3945 C C . GLY B 1 182 ? -10.609 -39.125 -10.266 1 53.81 182 GLY B C 1
ATOM 3946 O O . GLY B 1 182 ? -9.891 -38.219 -10.727 1 53.81 182 GLY B O 1
ATOM 3947 N N . HIS B 1 183 ? -11.508 -39.094 -9.219 1 60.03 183 HIS B N 1
ATOM 3948 C CA . HIS B 1 183 ? -11.719 -37.781 -8.672 1 60.03 183 HIS B CA 1
ATOM 3949 C C . HIS B 1 183 ? -10.469 -37.25 -7.961 1 60.03 183 HIS B C 1
ATOM 3951 O O . HIS B 1 183 ? -10.094 -36.094 -8.117 1 60.03 183 HIS B O 1
ATOM 3957 N N . VAL B 1 184 ? -9.922 -38.156 -7.117 1 61.25 184 VAL B N 1
ATOM 3958 C CA . VAL B 1 184 ? -8.719 -37.781 -6.391 1 61.25 184 VAL B CA 1
ATOM 3959 C C . VAL B 1 184 ? -7.586 -37.5 -7.379 1 61.25 184 VAL B C 1
ATOM 3961 O O . VAL B 1 184 ? -6.848 -36.531 -7.219 1 61.25 184 VAL B O 1
ATOM 3964 N N . PHE B 1 185 ? -7.473 -38.375 -8.375 1 62.56 185 PHE B N 1
ATOM 3965 C CA . PHE B 1 185 ? -6.43 -38.188 -9.375 1 62.56 185 PHE B CA 1
ATOM 3966 C C . PHE B 1 185 ? -6.625 -36.906 -10.133 1 62.56 185 PHE B C 1
ATOM 3968 O O . PHE B 1 185 ? -5.672 -36.156 -10.359 1 62.56 185 PHE B O 1
ATOM 3975 N N . LEU B 1 186 ? -7.891 -36.688 -10.422 1 62 186 LEU B N 1
ATOM 3976 C CA . LEU B 1 186 ? -8.188 -35.438 -11.133 1 62 186 LEU B CA 1
ATOM 3977 C C . LEU B 1 186 ? -7.898 -34.219 -10.266 1 62 186 LEU B C 1
ATOM 3979 O O . LEU B 1 186 ? -7.422 -33.219 -10.758 1 62 186 LEU B O 1
ATOM 3983 N N . SER B 1 187 ? -8.219 -34.469 -9.055 1 65.25 187 SER B N 1
ATOM 3984 C CA . SER B 1 187 ? -7.949 -33.375 -8.125 1 65.25 187 SER B CA 1
ATOM 3985 C C . SER B 1 187 ? -6.457 -33.062 -8.031 1 65.25 187 SER B C 1
ATOM 3987 O O . SER B 1 187 ? -6.047 -31.906 -8.023 1 65.25 187 SER B O 1
ATOM 3989 N N . ILE B 1 188 ? -5.684 -34.094 -8.008 1 67.81 188 ILE B N 1
ATOM 3990 C CA . ILE B 1 188 ? -4.234 -33.969 -7.906 1 67.81 188 ILE B CA 1
ATOM 3991 C C . ILE B 1 188 ? -3.688 -33.375 -9.203 1 67.81 188 ILE B C 1
ATOM 3993 O O . ILE B 1 188 ? -2.807 -32.5 -9.172 1 67.81 188 ILE B O 1
ATOM 3997 N N . LEU B 1 189 ? -4.234 -33.812 -10.242 1 66.5 189 LEU B N 1
ATOM 3998 C CA . LEU B 1 189 ? -3.797 -33.312 -11.539 1 66.5 189 LEU B CA 1
ATOM 3999 C C . LEU B 1 189 ? -4.098 -31.812 -11.664 1 66.5 189 LEU B C 1
ATOM 4001 O O . LEU B 1 189 ? -3.273 -31.047 -12.172 1 66.5 189 LEU B O 1
ATOM 4005 N N . ASN B 1 190 ? -5.281 -31.562 -11.156 1 67.06 190 ASN B N 1
ATOM 4006 C CA . ASN B 1 190 ? -5.672 -30.156 -11.195 1 67.06 190 ASN B CA 1
ATOM 4007 C C . ASN B 1 190 ? -4.727 -29.281 -10.367 1 67.06 190 ASN B C 1
ATOM 4009 O O . ASN B 1 190 ? -4.371 -28.172 -10.773 1 67.06 190 ASN B O 1
ATOM 4013 N N . GLN B 1 191 ? -4.391 -29.828 -9.359 1 69.62 191 GLN B N 1
ATOM 4014 C CA . GLN B 1 191 ? -3.49 -29.078 -8.492 1 69.62 191 GLN B CA 1
ATOM 4015 C C . GLN B 1 191 ? -2.111 -28.938 -9.125 1 69.62 191 GLN B C 1
ATOM 4017 O O . GLN B 1 191 ? -1.511 -27.859 -9.07 1 69.62 191 GLN B O 1
ATOM 4022 N N . LEU B 1 192 ? -1.679 -29.984 -9.75 1 75.31 192 LEU B N 1
ATOM 4023 C CA . LEU B 1 192 ? -0.366 -29.969 -10.383 1 75.31 192 LEU B CA 1
ATOM 4024 C C . LEU B 1 192 ? -0.354 -29 -11.562 1 75.31 192 LEU B C 1
ATOM 4026 O O . LEU B 1 192 ? 0.635 -28.297 -11.789 1 75.31 192 LEU B O 1
ATOM 4030 N N . LEU B 1 193 ? -1.396 -29.047 -12.242 1 72.62 193 LEU B N 1
ATOM 4031 C CA . LEU B 1 193 ? -1.497 -28.125 -13.375 1 72.62 193 LEU B CA 1
ATOM 4032 C C . LEU B 1 193 ? -1.521 -26.672 -12.898 1 72.62 193 LEU B C 1
ATOM 4034 O O . LEU B 1 193 ? -0.908 -25.797 -13.516 1 72.62 193 LEU B O 1
ATOM 4038 N N . PHE B 1 194 ? -2.25 -26.438 -11.82 1 69.81 194 PHE B N 1
ATOM 4039 C CA . PHE B 1 194 ? -2.291 -25.109 -11.242 1 69.81 194 PHE B CA 1
ATOM 4040 C C . PHE B 1 194 ? -0.893 -24.641 -10.859 1 69.81 194 PHE B C 1
ATOM 4042 O O . PHE B 1 194 ? -0.488 -23.531 -11.195 1 69.81 194 PHE B O 1
ATOM 4049 N N . ILE B 1 195 ? -0.231 -25.578 -10.32 1 75.75 195 ILE B N 1
ATOM 4050 C CA . ILE B 1 195 ? 1.116 -25.234 -9.867 1 75.75 195 ILE B CA 1
ATOM 4051 C C . ILE B 1 195 ? 2.008 -24.953 -11.07 1 75.75 195 ILE B C 1
ATOM 4053 O O . ILE B 1 195 ? 2.811 -24.016 -11.047 1 75.75 195 ILE B O 1
ATOM 4057 N N . ALA B 1 196 ? 1.839 -25.703 -12.062 1 79 196 ALA B N 1
ATOM 4058 C CA . ALA B 1 196 ? 2.652 -25.531 -13.266 1 79 196 ALA B CA 1
ATOM 4059 C C . ALA B 1 196 ? 2.371 -24.188 -13.93 1 79 196 ALA B C 1
ATOM 4061 O O . ALA B 1 196 ? 3.297 -23.5 -14.367 1 79 196 ALA B O 1
ATOM 4062 N N . ILE B 1 197 ? 1.182 -23.875 -13.977 1 75.69 197 ILE B N 1
ATOM 4063 C CA . ILE B 1 197 ? 0.782 -22.625 -14.625 1 75.69 197 ILE B CA 1
ATOM 4064 C C . ILE B 1 197 ? 1.3 -21.438 -13.82 1 75.69 197 ILE B C 1
ATOM 4066 O O . ILE B 1 197 ? 1.881 -20.516 -14.383 1 75.69 197 ILE B O 1
ATOM 4070 N N . VAL B 1 198 ? 1.061 -21.516 -12.562 1 77.06 198 VAL B N 1
ATOM 4071 C CA . VAL B 1 198 ? 1.48 -20.422 -11.688 1 77.06 198 VAL B CA 1
ATOM 4072 C C . VAL B 1 198 ? 3.002 -20.281 -11.727 1 77.06 198 VAL B C 1
ATOM 4074 O O . VAL B 1 198 ? 3.531 -19.172 -11.781 1 77.06 198 VAL B O 1
ATOM 4077 N N . THR B 1 199 ? 3.598 -21.438 -11.742 1 82.56 199 THR B N 1
ATOM 4078 C CA . THR B 1 199 ? 5.055 -21.453 -11.812 1 82.56 199 THR B CA 1
ATOM 4079 C C . THR B 1 199 ? 5.539 -20.797 -13.102 1 82.56 199 THR B C 1
ATOM 4081 O O . THR B 1 199 ? 6.488 -20.016 -13.094 1 82.56 199 THR B O 1
ATOM 4084 N N . THR B 1 200 ? 4.969 -21.188 -14.148 1 81.62 200 THR B N 1
ATOM 4085 C CA . THR B 1 200 ? 5.344 -20.625 -15.43 1 81.62 200 THR B CA 1
ATOM 4086 C C . THR B 1 200 ? 5.105 -19.109 -15.445 1 81.62 200 THR B C 1
ATOM 4088 O O . THR B 1 200 ? 5.938 -18.344 -15.945 1 81.62 200 THR B O 1
ATOM 4091 N N . TRP B 1 201 ? 3.977 -18.75 -14.922 1 79.94 201 TRP B N 1
ATOM 4092 C CA . TRP B 1 201 ? 3.625 -17.344 -14.859 1 79.94 201 TRP B CA 1
ATOM 4093 C C . TRP B 1 201 ? 4.66 -16.562 -14.062 1 79.94 201 TRP B C 1
ATOM 4095 O O . TRP B 1 201 ? 5.16 -15.531 -14.531 1 79.94 201 TRP B O 1
ATOM 4105 N N . PHE B 1 202 ? 5.004 -17.016 -12.953 1 83.81 202 PHE B N 1
ATOM 4106 C CA . PHE B 1 202 ? 5.973 -16.344 -12.102 1 83.81 202 PHE B CA 1
ATOM 4107 C C . PHE B 1 202 ? 7.352 -16.328 -12.75 1 83.81 202 PHE B C 1
ATOM 4109 O O . PHE B 1 202 ? 8.086 -15.344 -12.641 1 83.81 202 PHE B O 1
ATOM 4116 N N . SER B 1 203 ? 7.672 -17.391 -13.367 1 85.12 203 SER B N 1
ATOM 4117 C CA . SER B 1 203 ? 8.977 -17.469 -14.023 1 85.12 203 SER B CA 1
ATOM 4118 C C . SER B 1 203 ? 9.109 -16.422 -15.125 1 85.12 203 SER B C 1
ATOM 4120 O O . SER B 1 203 ? 10.164 -15.789 -15.258 1 85.12 203 SER B O 1
ATOM 4122 N N . VAL B 1 204 ? 8.094 -16.297 -15.867 1 82.12 204 VAL B N 1
ATOM 4123 C CA . VAL B 1 204 ? 8.094 -15.312 -16.953 1 82.12 204 VAL B CA 1
ATOM 4124 C C . VAL B 1 204 ? 8.18 -13.906 -16.359 1 82.12 204 VAL B C 1
ATOM 4126 O O . VAL B 1 204 ? 8.898 -13.047 -16.891 1 82.12 204 VAL B O 1
ATOM 4129 N N . LEU B 1 205 ? 7.48 -13.664 -15.344 1 82.19 205 LEU B N 1
ATOM 4130 C CA . LEU B 1 205 ? 7.52 -12.367 -14.688 1 82.19 205 LEU B CA 1
ATOM 4131 C C . LEU B 1 205 ? 8.922 -12.047 -14.18 1 82.19 205 LEU B C 1
ATOM 4133 O O . LEU B 1 205 ? 9.414 -10.938 -14.367 1 82.19 205 LEU B O 1
ATOM 4137 N N . PHE B 1 206 ? 9.5 -13.016 -13.609 1 85.25 206 PHE B N 1
ATOM 4138 C CA . PHE B 1 206 ? 10.836 -12.805 -13.07 1 85.25 206 PHE B CA 1
ATOM 4139 C C . PHE B 1 206 ? 11.82 -12.484 -14.18 1 85.25 206 PHE B C 1
ATOM 4141 O O . PHE B 1 206 ? 12.727 -11.664 -13.992 1 85.25 206 PHE B O 1
ATOM 4148 N N . ARG B 1 207 ? 11.633 -13.055 -15.211 1 82.56 207 ARG B N 1
ATOM 4149 C CA . ARG B 1 207 ? 12.617 -12.938 -16.281 1 82.56 207 ARG B CA 1
ATOM 4150 C C . ARG B 1 207 ? 12.414 -11.648 -17.078 1 82.56 207 ARG B C 1
ATOM 4152 O O . ARG B 1 207 ? 13.383 -11.023 -17.516 1 82.56 207 ARG B O 1
ATOM 4159 N N . PHE B 1 208 ? 11.18 -11.211 -17.203 1 77.25 208 PHE B N 1
ATOM 4160 C CA . PHE B 1 208 ? 10.953 -10.195 -18.234 1 77.25 208 PHE B CA 1
ATOM 4161 C C . PHE B 1 208 ? 10.461 -8.898 -17.609 1 77.25 208 PHE B C 1
ATOM 4163 O O . PHE B 1 208 ? 10.414 -7.859 -18.266 1 77.25 208 PHE B O 1
ATOM 4170 N N . LEU B 1 209 ? 10.117 -8.945 -16.453 1 75.69 209 LEU B N 1
ATOM 4171 C CA . LEU B 1 209 ? 9.484 -7.762 -15.875 1 75.69 209 LEU B CA 1
ATOM 4172 C C . LEU B 1 209 ? 10.516 -6.672 -15.609 1 75.69 209 LEU B C 1
ATOM 4174 O O . LEU B 1 209 ? 10.25 -5.488 -15.844 1 75.69 209 LEU B O 1
ATOM 4178 N N . THR B 1 210 ? 11.625 -7.062 -15.109 1 73.56 210 THR B N 1
ATOM 4179 C CA . THR B 1 210 ? 12.586 -6.059 -14.672 1 73.56 210 THR B CA 1
ATOM 4180 C C . THR B 1 210 ? 13.578 -5.734 -15.781 1 73.56 210 THR B C 1
ATOM 4182 O O . THR B 1 210 ? 13.539 -6.348 -16.859 1 73.56 210 THR B O 1
ATOM 4185 N N . ASN B 1 211 ? 14.242 -4.688 -15.469 1 68 211 ASN B N 1
ATOM 4186 C CA . ASN B 1 211 ? 15.305 -4.285 -16.391 1 68 211 ASN B CA 1
ATOM 4187 C C . ASN B 1 211 ? 16.516 -5.199 -16.266 1 68 211 ASN B C 1
ATOM 4189 O O . ASN B 1 211 ? 17.516 -5.008 -16.969 1 68 211 ASN B O 1
ATOM 4193 N N . GLY B 1 212 ? 16.406 -6.141 -15.383 1 70.19 212 GLY B N 1
ATOM 4194 C CA . GLY B 1 212 ? 17.422 -7.176 -15.258 1 70.19 212 GLY B CA 1
ATOM 4195 C C . GLY B 1 212 ? 16.938 -8.531 -15.742 1 70.19 212 GLY B C 1
ATOM 4196 O O . GLY B 1 212 ? 15.773 -8.891 -15.578 1 70.19 212 GLY B O 1
ATOM 4197 N N . ARG B 1 213 ? 17.828 -9.211 -16.531 1 77.69 213 ARG B N 1
ATOM 4198 C CA . ARG B 1 213 ? 17.422 -10.5 -17.078 1 77.69 213 ARG B CA 1
ATOM 4199 C C . ARG B 1 213 ? 18.172 -11.648 -16.422 1 77.69 213 ARG B C 1
ATOM 4201 O O . ARG B 1 213 ? 19.344 -11.898 -16.734 1 77.69 213 ARG B O 1
ATOM 4208 N N . PRO B 1 214 ? 17.422 -12.195 -15.438 1 79.81 214 PRO B N 1
ATOM 4209 C CA . PRO B 1 214 ? 18.031 -13.406 -14.875 1 79.81 214 PRO B CA 1
ATOM 4210 C C . PRO B 1 214 ? 18.031 -14.578 -15.852 1 79.81 214 PRO B C 1
ATOM 4212 O O . PRO B 1 214 ? 17.375 -14.516 -16.891 1 79.81 214 PRO B O 1
ATOM 4215 N N . THR B 1 215 ? 18.859 -15.555 -15.547 1 83.5 215 THR B N 1
ATOM 4216 C CA . THR B 1 215 ? 18.875 -16.734 -16.391 1 83.5 215 THR B CA 1
ATOM 4217 C C . THR B 1 215 ? 17.562 -17.531 -16.25 1 83.5 215 THR B C 1
ATOM 4219 O O . THR B 1 215 ? 16.875 -17.406 -15.242 1 83.5 215 THR B O 1
ATOM 4222 N N . TRP B 1 216 ? 17.203 -18.25 -17.266 1 85.31 216 TRP B N 1
ATOM 4223 C CA . TRP B 1 216 ? 15.992 -19.062 -17.25 1 85.31 216 TRP B CA 1
ATOM 4224 C C . TRP B 1 216 ? 16.031 -20.078 -16.109 1 85.31 216 TRP B C 1
ATOM 4226 O O . TRP B 1 216 ? 15.008 -20.375 -15.492 1 85.31 216 TRP B O 1
ATOM 4236 N N . LYS B 1 217 ? 17.172 -20.547 -15.82 1 88 217 LYS B N 1
ATOM 4237 C CA . LYS B 1 217 ? 17.297 -21.547 -14.758 1 88 217 LYS B CA 1
ATOM 4238 C C . LYS B 1 217 ? 16.953 -20.953 -13.398 1 88 217 LYS B C 1
ATOM 4240 O O . LYS B 1 217 ? 16.203 -21.547 -12.633 1 88 217 LYS B O 1
ATOM 4245 N N . SER B 1 218 ? 17.484 -19.812 -13.195 1 88.44 218 SER B N 1
ATOM 4246 C CA . SER B 1 218 ? 17.203 -19.141 -11.93 1 88.44 218 SER B CA 1
ATOM 4247 C C . SER B 1 218 ? 15.742 -18.719 -11.836 1 88.44 218 SER B C 1
ATOM 4249 O O . SER B 1 218 ? 15.125 -18.844 -10.773 1 88.44 218 SER B O 1
ATOM 4251 N N . SER B 1 219 ? 15.242 -18.266 -12.953 1 88.75 219 SER B N 1
ATOM 4252 C CA . SER B 1 219 ? 13.859 -17.797 -12.977 1 88.75 219 SER B CA 1
ATOM 4253 C C . SER B 1 219 ? 12.891 -18.953 -12.742 1 88.75 219 SER B C 1
ATOM 4255 O O . SER B 1 219 ? 11.898 -18.797 -12.016 1 88.75 219 SER B O 1
ATOM 4257 N N . VAL B 1 220 ? 13.242 -20.078 -13.336 1 89.38 220 VAL B N 1
ATOM 4258 C CA . VAL B 1 220 ? 12.367 -21.25 -13.195 1 89.38 220 VAL B CA 1
ATOM 4259 C C . VAL B 1 220 ? 12.438 -21.781 -11.766 1 89.38 220 VAL B C 1
ATOM 4261 O O . VAL B 1 220 ? 11.422 -22.172 -11.188 1 89.38 220 VAL B O 1
ATOM 4264 N N . ARG B 1 221 ? 13.562 -21.797 -11.195 1 88.81 221 ARG B N 1
ATOM 4265 C CA . ARG B 1 221 ? 13.711 -22.266 -9.82 1 88.81 221 ARG B CA 1
ATOM 4266 C C . ARG B 1 221 ? 12.984 -21.328 -8.852 1 88.81 221 ARG B C 1
ATOM 4268 O O . ARG B 1 221 ? 12.367 -21.781 -7.891 1 88.81 221 ARG B O 1
ATOM 4275 N N . GLY B 1 222 ? 13.148 -20.062 -9.133 1 89.19 222 GLY B N 1
ATOM 4276 C CA . GLY B 1 222 ? 12.398 -19.109 -8.336 1 89.19 222 GLY B CA 1
ATOM 4277 C C . GLY B 1 222 ? 10.898 -19.234 -8.508 1 89.19 222 GLY B C 1
ATOM 4278 O O . GLY B 1 222 ? 10.141 -19.125 -7.539 1 89.19 222 GLY B O 1
ATOM 4279 N N . GLY B 1 223 ? 10.562 -19.484 -9.75 1 90.31 223 GLY B N 1
ATOM 4280 C CA . GLY B 1 223 ? 9.148 -19.688 -10.039 1 90.31 223 GLY B CA 1
ATOM 4281 C C . GLY B 1 223 ? 8.562 -20.906 -9.352 1 90.31 223 GLY B C 1
ATOM 4282 O O . GLY B 1 223 ? 7.43 -20.875 -8.867 1 90.31 223 GLY B O 1
ATOM 4283 N N . ILE B 1 224 ? 9.336 -21.922 -9.273 1 89.69 224 ILE B N 1
ATOM 4284 C CA . ILE B 1 224 ? 8.898 -23.156 -8.617 1 89.69 224 ILE B CA 1
ATOM 4285 C C . ILE B 1 224 ? 8.688 -22.891 -7.129 1 89.69 224 ILE B C 1
ATOM 4287 O O . ILE B 1 224 ? 7.652 -23.266 -6.566 1 89.69 224 ILE B O 1
ATOM 4291 N N . LEU B 1 225 ? 9.641 -22.25 -6.566 1 90.06 225 LEU B N 1
ATOM 4292 C CA . LEU B 1 225 ? 9.516 -21.922 -5.152 1 90.06 225 LEU B CA 1
ATOM 4293 C C . LEU B 1 225 ? 8.281 -21.062 -4.902 1 90.06 225 LEU B C 1
ATOM 4295 O O . LEU B 1 225 ? 7.504 -21.328 -3.982 1 90.06 225 LEU B O 1
ATOM 4299 N N . THR B 1 226 ? 8.102 -20.078 -5.738 1 89.12 226 THR B N 1
ATOM 4300 C CA . THR B 1 226 ? 6.984 -19.156 -5.586 1 89.12 226 THR B CA 1
ATOM 4301 C C . THR B 1 226 ? 5.656 -19.875 -5.82 1 89.12 226 THR B C 1
ATOM 4303 O O . THR B 1 226 ? 4.68 -19.625 -5.113 1 89.12 226 THR B O 1
ATOM 4306 N N . GLY B 1 227 ? 5.695 -20.75 -6.797 1 86 227 GLY B N 1
ATOM 4307 C CA . GLY B 1 227 ? 4.496 -21.516 -7.07 1 86 227 GLY B CA 1
ATOM 4308 C C . GLY B 1 227 ? 4.078 -22.406 -5.91 1 86 227 GLY B C 1
ATOM 4309 O O . GLY B 1 227 ? 2.893 -22.484 -5.578 1 86 227 GLY B O 1
ATOM 4310 N N . ILE B 1 228 ? 5.008 -23 -5.301 1 86.56 228 ILE B N 1
ATOM 4311 C CA . ILE B 1 228 ? 4.738 -23.875 -4.168 1 86.56 228 ILE B CA 1
ATOM 4312 C C . ILE B 1 228 ? 4.238 -23.062 -2.98 1 86.56 228 ILE B C 1
ATOM 4314 O O . ILE B 1 228 ? 3.256 -23.422 -2.334 1 86.56 228 ILE B O 1
ATOM 4318 N N . LEU B 1 229 ? 4.98 -22.016 -2.74 1 87.69 229 LEU B N 1
ATOM 4319 C CA . LEU B 1 229 ? 4.59 -21.156 -1.625 1 87.69 229 LEU B CA 1
ATOM 4320 C C . LEU B 1 229 ? 3.215 -20.531 -1.868 1 87.69 229 LEU B C 1
ATOM 4322 O O . LEU B 1 229 ? 2.428 -20.375 -0.933 1 87.69 229 LEU B O 1
ATOM 4326 N N . PHE B 1 230 ? 2.957 -20.188 -3.078 1 85.31 230 PHE B N 1
ATOM 4327 C CA . PHE B 1 230 ? 1.664 -19.609 -3.436 1 85.31 230 PHE B CA 1
ATOM 4328 C C . PHE B 1 230 ? 0.541 -20.609 -3.188 1 85.31 230 PHE B C 1
ATOM 4330 O O . PHE B 1 230 ? -0.505 -20.25 -2.643 1 85.31 230 PHE B O 1
ATOM 4337 N N . THR B 1 231 ? 0.747 -21.812 -3.613 1 79.19 231 THR B N 1
ATOM 4338 C CA . THR B 1 231 ? -0.25 -22.859 -3.418 1 79.19 231 THR B CA 1
ATOM 4339 C C . THR B 1 231 ? -0.473 -23.125 -1.931 1 79.19 231 THR B C 1
ATOM 4341 O O . THR B 1 231 ? -1.608 -23.312 -1.493 1 79.19 231 THR B O 1
ATOM 4344 N N . LEU B 1 232 ? 0.571 -23.094 -1.214 1 80.88 232 LEU B N 1
ATOM 4345 C CA . LEU B 1 232 ? 0.461 -23.25 0.231 1 80.88 232 LEU B CA 1
ATOM 4346 C C . LEU B 1 232 ? -0.284 -22.078 0.858 1 80.88 232 LEU B C 1
ATOM 4348 O O . LEU B 1 232 ? -1.073 -22.266 1.787 1 80.88 232 LEU B O 1
ATOM 4352 N N . GLY B 1 233 ? 0.061 -20.906 0.391 1 76 233 GLY B N 1
ATOM 4353 C CA . GLY B 1 233 ? -0.604 -19.719 0.892 1 76 233 GLY B CA 1
ATOM 4354 C C . GLY B 1 233 ? -2.098 -19.719 0.622 1 76 233 GLY B C 1
ATOM 4355 O O . GLY B 1 233 ? -2.885 -19.297 1.476 1 76 233 GLY B O 1
ATOM 4356 N N . LYS B 1 234 ? -2.428 -20.156 -0.509 1 76.69 234 LYS B N 1
ATOM 4357 C CA . LYS B 1 234 ? -3.846 -20.266 -0.84 1 76.69 234 LYS B CA 1
ATOM 4358 C C . LYS B 1 234 ? -4.59 -21.109 0.189 1 76.69 234 LYS B C 1
ATOM 4360 O O . LYS B 1 234 ? -5.684 -20.75 0.626 1 76.69 234 LYS B O 1
ATOM 4365 N N . TYR B 1 235 ? -3.961 -22.141 0.527 1 74.5 235 TYR B N 1
ATOM 4366 C CA . TYR B 1 235 ? -4.57 -23.031 1.507 1 74.5 235 TYR B CA 1
ATOM 4367 C C . TYR B 1 235 ? -4.633 -22.375 2.879 1 74.5 235 TYR B C 1
ATOM 4369 O O . TYR B 1 235 ? -5.641 -22.469 3.582 1 74.5 235 TYR B O 1
ATOM 4377 N N . ILE B 1 236 ? -3.6 -21.703 3.195 1 75.62 236 ILE B N 1
ATOM 4378 C CA . ILE B 1 236 ? -3.537 -21.016 4.484 1 75.62 236 ILE B CA 1
ATOM 4379 C C . ILE B 1 236 ? -4.609 -19.938 4.551 1 75.62 236 ILE B C 1
ATOM 4381 O O . ILE B 1 236 ? -5.359 -19.859 5.527 1 75.62 236 ILE B O 1
ATOM 4385 N N . LEU B 1 237 ? -4.797 -19.188 3.541 1 75.38 237 LEU B N 1
ATOM 4386 C CA . LEU B 1 237 ? -5.754 -18.094 3.531 1 75.38 237 LEU B CA 1
ATOM 4387 C C . LEU B 1 237 ? -7.188 -18.609 3.492 1 75.38 237 LEU B C 1
ATOM 4389 O O . LEU B 1 237 ? -8.086 -18.031 4.105 1 75.38 237 LEU B O 1
ATOM 4393 N N . ARG B 1 238 ? -7.324 -19.688 2.771 1 72.12 238 ARG B N 1
ATOM 4394 C CA . ARG B 1 238 ? -8.648 -20.297 2.684 1 72.12 238 ARG B CA 1
ATOM 4395 C C . ARG B 1 238 ? -9.141 -20.734 4.059 1 72.12 238 ARG B C 1
ATOM 4397 O O . ARG B 1 238 ? -10.328 -20.609 4.371 1 72.12 238 ARG B O 1
ATOM 4404 N N . ILE B 1 239 ? -8.195 -21.141 4.801 1 69.69 239 ILE B N 1
ATOM 4405 C CA . ILE B 1 239 ? -8.555 -21.625 6.125 1 69.69 239 ILE B CA 1
ATOM 4406 C C . ILE B 1 239 ? -8.508 -20.484 7.133 1 69.69 239 ILE B C 1
ATOM 4408 O O . ILE B 1 239 ? -9.398 -20.359 7.98 1 69.69 239 ILE B O 1
ATOM 4412 N N . ALA B 1 240 ? -7.527 -19.703 7.059 1 68.31 240 ALA B N 1
ATOM 4413 C CA . ALA B 1 240 ? -7.258 -18.688 8.062 1 68.31 240 ALA B CA 1
ATOM 4414 C C . ALA B 1 240 ? -8.258 -17.531 7.961 1 68.31 240 ALA B C 1
ATOM 4416 O O . ALA B 1 240 ? -8.664 -16.969 8.977 1 68.31 240 ALA B O 1
ATOM 4417 N N . LEU B 1 241 ? -8.719 -17.266 6.793 1 69.94 241 LEU B N 1
ATOM 4418 C CA . LEU B 1 241 ? -9.539 -16.078 6.605 1 69.94 241 LEU B CA 1
ATOM 4419 C C . LEU B 1 241 ? -10.914 -16.25 7.242 1 69.94 241 LEU B C 1
ATOM 4421 O O . LEU B 1 241 ? -11.383 -15.383 7.969 1 69.94 241 LEU B O 1
ATOM 4425 N N . PRO B 1 242 ? -11.492 -17.344 6.965 1 63.19 242 PRO B N 1
ATOM 4426 C CA . PRO B 1 242 ? -12.773 -17.531 7.652 1 63.19 242 PRO B CA 1
ATOM 4427 C C . PRO B 1 242 ? -12.617 -17.594 9.172 1 63.19 242 PRO B C 1
ATOM 4429 O O . PRO B 1 242 ? -13.516 -17.156 9.898 1 63.19 242 PRO B O 1
ATOM 4432 N N . MET B 1 243 ? -11.461 -18.078 9.578 1 63.78 243 MET B N 1
ATOM 4433 C CA . MET B 1 243 ? -11.227 -18.203 11.016 1 63.78 243 MET B CA 1
ATOM 4434 C C . MET B 1 243 ? -10.898 -16.844 11.633 1 63.78 243 MET B C 1
ATOM 4436 O O . MET B 1 243 ? -11.086 -16.656 12.836 1 63.78 243 MET B O 1
ATOM 4440 N N . SER B 1 244 ? -10.398 -15.969 10.914 1 65.69 244 SER B N 1
ATOM 4441 C CA . SER B 1 244 ? -9.953 -14.688 11.445 1 65.69 244 SER B CA 1
ATOM 4442 C C . SER B 1 244 ? -11.133 -13.75 11.68 1 65.69 244 SER B C 1
ATOM 4444 O O . SER B 1 244 ? -11.016 -12.758 12.398 1 65.69 244 SER B O 1
ATOM 4446 N N . ASN B 1 245 ? -12.375 -14.094 11.195 1 74.12 245 ASN B N 1
ATOM 4447 C CA . ASN B 1 245 ? -13.57 -13.273 11.336 1 74.12 245 ASN B CA 1
ATOM 4448 C C . ASN B 1 245 ? -13.367 -11.891 10.734 1 74.12 245 ASN B C 1
ATOM 4450 O O . ASN B 1 245 ? -14.086 -10.945 11.078 1 74.12 245 ASN B O 1
ATOM 4454 N N . ILE B 1 246 ? -12.344 -11.742 9.977 1 75.19 246 ILE B N 1
ATOM 4455 C CA . ILE B 1 246 ? -12.062 -10.453 9.352 1 75.19 246 ILE B CA 1
ATOM 4456 C C . ILE B 1 246 ? -13.25 -10.023 8.5 1 75.19 246 ILE B C 1
ATOM 4458 O O . ILE B 1 246 ? -13.617 -8.844 8.484 1 75.19 246 ILE B O 1
ATOM 4462 N N . GLY B 1 247 ? -13.82 -10.938 7.828 1 75.56 247 GLY B N 1
ATOM 4463 C CA . GLY B 1 247 ? -15.016 -10.641 7.062 1 75.56 247 GLY B CA 1
ATOM 4464 C C . GLY B 1 247 ? -16.141 -10.078 7.91 1 75.56 247 GLY B C 1
ATOM 4465 O O . GLY B 1 247 ? -16.797 -9.109 7.527 1 75.56 247 GLY B O 1
ATOM 4466 N N . ASN B 1 248 ? -16.266 -10.555 9.102 1 76.31 248 ASN B N 1
ATOM 4467 C CA . ASN B 1 248 ? -17.312 -10.109 10.008 1 76.31 248 ASN B CA 1
ATOM 4468 C C . ASN B 1 248 ? -16.953 -8.781 10.664 1 76.31 248 ASN B C 1
ATOM 4470 O O . ASN B 1 248 ? -17.844 -7.961 10.938 1 76.31 248 ASN B O 1
ATOM 4474 N N . ILE B 1 249 ? -15.758 -8.609 10.875 1 81.12 249 ILE B N 1
ATOM 4475 C CA . ILE B 1 249 ? -15.305 -7.379 11.516 1 81.12 249 ILE B CA 1
ATOM 4476 C C . ILE B 1 249 ? -15.57 -6.188 10.602 1 81.12 249 ILE B C 1
ATOM 4478 O O . ILE B 1 249 ? -16.062 -5.148 11.055 1 81.12 249 ILE B O 1
ATOM 4482 N N . TYR B 1 250 ? -15.367 -6.441 9.359 1 85.88 250 TYR B N 1
ATOM 4483 C CA . TYR B 1 250 ? -15.5 -5.328 8.422 1 85.88 250 TYR B CA 1
ATOM 4484 C C . TYR B 1 250 ? -16.891 -5.32 7.781 1 85.88 250 TYR B C 1
ATOM 4486 O O . TYR B 1 250 ? -17.234 -4.383 7.066 1 85.88 250 TYR B O 1
ATOM 4494 N N . GLY B 1 251 ? -17.672 -6.316 8.102 1 80.62 251 GLY B N 1
ATOM 4495 C CA . GLY B 1 251 ? -19.062 -6.367 7.641 1 80.62 251 GLY B CA 1
ATOM 4496 C C . GLY B 1 251 ? -19.188 -6.387 6.129 1 80.62 251 GLY B C 1
ATOM 4497 O O . GLY B 1 251 ? -18.562 -7.215 5.461 1 80.62 251 GLY B O 1
ATOM 4498 N N . ALA B 1 252 ? -19.984 -5.359 5.629 1 77.31 252 ALA B N 1
ATOM 4499 C CA . ALA B 1 252 ? -20.297 -5.27 4.203 1 77.31 252 ALA B CA 1
ATOM 4500 C C . ALA B 1 252 ? -19.031 -4.996 3.391 1 77.31 252 ALA B C 1
ATOM 4502 O O . ALA B 1 252 ? -18.953 -5.332 2.207 1 77.31 252 ALA B O 1
ATOM 4503 N N . SER B 1 253 ? -18.031 -4.402 4.047 1 84.06 253 SER B N 1
ATOM 4504 C CA . SER B 1 253 ? -16.812 -4.047 3.346 1 84.06 253 SER B CA 1
ATOM 4505 C C . SER B 1 253 ? -15.758 -5.145 3.479 1 84.06 253 SER B C 1
ATOM 4507 O O . SER B 1 253 ? -14.617 -4.98 3.033 1 84.06 253 SER B O 1
ATOM 4509 N N . GLY B 1 254 ? -16.141 -6.258 4.031 1 85.5 254 GLY B N 1
ATOM 4510 C CA . GLY B 1 254 ? -15.211 -7.328 4.324 1 85.5 254 GLY B CA 1
ATOM 4511 C C . GLY B 1 254 ? -14.625 -7.969 3.082 1 85.5 254 GLY B C 1
ATOM 4512 O O . GLY B 1 254 ? -13.484 -8.445 3.096 1 85.5 254 GLY B O 1
ATOM 4513 N N . SER B 1 255 ? -15.352 -7.906 2.016 1 86.25 255 SER B N 1
ATOM 4514 C CA . SER B 1 255 ? -14.922 -8.57 0.792 1 86.25 255 SER B CA 1
ATOM 4515 C C . SER B 1 255 ? -13.672 -7.902 0.214 1 86.25 255 SER B C 1
ATOM 4517 O O . SER B 1 255 ? -12.742 -8.586 -0.225 1 86.25 255 SER B O 1
ATOM 4519 N N . ILE B 1 256 ? -13.656 -6.633 0.284 1 88.62 256 ILE B N 1
ATOM 4520 C CA . ILE B 1 256 ? -12.516 -5.906 -0.264 1 88.62 256 ILE B CA 1
ATOM 4521 C C . ILE B 1 256 ? -11.289 -6.145 0.609 1 88.62 256 ILE B C 1
ATOM 4523 O O . ILE B 1 256 ? -10.164 -6.227 0.102 1 88.62 256 ILE B O 1
ATOM 4527 N N . VAL B 1 257 ? -11.539 -6.258 1.884 1 87.62 257 VAL B N 1
ATOM 4528 C CA . VAL B 1 257 ? -10.461 -6.508 2.836 1 87.62 257 VAL B CA 1
ATOM 4529 C C . VAL B 1 257 ? -9.852 -7.879 2.574 1 87.62 257 VAL B C 1
ATOM 4531 O O . VAL B 1 257 ? -8.625 -8.031 2.592 1 87.62 257 VAL B O 1
ATOM 4534 N N . LEU B 1 258 ? -10.68 -8.758 2.307 1 86 258 LEU B N 1
ATOM 4535 C CA . LEU B 1 258 ? -10.211 -10.117 2.037 1 86 258 LEU B CA 1
ATOM 4536 C C . LEU B 1 258 ? -9.414 -10.164 0.738 1 86 258 LEU B C 1
ATOM 4538 O O . LEU B 1 258 ? -8.398 -10.859 0.654 1 86 258 LEU B O 1
ATOM 4542 N N . ILE B 1 259 ? -9.852 -9.461 -0.232 1 88.06 259 ILE B N 1
ATOM 4543 C CA . ILE B 1 259 ? -9.125 -9.375 -1.496 1 88.06 259 ILE B CA 1
ATOM 4544 C C . ILE B 1 259 ? -7.746 -8.766 -1.264 1 88.06 259 ILE B C 1
ATOM 4546 O O . ILE B 1 259 ? -6.738 -9.289 -1.752 1 88.06 259 ILE B O 1
ATOM 4550 N N . MET B 1 260 ? -7.746 -7.766 -0.446 1 90.38 260 MET B N 1
ATOM 4551 C CA . MET B 1 260 ? -6.492 -7.078 -0.162 1 90.38 260 MET B CA 1
ATOM 4552 C C . MET B 1 260 ? -5.508 -8.008 0.545 1 90.38 260 MET B C 1
ATOM 4554 O O . MET B 1 260 ? -4.32 -8.031 0.215 1 90.38 260 MET B O 1
ATOM 4558 N N . LEU B 1 261 ? -6.012 -8.75 1.453 1 87.75 261 LEU B N 1
ATOM 4559 C CA . LEU B 1 261 ? -5.152 -9.648 2.213 1 87.75 261 LEU B CA 1
ATOM 4560 C C . LEU B 1 261 ? -4.621 -10.773 1.325 1 87.75 261 LEU B C 1
ATOM 4562 O O . LEU B 1 261 ? -3.471 -11.188 1.473 1 87.75 261 LEU B O 1
ATOM 4566 N N . PHE B 1 262 ? -5.484 -11.211 0.455 1 85.94 262 PHE B N 1
ATOM 4567 C CA . PHE B 1 262 ? -5.059 -12.242 -0.485 1 85.94 262 PHE B CA 1
ATOM 4568 C C . PHE B 1 262 ? -3.943 -11.727 -1.386 1 85.94 262 PHE B C 1
ATOM 4570 O O . PHE B 1 262 ? -2.947 -12.422 -1.606 1 85.94 262 PHE B O 1
ATOM 4577 N N . VAL B 1 263 ? -4.133 -10.57 -1.911 1 90.38 263 VAL B N 1
ATOM 4578 C CA . VAL B 1 263 ? -3.135 -9.992 -2.805 1 90.38 263 VAL B CA 1
ATOM 4579 C C . VAL B 1 263 ? -1.862 -9.672 -2.021 1 90.38 263 VAL B C 1
ATOM 4581 O O . VAL B 1 263 ? -0.753 -9.836 -2.535 1 90.38 263 VAL B O 1
ATOM 4584 N N . PHE B 1 264 ? -2.025 -9.211 -0.847 1 92.06 264 PHE B N 1
ATOM 4585 C CA . PHE B 1 264 ? -0.88 -8.93 0.01 1 92.06 264 PHE B CA 1
ATOM 4586 C C . PHE B 1 264 ? -0.028 -10.18 0.198 1 92.06 264 PHE B C 1
ATOM 4588 O O . PHE B 1 264 ? 1.186 -10.148 -0.015 1 92.06 264 PHE B O 1
ATOM 4595 N N . TYR B 1 265 ? -0.704 -11.203 0.52 1 88.5 265 TYR B N 1
ATOM 4596 C CA . TYR B 1 265 ? -0.013 -12.469 0.719 1 88.5 265 TYR B CA 1
ATOM 4597 C C . TYR B 1 265 ? 0.672 -12.93 -0.564 1 88.5 265 TYR B C 1
ATOM 4599 O O . TYR B 1 265 ? 1.83 -13.352 -0.541 1 88.5 265 TYR B O 1
ATOM 4607 N N . SER B 1 266 ? -0.066 -12.844 -1.636 1 87.31 266 SER B N 1
ATOM 4608 C CA . SER B 1 266 ? 0.475 -13.258 -2.926 1 87.31 266 SER B CA 1
ATOM 4609 C C . SER B 1 266 ? 1.71 -12.445 -3.295 1 87.31 266 SER B C 1
ATOM 4611 O O . SER B 1 266 ? 2.705 -13 -3.771 1 87.31 266 SER B O 1
ATOM 4613 N N . SER B 1 267 ? 1.593 -11.18 -3.068 1 92.25 267 SER B N 1
ATOM 4614 C CA . SER B 1 267 ? 2.715 -10.305 -3.389 1 92.25 267 SER B CA 1
ATOM 4615 C C . SER B 1 267 ? 3.9 -10.562 -2.463 1 92.25 267 SER B C 1
ATOM 4617 O O . SER B 1 267 ? 5.055 -10.477 -2.887 1 92.25 267 SER B O 1
ATOM 4619 N N . PHE B 1 268 ? 3.553 -10.836 -1.267 1 91.81 268 PHE B N 1
ATOM 4620 C CA . PHE B 1 268 ? 4.59 -11.164 -0.293 1 91.81 268 PHE B CA 1
ATOM 4621 C C . PHE B 1 268 ? 5.41 -12.359 -0.757 1 91.81 268 PHE B C 1
ATOM 4623 O O . PHE B 1 268 ? 6.641 -12.328 -0.72 1 91.81 268 PHE B O 1
ATOM 4630 N N . ILE B 1 269 ? 4.797 -13.336 -1.225 1 90.88 269 ILE B N 1
ATOM 4631 C CA . ILE B 1 269 ? 5.434 -14.555 -1.715 1 90.88 269 ILE B CA 1
ATOM 4632 C C . ILE B 1 269 ? 6.184 -14.266 -3.014 1 90.88 269 ILE B C 1
ATOM 4634 O O . ILE B 1 269 ? 7.281 -14.773 -3.23 1 90.88 269 ILE B O 1
ATOM 4638 N N . PHE B 1 270 ? 5.602 -13.516 -3.83 1 90.69 270 PHE B N 1
ATOM 4639 C CA . PHE B 1 270 ? 6.207 -13.156 -5.105 1 90.69 270 PHE B CA 1
ATOM 4640 C C . PHE B 1 270 ? 7.543 -12.453 -4.891 1 90.69 270 PHE B C 1
ATOM 4642 O O . PHE B 1 270 ? 8.539 -12.789 -5.539 1 90.69 270 PHE B O 1
ATOM 4649 N N . TYR B 1 271 ? 7.582 -11.562 -4 1 93.31 271 TYR B N 1
ATOM 4650 C CA . TYR B 1 271 ? 8.805 -10.805 -3.754 1 93.31 271 TYR B CA 1
ATOM 4651 C C . TYR B 1 271 ? 9.852 -11.672 -3.066 1 93.31 271 TYR B C 1
ATOM 4653 O O . TYR B 1 271 ? 11.055 -11.484 -3.273 1 93.31 271 TYR B O 1
ATOM 4661 N N . PHE B 1 272 ? 9.391 -12.555 -2.273 1 93.62 272 PHE B N 1
ATOM 4662 C CA . PHE B 1 272 ? 10.336 -13.516 -1.719 1 93.62 272 PHE B CA 1
ATOM 4663 C C . PHE B 1 272 ? 10.969 -14.352 -2.824 1 93.62 272 PHE B C 1
ATOM 4665 O O . PHE B 1 272 ? 12.172 -14.625 -2.789 1 93.62 272 PHE B O 1
ATOM 4672 N N . GLY B 1 273 ? 10.164 -14.758 -3.689 1 91.75 273 GLY B N 1
ATOM 4673 C CA . GLY B 1 273 ? 10.688 -15.461 -4.848 1 91.75 273 GLY B CA 1
ATOM 4674 C C . GLY B 1 273 ? 11.719 -14.656 -5.617 1 91.75 273 GLY B C 1
ATOM 4675 O O . GLY B 1 273 ? 12.727 -15.203 -6.07 1 91.75 273 GLY B O 1
ATOM 4676 N N . ALA B 1 274 ? 11.445 -13.445 -5.797 1 91.06 274 ALA B N 1
ATOM 4677 C CA . ALA B 1 274 ? 12.383 -12.57 -6.496 1 91.06 274 ALA B CA 1
ATOM 4678 C C . ALA B 1 274 ? 13.727 -12.523 -5.777 1 91.06 274 ALA B C 1
ATOM 4680 O O . ALA B 1 274 ? 14.781 -12.508 -6.418 1 91.06 274 ALA B O 1
ATOM 4681 N N . CYS B 1 275 ? 13.688 -12.445 -4.496 1 92.62 275 CYS B N 1
ATOM 4682 C CA . CYS B 1 275 ? 14.922 -12.477 -3.715 1 92.62 275 CYS B CA 1
ATOM 4683 C C . CYS B 1 275 ? 15.664 -13.789 -3.916 1 92.62 275 CYS B C 1
ATOM 4685 O O . CYS B 1 275 ? 16.891 -13.797 -4.012 1 92.62 275 CYS B O 1
ATOM 4687 N N . PHE B 1 276 ? 14.875 -14.812 -3.936 1 92.19 276 PHE B N 1
ATOM 4688 C CA . PHE B 1 276 ? 15.461 -16.141 -4.141 1 92.19 276 PHE B CA 1
ATOM 4689 C C . PHE B 1 276 ? 16.156 -16.203 -5.496 1 92.19 276 PHE B C 1
ATOM 4691 O O . PHE B 1 276 ? 17.266 -16.75 -5.602 1 92.19 276 PHE B O 1
ATOM 4698 N N . VAL B 1 277 ? 15.562 -15.688 -6.48 1 90.25 277 VAL B N 1
ATOM 4699 C CA . VAL B 1 277 ? 16.141 -15.664 -7.82 1 90.25 277 VAL B CA 1
ATOM 4700 C C . VAL B 1 277 ? 17.453 -14.883 -7.809 1 90.25 277 VAL B C 1
ATOM 4702 O O . VAL B 1 277 ? 18.438 -15.305 -8.422 1 90.25 277 VAL B O 1
ATOM 4705 N N . LYS B 1 278 ? 17.438 -13.789 -7.152 1 89.06 278 LYS B N 1
ATOM 4706 C CA . LYS B 1 278 ? 18.641 -12.961 -7.062 1 89.06 278 LYS B CA 1
ATOM 4707 C C . LYS B 1 278 ? 19.781 -13.727 -6.406 1 89.06 278 LYS B C 1
ATOM 4709 O O . LYS B 1 278 ? 20.906 -13.703 -6.891 1 89.06 278 LYS B O 1
ATOM 4714 N N . ILE B 1 279 ? 19.453 -14.375 -5.32 1 89.81 279 ILE B N 1
ATOM 4715 C CA . ILE B 1 279 ? 20.469 -15.117 -4.586 1 89.81 279 ILE B CA 1
ATOM 4716 C C . ILE B 1 279 ? 21.016 -16.25 -5.453 1 89.81 279 ILE B C 1
ATOM 4718 O O . ILE B 1 279 ? 22.219 -16.531 -5.449 1 89.81 279 ILE B O 1
ATOM 4722 N N . LEU B 1 280 ? 20.141 -16.906 -6.176 1 88.25 280 LEU B N 1
ATOM 4723 C CA . LEU B 1 280 ? 20.547 -17.984 -7.074 1 88.25 280 LEU B CA 1
ATOM 4724 C C . LEU B 1 280 ? 21.469 -17.438 -8.172 1 88.25 280 LEU B C 1
ATOM 4726 O O . LEU B 1 280 ? 22.438 -18.094 -8.547 1 88.25 280 LEU B O 1
ATOM 4730 N N . SER B 1 281 ? 21.125 -16.328 -8.625 1 85 281 SER B N 1
ATOM 4731 C CA . SER B 1 281 ? 21.922 -15.719 -9.688 1 85 281 SER B CA 1
ATOM 4732 C C . SER B 1 281 ? 23.281 -15.273 -9.172 1 85 281 SER B C 1
ATOM 4734 O O . SER B 1 281 ? 24.297 -15.414 -9.867 1 85 281 SER B O 1
ATOM 4736 N N . ASP B 1 282 ? 23.266 -14.727 -8.031 1 80.81 282 ASP B N 1
ATOM 4737 C CA . ASP B 1 282 ? 24.531 -14.289 -7.422 1 80.81 282 ASP B CA 1
ATOM 4738 C C . ASP B 1 282 ? 25.422 -15.484 -7.113 1 80.81 282 ASP B C 1
ATOM 4740 O O . ASP B 1 282 ? 26.641 -15.398 -7.234 1 80.81 282 ASP B O 1
ATOM 4744 N N . ALA B 1 283 ? 24.812 -16.516 -6.719 1 81.31 283 ALA B N 1
ATOM 4745 C CA . ALA B 1 283 ? 25.562 -17.703 -6.352 1 81.31 283 ALA B CA 1
ATOM 4746 C C . ALA B 1 283 ? 26.219 -18.344 -7.578 1 81.31 283 ALA B C 1
ATOM 4748 O O . ALA B 1 283 ? 27.297 -18.922 -7.48 1 81.31 283 ALA B O 1
ATOM 4749 N N . LYS B 1 284 ? 25.594 -18.156 -8.625 1 76.19 284 LYS B N 1
ATOM 4750 C CA . LYS B 1 284 ? 26.141 -18.766 -9.836 1 76.19 284 LYS B CA 1
ATOM 4751 C C . LYS B 1 284 ? 26.984 -17.766 -10.625 1 76.19 284 LYS B C 1
ATOM 4753 O O . LYS B 1 284 ? 27.406 -18.047 -11.75 1 76.19 284 LYS B O 1
ATOM 4758 N N . GLU B 1 285 ? 27.188 -16.594 -10.039 1 65 285 GLU B N 1
ATOM 4759 C CA . GLU B 1 285 ? 28 -15.539 -10.656 1 65 285 GLU B CA 1
ATOM 4760 C C . GLU B 1 285 ? 27.406 -15.094 -11.984 1 65 285 GLU B C 1
ATOM 4762 O O . GLU B 1 285 ? 28.125 -14.883 -12.961 1 65 285 GLU B O 1
ATOM 4767 N N . THR B 1 286 ? 26.25 -15.391 -12.172 1 63.28 286 THR B N 1
ATOM 4768 C CA . THR B 1 286 ? 25.562 -14.836 -13.328 1 63.28 286 THR B CA 1
ATOM 4769 C C . THR B 1 286 ? 24.734 -13.625 -12.938 1 63.28 286 THR B C 1
ATOM 4771 O O . THR B 1 286 ? 23.531 -13.734 -12.688 1 63.28 286 THR B O 1
ATOM 4774 N N . PRO B 1 287 ? 25.406 -12.484 -12.758 1 65 287 PRO B N 1
ATOM 4775 C CA . PRO B 1 287 ? 24.719 -11.305 -12.242 1 65 287 PRO B CA 1
ATOM 4776 C C . PRO B 1 287 ? 23.578 -10.844 -13.133 1 65 287 PRO B C 1
ATOM 4778 O O . PRO B 1 287 ? 23.594 -11.07 -14.344 1 65 287 PRO B O 1
ATOM 4781 N N . ILE B 1 288 ? 22.578 -10.516 -12.531 1 71.69 288 ILE B N 1
ATOM 4782 C CA . ILE B 1 288 ? 21.453 -9.945 -13.258 1 71.69 288 ILE B CA 1
ATOM 4783 C C . ILE B 1 288 ? 21.906 -8.711 -14.039 1 71.69 288 ILE B C 1
ATOM 4785 O O . ILE B 1 288 ? 22.406 -7.75 -13.453 1 71.69 288 ILE B O 1
ATOM 4789 N N . ARG B 1 289 ? 21.922 -8.852 -15.359 1 65.69 289 ARG B N 1
ATOM 4790 C CA . ARG B 1 289 ? 22.422 -7.781 -16.219 1 65.69 289 ARG B CA 1
ATOM 4791 C C . ARG B 1 289 ? 21.328 -6.754 -16.5 1 65.69 289 ARG B C 1
ATOM 4793 O O . ARG B 1 289 ? 20.203 -7.113 -16.875 1 65.69 289 ARG B O 1
ATOM 4800 N N . PRO B 1 290 ? 21.688 -5.496 -16.078 1 64.19 290 PRO B N 1
ATOM 4801 C CA . PRO B 1 290 ? 20.719 -4.438 -16.406 1 64.19 290 PRO B CA 1
ATOM 4802 C C . PRO B 1 290 ? 20.5 -4.285 -17.906 1 64.19 290 PRO B C 1
ATOM 4804 O O . PRO B 1 290 ? 21.406 -4.598 -18.703 1 64.19 290 PRO B O 1
ATOM 4807 N N . VAL B 1 291 ? 19.281 -4.109 -18.266 1 58.31 291 VAL B N 1
ATOM 4808 C CA . VAL B 1 291 ? 19 -3.818 -19.672 1 58.31 291 VAL B CA 1
ATOM 4809 C C . VAL B 1 291 ? 19.625 -2.486 -20.062 1 58.31 291 VAL B C 1
ATOM 4811 O O . VAL B 1 291 ? 20.094 -1.737 -19.203 1 58.31 291 VAL B O 1
ATOM 4814 N N . LYS B 1 292 ? 19.641 -2.238 -21.375 1 56.78 292 LYS B N 1
ATOM 4815 C CA . LYS B 1 292 ? 20.203 -0.982 -21.859 1 56.78 292 LYS B CA 1
ATOM 4816 C C . LYS B 1 292 ? 19.5 0.217 -21.234 1 56.78 292 LYS B C 1
ATOM 4818 O O . LYS B 1 292 ? 18.266 0.303 -21.25 1 56.78 292 LYS B O 1
ATOM 4823 N N . GLY B 1 293 ? 20.141 1.069 -20.531 1 51.69 293 GLY B N 1
ATOM 4824 C CA . GLY B 1 293 ? 19.609 2.252 -19.875 1 51.69 293 GLY B CA 1
ATOM 4825 C C . GLY B 1 293 ? 19.438 2.084 -18.375 1 51.69 293 GLY B C 1
ATOM 4826 O O . GLY B 1 293 ? 18.969 2.998 -17.703 1 51.69 293 GLY B O 1
ATOM 4827 N N . ALA B 1 294 ? 19.844 0.881 -17.938 1 62.06 294 ALA B N 1
ATOM 4828 C CA . ALA B 1 294 ? 19.766 0.624 -16.5 1 62.06 294 ALA B CA 1
ATOM 4829 C C . ALA B 1 294 ? 21.156 0.299 -15.945 1 62.06 294 ALA B C 1
ATOM 4831 O O . ALA B 1 294 ? 22.094 0.045 -16.703 1 62.06 294 ALA B O 1
ATOM 4832 N N . PHE B 1 295 ? 21.422 0.644 -14.625 1 61.03 295 PHE B N 1
ATOM 4833 C CA . PHE B 1 295 ? 22.703 0.354 -13.992 1 61.03 295 PHE B CA 1
ATOM 4834 C C . PHE B 1 295 ? 22.5 -0.299 -12.633 1 61.03 295 PHE B C 1
ATOM 4836 O O . PHE B 1 295 ? 21.438 -0.137 -12.008 1 61.03 295 PHE B O 1
ATOM 4843 N N . ASN B 1 296 ? 23.391 -1.107 -12.297 1 56.31 296 ASN B N 1
ATOM 4844 C CA . ASN B 1 296 ? 23.422 -1.668 -10.953 1 56.31 296 ASN B CA 1
ATOM 4845 C C . ASN B 1 296 ? 23.891 -0.644 -9.922 1 56.31 296 ASN B C 1
ATOM 4847 O O . ASN B 1 296 ? 24.75 0.183 -10.219 1 56.31 296 ASN B O 1
ATOM 4851 N N . TYR B 1 297 ? 23.172 -0.521 -8.82 1 57.69 297 TYR B N 1
ATOM 4852 C CA . TYR B 1 297 ? 23.672 0.405 -7.812 1 57.69 297 TYR B CA 1
ATOM 4853 C C . TYR B 1 297 ? 23.922 -0.316 -6.492 1 57.69 297 TYR B C 1
ATOM 4855 O O . TYR B 1 297 ? 23.438 -1.427 -6.277 1 57.69 297 TYR B O 1
ATOM 4863 N N . GLU B 1 298 ? 24.969 0.12 -5.734 1 57.44 298 GLU B N 1
ATOM 4864 C CA . GLU B 1 298 ? 25.266 -0.339 -4.379 1 57.44 298 GLU B CA 1
ATOM 4865 C C . GLU B 1 298 ? 25.047 0.781 -3.361 1 57.44 298 GLU B C 1
ATOM 4867 O O . GLU B 1 298 ? 25.266 1.954 -3.668 1 57.44 298 GLU B O 1
ATOM 4872 N N . ILE B 1 299 ? 24.453 0.427 -2.348 1 52.34 299 ILE B N 1
ATOM 4873 C CA . ILE B 1 299 ? 24.297 1.374 -1.25 1 52.34 299 ILE B CA 1
ATOM 4874 C C . ILE B 1 299 ? 25.609 1.541 -0.506 1 52.34 299 ILE B C 1
ATOM 4876 O O . ILE B 1 299 ? 26.141 0.579 0.057 1 52.34 299 ILE B O 1
ATOM 4880 N N . LYS B 1 300 ? 26.359 2.727 -0.771 1 49.91 300 LYS B N 1
ATOM 4881 C CA . LYS B 1 300 ? 27.609 3.002 -0.075 1 49.91 300 LYS B CA 1
ATOM 4882 C C . LYS B 1 300 ? 27.406 4.008 1.055 1 49.91 300 LYS B C 1
ATOM 4884 O O . LYS B 1 300 ? 26.75 5.027 0.871 1 49.91 300 LYS B O 1
ATOM 4889 N N . GLU B 1 301 ? 27.828 3.627 2.277 1 55.59 301 GLU B N 1
ATOM 4890 C CA . GLU B 1 301 ? 27.828 4.527 3.428 1 55.59 301 GLU B CA 1
ATOM 4891 C C . GLU B 1 301 ? 28.703 5.746 3.172 1 55.59 301 GLU B C 1
ATOM 4893 O O . GLU B 1 301 ? 29.844 5.617 2.697 1 55.59 301 GLU B O 1
ATOM 4898 N N . VAL B 1 302 ? 28.203 7.02 3.145 1 56.09 302 VAL B N 1
ATOM 4899 C CA . VAL B 1 302 ? 29.031 8.211 3 1 56.09 302 VAL B CA 1
ATOM 4900 C C . VAL B 1 302 ? 29.781 8.477 4.301 1 56.09 302 VAL B C 1
ATOM 4902 O O . VAL B 1 302 ? 29.172 8.742 5.34 1 56.09 302 VAL B O 1
ATOM 4905 N N . LEU B 1 303 ? 31.047 7.984 4.363 1 46.62 303 LEU B N 1
ATOM 4906 C CA . LEU B 1 303 ? 31.906 8.281 5.5 1 46.62 303 LEU B CA 1
ATOM 4907 C C . LEU B 1 303 ? 32.156 9.781 5.625 1 46.62 303 LEU B C 1
ATOM 4909 O O . LEU B 1 303 ? 32.406 10.461 4.625 1 46.62 303 LEU B O 1
ATOM 4913 N N . LYS B 1 304 ? 31.781 10.438 6.68 1 48.59 304 LYS B N 1
ATOM 4914 C CA . LYS B 1 304 ? 32.188 11.812 6.953 1 48.59 304 LYS B CA 1
ATOM 4915 C C . LYS B 1 304 ? 33.688 11.961 6.855 1 48.59 304 LYS B C 1
ATOM 4917 O O . LYS B 1 304 ? 34.438 11.109 7.344 1 48.59 304 LYS B O 1
ATOM 4922 N N . PRO B 1 305 ? 34.125 12.969 6.031 1 38.72 305 PRO B N 1
ATOM 4923 C CA . PRO B 1 305 ? 35.531 13.258 6.281 1 38.72 305 PRO B CA 1
ATOM 4924 C C . PRO B 1 305 ? 35.844 13.477 7.762 1 38.72 305 PRO B C 1
ATOM 4926 O O . PRO B 1 305 ? 34.969 13.945 8.508 1 38.72 305 PRO B O 1
ATOM 4929 N N . SER B 1 306 ? 36.969 12.75 8.312 1 34.34 306 SER B N 1
ATOM 4930 C CA . SER B 1 306 ? 37.562 13.195 9.57 1 34.34 306 SER B CA 1
ATOM 4931 C C . SER B 1 306 ? 37.656 14.719 9.625 1 34.34 306 SER B C 1
ATOM 4933 O O . SER B 1 306 ? 38.031 15.352 8.641 1 34.34 306 SER B O 1
#

Secondary structure (DSSP, 8-state):
-HHHHHHHHHHHHHHHHHHHHHHHHT-HHHHHHHHHHHHHHHHHHHHHHHHHHHTTTS-HHHHHHHHHHHHHHHS-HHHHHHHHHHHHHHHH----HHHHHHHHHHHHHHHHHHHHHHHHHHHHHHTEEE-TT--HHHHHHHHHHHHHHHHHHHHHHHHHHTHHHHHHHHHHHHHTT-HHHHHHHHHHHHHHHHHHHHHHHHHHHHHHSSSEE--HHHHHHHHHHHHHHHHHHHHHHHHHHHHHTHHHHHGGGHHHHHHHHHHHHHHHHHHHHHHHHHHHHHHTT---EEPTTEEEEEEEE-PPP-/-HHHHHHHHHHHHHHHHHHHHHHHHT-HHHHHHHHHHHHHHHHHHHHHHHHHHHTTTS-HHHHHHHHHHHHHHHS-HHHHHHHHHHHHHHHH----HHHHHHHHHHHHHHHHHHHHHHHHHHHHHHTEEE-TT--HHHHHHHHHHHHHHHHHHHHHHHHHHHHHHHHHHHHHHHHTT-HHHHHHHHHHHHHHHHHHHHHHHHHHHHHHSSSEE--HHHHHHHHHHHHHHHHHHHHHHHHHHHHHTHHHHHGGGHHHHHHHHHHHHHHHHHHHHHHHHHHHHHHTT---EEPTTEEEEEEEE-PPP-

Foldseek 3Di:
DVVVVVVVVVVVVVLLVQLVVLCVVLPLLVLLLVLLVLCLLQVLVLVVVVLVVCCVVDPSVVLVVLVLVVVVLQAPPLLSVVSVVVNVCLVPPPDDPVVNVVSNVVNVVSNLVSLVSLQVSLCVSLQKAFDPPDDPVRVVVLSVQSSVQLSVLVVLLVVLSCCVVVLVVVLVVPCVPDPPVSVVVSVVVNLVSNLVSQLVSLLSCLQRNYLWHFDSVLSSVLSNQLSVQLSVVSVCLVPVVVVVCQCVVVPSCSSSVSSSVNSSSSSSSSVSSSSSSQSVCVVVVNRGDGHPRMDRDDDDDPDPDD/DVVVVVVVVVVVVVLLVQLVVLCVVLPLLVLLLVLLVLCLLQVLVLVVVVLVVCCVVDPSVVLVVLVLVVVVLQAPPLLSVVSVVVNVCLVPPPDDPVVNVVSNVVNVVSNLVSLVSLQVSLCVSLQKAFDPPDDPVRVVVLSVQSSVQLSVLVVLLVVLSVCVVVLVVVLVVVCVPDPPVSVVVSVVVNLVSNLVSQLVSLLSCLQRNYLFHFDSVLSSVLSNQLSVQLSVVSVVLVPVVVVVCQCVVVPSCSSSVSSSVNSSSSSSSSSSSSSSSQSVCVVVVNRGDGHPRMDRDDDDDPDPDD

InterPro domains:
  IPR017039 Virulence factor BrkB [PF03631] (26-281)
  IPR017039 Virulence factor BrkB [PIRSF035875] (16-288)
  IPR017039 Virulence factor BrkB [PTHR30213] (12-284)

Organism: NCBI:txid1503925

Sequence (612 aa):
MFNNTIQNVHIFTVHFRKAFKLFQKNDPLRLAGATAFFANFALPPILLILIRLFGFFIDRKTLVNRIFERLGTLLDDSSTQQIRQTLRNIRGMDHEWYATLLSFIFFLFVATTLFAVIKNSMDQIWSIGIKDKTSFLFKLKIRARSMAIILVAGILFFVGLLTDSIQAFIGVYINTAAPTFGHVFLSILNQLLFIAIVTTWFSVLFRFLTNGRPTWKSSVRGGILTGILFTLGKYILRIALPMSNIGNIYGASGSIVLIMLFVFYSSFIFYFGACFVKILSDAKETPIRPVKGAFNYEIKEVLKPSMFNNTIQNVHIFTVHFRKAFKLFQKNDPLRLAGATAFFANFALPPILLILIRLFGFFIDRKTLVNRIFERLGTLLDDSSTQQIRQTLRNIRGMDHEWYATLLSFIFFLFVATTLFAVIKNSMDQIWSIGIKDKTSFLFKLKIRARSMAIILVAGILFFVGLLTDSIQAFIGVYINTAAPTFGHVFLSILNQLLFIAIVTTWFSVLFRFLTNGRPTWKSSVRGGILTGILFTLGKYILRIALPMSNIGNIYGASGSIVLIMLFVFYSSFIFYFGACFVKILSDAKETPIRPVKGAFNYEIKEVLKPS

Radius of gyration: 26.07 Å; Cα contacts (8 Å, |Δi|>4): 695; chains: 2; bounding box: 62×91×61 Å